Protein AF-0000000069751215 (afdb_homodimer)

Foldseek 3Di:
DVLQDDDLQCLLVQCVVCVVVVPPVSVVSSLVVCLAQLQVPLLQDLSLLSDDPVSLLSSLQFLSRFDQFLLSVVLSVLQNLVCPVVVPDDDRDDSVVSLVVLLPDDQPAAQLVDPSNVVVVSSCVSGLCLRPQDPVSLVSCVNSRHDGPVVSVVSVVQLVVCLVQQNANAVDDDQSRHWTKHKDWAFLVDQKDWDWDDGSQWIKIWIKGDPDQFKIKTKMFTEDPVPDDVVNCVVPGHDPDFKFWKWKKKKKWFDDPSDIDIFMDPTDIFIAGHDDVRGMDDMGMDGGNGGTMMMMMTMHGHHD/DVLQDDDLQCLLVQCVVCVVVVPVVSVVSSLVVCLAQLQVPLLQDLSLLSDDPVSLLSSLQFLSRFDQFLLSVVLSVLQNLVCPVVVPDPGRDDSVVSLVVLLPDDLPAAQLPDPSNVVVVSSCVSGQCLRPQDPVSLVSCVNSRHDGPVVSVVSVVQLVVCLVQQNANAVDDDQSRHFTKHKDWAFLVDQKDWDWDDGSQWIKIWMKGDPDQFKIKTKMFTEDPVPDDVVNCVVPRHDPDFKFWKWKKKKKWFDDPSDIDIFMDPTDIFIAGHDDVRGMDDMGMDGGNGPTMMMMMTMHGHHD

Solvent-accessible surface area (backbone atoms only — not comparable to full-atom values): 32432 Å² total; per-residue (Å²): 121,78,70,68,60,76,42,74,86,44,44,45,58,49,33,51,50,14,60,74,70,66,34,62,69,50,35,50,50,45,45,56,50,42,20,54,30,41,39,81,46,34,50,75,41,65,48,41,52,56,57,46,66,68,59,52,44,53,31,54,64,40,67,72,45,40,35,60,29,44,55,52,43,49,52,34,50,53,49,35,52,49,39,65,73,42,74,80,65,87,64,72,73,53,71,66,53,56,49,49,57,48,42,66,49,70,80,89,53,23,47,38,75,33,82,88,18,50,81,47,43,70,55,60,68,47,53,56,65,74,44,53,74,51,46,69,59,52,49,50,48,58,65,28,30,44,55,52,67,66,59,57,36,47,41,30,18,52,49,29,50,11,43,51,54,63,36,20,34,73,87,52,83,49,62,68,79,57,33,35,50,35,36,46,81,47,46,84,86,45,54,63,51,70,48,80,45,80,55,67,35,40,34,32,34,42,38,38,36,50,78,50,98,38,31,36,38,33,36,40,28,50,46,57,74,86,76,42,62,64,77,78,40,69,42,21,58,34,43,62,60,66,60,46,54,34,37,34,36,44,34,37,37,25,55,44,96,66,37,79,46,76,47,66,45,66,85,40,76,45,65,35,25,79,49,80,89,37,16,54,51,79,68,42,71,47,77,50,86,41,68,50,32,43,33,36,43,32,34,42,36,50,65,127,121,79,68,68,60,75,42,73,87,44,44,46,59,49,34,51,52,14,61,74,70,65,33,61,69,48,35,51,50,44,46,56,51,43,19,54,32,41,39,82,46,35,52,73,40,63,49,40,52,55,56,47,67,68,59,52,44,54,32,54,66,38,68,71,44,40,35,59,28,44,56,52,44,49,50,33,52,54,49,35,52,50,39,66,73,42,75,81,64,87,64,72,73,53,70,65,54,57,49,49,58,48,43,68,50,70,82,89,53,23,45,38,76,33,81,87,18,51,81,46,43,71,55,61,67,46,52,56,64,75,44,52,74,52,45,70,59,52,50,49,49,59,64,28,31,44,55,51,66,67,59,57,35,47,41,31,19,51,49,29,51,11,43,54,54,61,35,21,34,74,88,53,82,48,61,67,79,58,32,37,48,34,36,47,80,46,47,84,86,46,53,63,51,70,48,81,46,78,55,66,36,42,33,31,35,41,38,38,36,50,77,50,97,37,31,37,39,34,36,39,28,50,46,56,74,85,77,42,61,63,78,77,41,70,42,21,59,32,41,61,60,66,63,46,55,33,38,33,34,45,34,36,37,26,54,46,95,66,38,79,45,77,48,66,45,67,86,43,77,45,65,34,25,78,47,81,89,37,15,54,50,78,67,43,72,46,77,50,85,41,68,50,32,44,31,36,43,32,35,43,36,50,64,130

Organism: Rousettus aegyptiacus (NCBI:txid9407)

Secondary structure (DSSP, 8-state):
-GGGG--TTTHHHHHHHHHHTT-HHHHHHHHHHHHHHTTTTGGGSGGGGGS-HHHHHHHHT-TT---S-HHHHHHHHHHHHHHHH-TT--SPPPHHHHHHHHHTS-TTS-STTSHHHHTTHHHHTTS-GGG---HHHHHHHHHHT-S-HHHHHHHHHHHHHHHHTTT--TT---HHHH-EEEEEEE-TT-SEEEEEEEETTEEEEEEEEE-SSSEEEEEEEEE-GGGS-GGGGSS-EEE--S-EEEEEEEEEEEEETTEEEEEE---EEEEE-SSGGGSBPPPEEEE---SSEEEEEEEE----/-GGGG--TTTHHHHHHHHHHTT-HHHHHHHHHHHHHHTTTTGGGSGGGGGS-HHHHHHHHT-TT---S-HHHHHHHHHHHHHHHH-TT--SPPPHHHHHHHHHTS-TTS-GGGSHHHHTTHHHHTTS-GGG---HHHHHHHHHHT-S-HHHHHHHHHHHHHHHHTTT--TT---HHHH-EEEEEEE-TT-SEEEEEEEETTEEEEEEEEE-SSSEEEEEEEEE-GGGS-GGGGSS-EEE--SEEEEEEEEEEEEEETTEEEEEE---EEEEEESSGGGSBPPPEEEE---SSEEEEEEEE----

Structure (mmCIF, N/CA/C/O backbone):
data_AF-0000000069751215-model_v1
#
loop_
_entity.id
_entity.type
_entity.pdbx_description
1 polymer 'BTB domain containing 16'
#
loop_
_atom_site.group_PDB
_atom_site.id
_atom_site.type_symbol
_atom_site.label_atom_id
_atom_site.label_alt_id
_atom_site.label_comp_id
_atom_site.label_asym_id
_atom_site.label_entity_id
_atom_site.label_seq_id
_atom_site.pdbx_PDB_ins_code
_atom_site.Cartn_x
_atom_site.Cartn_y
_atom_site.Cartn_z
_atom_site.occupancy
_atom_site.B_iso_or_equiv
_atom_site.auth_seq_id
_atom_site.auth_comp_id
_atom_site.auth_asym_id
_atom_site.auth_atom_id
_atom_site.pdbx_PDB_model_num
ATOM 1 N N . MET A 1 1 ? 9.617 -43.875 -25.844 1 38.88 1 MET A N 1
ATOM 2 C CA . MET A 1 1 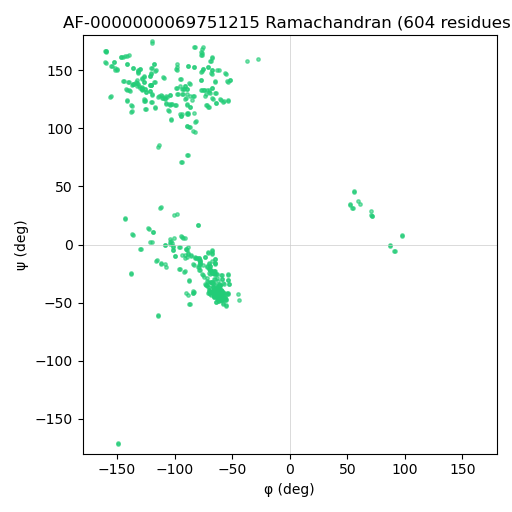? 9.289 -44.781 -24.766 1 38.88 1 MET A CA 1
ATOM 3 C C . MET A 1 1 ? 9.391 -44.094 -23.406 1 38.88 1 MET A C 1
ATOM 5 O O . MET A 1 1 ? 8.5 -44.25 -22.562 1 38.88 1 MET A O 1
ATOM 9 N N . MET A 1 2 ? 10.609 -43.562 -23.188 1 46.59 2 MET A N 1
ATOM 10 C CA . MET A 1 2 ? 11.047 -43.031 -21.891 1 46.59 2 MET A CA 1
ATOM 11 C C . MET A 1 2 ? 10.234 -41.812 -21.484 1 46.59 2 MET A C 1
ATOM 13 O O . MET A 1 2 ? 10.102 -41.531 -20.297 1 46.59 2 MET A O 1
ATOM 17 N N . MET A 1 3 ? 9.656 -41.094 -22.484 1 52.44 3 MET A N 1
ATOM 18 C CA . MET A 1 3 ? 8.922 -39.875 -22.25 1 52.44 3 MET A CA 1
ATOM 19 C C . MET A 1 3 ? 7.574 -40.156 -21.578 1 52.44 3 MET A C 1
ATOM 21 O O . MET A 1 3 ? 7.094 -39.344 -20.781 1 52.44 3 MET A O 1
ATOM 25 N N . LYS A 1 4 ? 6.965 -41.406 -21.844 1 61.69 4 LYS A N 1
ATOM 26 C CA . LYS A 1 4 ? 5.617 -41.781 -21.438 1 61.69 4 LYS A CA 1
ATOM 27 C C . LYS A 1 4 ? 5.582 -42.188 -19.969 1 61.69 4 LYS A C 1
ATOM 29 O O . LYS A 1 4 ? 4.512 -42.438 -19.406 1 61.69 4 LYS A O 1
ATOM 34 N N . GLY A 1 5 ? 6.699 -41.781 -19.25 1 80.25 5 GLY A N 1
ATOM 35 C CA . GLY A 1 5 ? 6.633 -42.406 -17.938 1 80.25 5 GLY A CA 1
ATOM 36 C C . GLY A 1 5 ? 7.141 -41.5 -16.828 1 80.25 5 GLY A C 1
ATOM 37 O O . GLY A 1 5 ? 7.559 -42 -15.773 1 80.25 5 GLY A O 1
ATOM 38 N N . LEU A 1 6 ? 7.094 -40.281 -17.141 1 88.38 6 LEU A N 1
ATOM 39 C CA . LEU A 1 6 ? 7.598 -39.406 -16.094 1 88.38 6 LEU A CA 1
ATOM 40 C C . LEU A 1 6 ? 6.609 -39.312 -14.93 1 88.38 6 LEU A C 1
ATOM 42 O O . LEU A 1 6 ? 5.414 -39.125 -15.141 1 88.38 6 LEU A O 1
ATOM 46 N N . GLU A 1 7 ? 7.113 -39.562 -13.734 1 91.56 7 GLU A N 1
ATOM 47 C CA . GLU A 1 7 ? 6.367 -39.5 -12.477 1 91.56 7 GLU A CA 1
ATOM 48 C C . GLU A 1 7 ? 7.199 -38.875 -11.375 1 91.56 7 GLU A C 1
ATOM 50 O O . GLU A 1 7 ? 8.414 -38.719 -11.508 1 91.56 7 GLU A O 1
ATOM 55 N N . PRO A 1 8 ? 6.547 -38.469 -10.359 1 93.88 8 PRO A N 1
ATOM 56 C CA . PRO A 1 8 ? 7.258 -37.781 -9.273 1 93.88 8 PRO A CA 1
ATOM 57 C C . PRO A 1 8 ? 8.453 -38.594 -8.766 1 93.88 8 PRO A C 1
ATOM 59 O O . PRO A 1 8 ? 9.508 -38.031 -8.477 1 93.88 8 PRO A O 1
ATOM 62 N N . ARG A 1 9 ? 8.414 -39.875 -8.75 1 93.19 9 ARG A N 1
ATOM 63 C CA . ARG A 1 9 ? 9.43 -40.719 -8.133 1 93.19 9 ARG A CA 1
ATOM 64 C C . ARG A 1 9 ? 10.648 -40.844 -9.039 1 93.19 9 ARG A C 1
ATOM 66 O O . ARG A 1 9 ? 11.742 -41.188 -8.578 1 93.19 9 ARG A O 1
ATOM 73 N N . ASN A 1 10 ? 10.484 -40.562 -10.305 1 94.19 10 ASN A N 1
ATOM 74 C CA . ASN A 1 10 ? 11.594 -40.906 -11.188 1 94.19 10 ASN A CA 1
ATOM 75 C C . ASN A 1 10 ? 12.125 -39.688 -11.914 1 94.19 10 ASN A C 1
ATOM 77 O O . ASN A 1 10 ? 13.062 -39.75 -12.711 1 94.19 10 ASN A O 1
ATOM 81 N N . ILE A 1 11 ? 11.594 -38.5 -11.664 1 93.25 11 ILE A N 1
ATOM 82 C CA . ILE A 1 11 ? 11.945 -37.312 -12.383 1 93.25 11 ILE A CA 1
ATOM 83 C C . ILE A 1 11 ? 13.438 -37 -12.219 1 93.25 11 ILE A C 1
ATOM 85 O O . ILE A 1 11 ? 14.117 -36.625 -13.172 1 93.25 11 ILE A O 1
ATOM 89 N N . LYS A 1 12 ? 13.953 -37.156 -11.078 1 94.81 12 LYS A N 1
ATOM 90 C CA . LYS A 1 12 ? 15.375 -36.906 -10.836 1 94.81 12 LYS A CA 1
ATOM 91 C C . LYS A 1 12 ? 16.25 -37.812 -11.672 1 94.81 12 LYS A C 1
ATOM 93 O O . LYS A 1 12 ? 17.172 -37.375 -12.344 1 94.81 12 LYS A O 1
ATOM 98 N N . ASP A 1 13 ? 15.945 -39.062 -11.641 1 94.69 13 ASP A N 1
ATOM 99 C CA . ASP A 1 13 ? 16.75 -40.062 -12.336 1 94.69 13 ASP A CA 1
ATOM 100 C C . ASP A 1 13 ? 16.75 -39.812 -13.844 1 94.69 13 ASP A C 1
ATOM 102 O O . ASP A 1 13 ? 17.797 -39.875 -14.492 1 94.69 13 ASP A O 1
ATOM 106 N N . PHE A 1 14 ? 15.633 -39.531 -14.328 1 94.81 14 PHE A N 1
ATOM 107 C CA . PHE A 1 14 ? 15.531 -39.25 -15.758 1 94.81 14 PHE A CA 1
ATOM 108 C C . PHE A 1 14 ? 16.297 -38 -16.125 1 94.81 14 PHE A C 1
ATOM 110 O O . PHE A 1 14 ? 17.016 -37.969 -17.125 1 94.81 14 PHE A O 1
ATOM 117 N N . TYR A 1 15 ? 16.203 -37 -15.32 1 95.94 15 TYR A N 1
ATOM 118 C CA . TYR A 1 15 ? 16.906 -35.75 -15.586 1 95.94 15 TYR A CA 1
ATOM 119 C C . TYR A 1 15 ? 18.406 -35.938 -15.523 1 95.94 15 TYR A C 1
ATOM 121 O O . TYR A 1 15 ? 19.141 -35.5 -16.422 1 95.94 15 TYR A O 1
ATOM 129 N N . LEU A 1 16 ? 18.891 -36.625 -14.531 1 95.19 16 LEU A N 1
ATOM 130 C CA . LEU A 1 16 ? 20.328 -36.875 -14.375 1 95.19 16 LEU A CA 1
ATOM 131 C C . LEU A 1 16 ? 20.859 -37.75 -15.492 1 95.19 16 LEU A C 1
ATOM 133 O O . LEU A 1 16 ? 21.984 -37.562 -15.969 1 95.19 16 LEU A O 1
ATOM 137 N N . THR A 1 17 ? 20.047 -38.688 -15.797 1 94.06 17 THR A N 1
ATOM 138 C CA . THR A 1 17 ? 20.422 -39.562 -16.922 1 94.06 17 THR A CA 1
ATOM 139 C C . THR A 1 17 ? 20.547 -38.75 -18.203 1 94.06 17 THR A C 1
ATOM 141 O O . THR A 1 17 ? 21.484 -38.938 -18.984 1 94.06 17 THR A O 1
ATOM 144 N N . GLY A 1 18 ? 19.578 -37.875 -18.422 1 94.19 18 GLY A N 1
ATOM 145 C CA . GLY A 1 18 ? 19.641 -36.969 -19.578 1 94.19 18 GLY A CA 1
ATOM 146 C C . GLY A 1 18 ? 20.875 -36.094 -19.578 1 94.19 18 GLY A C 1
ATOM 147 O O . GLY A 1 18 ? 21.516 -35.906 -20.609 1 94.19 18 GLY A O 1
ATOM 148 N N . ARG A 1 19 ? 21.234 -35.625 -18.438 1 94.56 19 ARG A N 1
ATOM 149 C CA . ARG A 1 19 ? 22.422 -34.75 -18.312 1 94.56 19 ARG A CA 1
ATOM 150 C C . ARG A 1 19 ? 23.703 -35.562 -18.531 1 94.56 19 ARG A C 1
ATOM 152 O O . ARG A 1 19 ? 24.609 -35.094 -19.219 1 94.56 19 ARG A O 1
ATOM 159 N N . LYS A 1 20 ? 23.766 -36.75 -17.984 1 95.38 20 LYS A N 1
ATOM 160 C CA . LYS A 1 20 ? 24.953 -37.625 -18.078 1 95.38 20 LYS A CA 1
ATOM 161 C C . LYS A 1 20 ? 25.266 -37.969 -19.516 1 95.38 20 LYS A C 1
ATOM 163 O O . LYS A 1 20 ? 26.422 -37.938 -19.938 1 95.38 20 LYS A O 1
ATOM 168 N N . TYR A 1 21 ? 24.234 -38.25 -20.266 1 95.31 21 TYR A N 1
ATOM 169 C CA . TYR A 1 21 ? 24.422 -38.719 -21.625 1 95.31 21 TYR A CA 1
ATOM 170 C C . TYR A 1 21 ? 24.125 -37.625 -22.641 1 95.31 21 TYR A C 1
ATOM 172 O O . TYR A 1 21 ? 24.031 -37.875 -23.844 1 95.31 21 TYR A O 1
ATOM 180 N N . LYS A 1 22 ? 23.828 -36.375 -22.156 1 94.31 22 LYS A N 1
ATOM 181 C CA . LYS A 1 22 ? 23.562 -35.219 -22.984 1 94.31 22 LYS A CA 1
ATOM 182 C C . LYS A 1 22 ? 22.375 -35.438 -23.906 1 94.31 22 LYS A C 1
ATOM 184 O O . LYS A 1 22 ? 22.453 -35.125 -25.109 1 94.31 22 LYS A O 1
ATOM 189 N N . GLU A 1 23 ? 21.438 -36.125 -23.328 1 93.56 23 GLU A N 1
ATOM 190 C CA . GLU A 1 23 ? 20.203 -36.344 -24.078 1 93.56 23 GLU A CA 1
ATOM 191 C C . GLU A 1 23 ? 19.25 -35.156 -23.938 1 93.56 23 GLU A C 1
ATOM 193 O O . GLU A 1 23 ? 18.391 -35.156 -23.062 1 93.56 23 GLU A O 1
ATOM 198 N N . GLU A 1 24 ? 19.25 -34.312 -24.875 1 92.38 24 GLU A N 1
ATOM 199 C CA . GLU A 1 24 ? 18.516 -33.062 -24.797 1 92.38 24 GLU A CA 1
ATOM 200 C C . GLU A 1 24 ? 17.016 -33.281 -24.781 1 92.38 24 GLU A C 1
ATOM 202 O O . GLU A 1 24 ? 16.266 -32.562 -24.125 1 92.38 24 GLU A O 1
ATOM 207 N N . GLN A 1 25 ? 16.594 -34.25 -25.516 1 91.56 25 GLN A N 1
ATOM 208 C CA . GLN A 1 25 ? 15.164 -34.531 -25.562 1 91.56 25 GLN A CA 1
ATOM 209 C C . GLN A 1 25 ? 14.648 -34.969 -24.203 1 91.56 25 GLN A C 1
ATOM 211 O O . GLN A 1 25 ? 13.555 -34.594 -23.781 1 91.56 25 GLN A O 1
ATOM 216 N N . LEU A 1 26 ? 15.43 -35.781 -23.547 1 92.69 26 LEU A N 1
ATOM 217 C CA . LEU A 1 26 ? 15.047 -36.281 -22.219 1 92.69 26 LEU A CA 1
ATOM 218 C C . LEU A 1 26 ? 15.062 -35.125 -21.203 1 92.69 26 LEU A C 1
ATOM 220 O O . LEU A 1 26 ? 14.156 -35.031 -20.375 1 92.69 26 LEU A O 1
ATOM 224 N N . ILE A 1 27 ? 16.062 -34.312 -21.266 1 94.38 27 ILE A N 1
ATOM 225 C CA . ILE A 1 27 ? 16.172 -33.156 -20.375 1 94.38 27 ILE A CA 1
ATOM 226 C C . ILE A 1 27 ? 14.961 -32.25 -20.562 1 94.38 27 ILE A C 1
ATOM 228 O O . ILE A 1 27 ? 14.305 -31.859 -19.594 1 94.38 27 ILE A O 1
ATOM 232 N N . THR A 1 28 ? 14.664 -31.984 -21.797 1 93.44 28 THR A N 1
ATOM 233 C CA . THR A 1 28 ? 13.547 -31.109 -22.125 1 93.44 28 THR A CA 1
ATOM 234 C C . THR A 1 28 ? 12.227 -31.703 -21.656 1 93.44 28 THR A C 1
ATOM 236 O O . THR A 1 28 ? 11.344 -30.984 -21.188 1 93.44 28 THR A O 1
ATOM 239 N N . ALA A 1 29 ? 12.133 -32.969 -21.781 1 93 29 ALA A N 1
ATOM 240 C CA . ALA A 1 29 ? 10.914 -33.656 -21.344 1 93 29 ALA A CA 1
ATOM 241 C C . ALA A 1 29 ? 10.734 -33.5 -19.828 1 93 29 ALA A C 1
ATOM 243 O O . ALA A 1 29 ? 9.625 -33.312 -19.344 1 93 29 ALA A O 1
ATOM 244 N N . CYS A 1 30 ? 11.805 -33.625 -19.078 1 95 30 CYS A N 1
ATOM 245 C CA . CYS A 1 30 ? 11.758 -33.469 -17.641 1 95 30 CYS A CA 1
ATOM 246 C C . CYS A 1 30 ? 11.375 -32.062 -17.25 1 95 30 CYS A C 1
ATOM 248 O O . CYS A 1 30 ? 10.555 -31.844 -16.359 1 95 30 CYS A O 1
ATOM 250 N N . GLU A 1 31 ? 11.945 -31.125 -17.953 1 96 31 GLU A N 1
ATOM 251 C CA . GLU A 1 31 ? 11.641 -29.719 -17.688 1 96 31 GLU A CA 1
ATOM 252 C C . GLU A 1 31 ? 10.172 -29.422 -17.953 1 96 31 GLU A C 1
ATOM 254 O O . GLU A 1 31 ? 9.5 -28.797 -17.109 1 96 31 GLU A O 1
ATOM 259 N N . LYS A 1 32 ? 9.664 -29.859 -19.047 1 94.56 32 LYS A N 1
ATOM 260 C CA . LYS A 1 32 ? 8.281 -29.609 -19.422 1 94.56 32 LYS A CA 1
ATOM 261 C C . LYS A 1 32 ? 7.312 -30.266 -18.438 1 94.56 32 LYS A C 1
ATOM 263 O O . LYS A 1 32 ? 6.293 -29.672 -18.078 1 94.56 32 LYS A O 1
ATOM 268 N N . TRP A 1 33 ? 7.652 -31.438 -18.078 1 95.38 33 TRP A N 1
ATOM 269 C CA . TRP A 1 33 ? 6.809 -32.125 -17.125 1 95.38 33 TRP A CA 1
ATOM 270 C C . TRP A 1 33 ? 6.754 -31.391 -15.789 1 95.38 33 TRP A C 1
ATOM 272 O O . TRP A 1 33 ? 5.676 -31.203 -15.219 1 95.38 33 TRP A O 1
ATOM 282 N N . LEU A 1 34 ? 7.875 -30.953 -15.344 1 96.94 34 LEU A N 1
ATOM 283 C CA . LEU A 1 34 ? 7.957 -30.297 -14.047 1 96.94 34 LEU A CA 1
ATOM 284 C C . LEU A 1 34 ? 7.312 -28.906 -14.102 1 96.94 34 LEU A C 1
ATOM 286 O O . LEU A 1 34 ? 6.734 -28.453 -13.117 1 96.94 34 LEU A O 1
ATOM 290 N N . GLU A 1 35 ? 7.375 -28.25 -15.227 1 97.19 35 GLU A N 1
ATOM 291 C CA . GLU A 1 35 ? 6.723 -26.953 -15.406 1 97.19 35 GLU A CA 1
ATOM 292 C C . GLU A 1 35 ? 5.242 -27.031 -15.047 1 97.19 35 GLU A C 1
ATOM 294 O O . GLU A 1 35 ? 4.711 -26.141 -14.383 1 97.19 35 GLU A O 1
ATOM 299 N N . VAL A 1 36 ? 4.652 -28.047 -15.453 1 96.94 36 VAL A N 1
ATOM 300 C CA . VAL A 1 36 ? 3.209 -28.172 -15.281 1 96.94 36 VAL A CA 1
ATOM 301 C C . VAL A 1 36 ? 2.904 -28.797 -13.922 1 96.94 36 VAL A C 1
ATOM 303 O O . VAL A 1 36 ? 1.938 -28.406 -13.258 1 96.94 36 VAL A O 1
ATOM 306 N N . ASN A 1 37 ? 3.785 -29.641 -13.43 1 96.81 37 ASN A N 1
ATOM 307 C CA . ASN A 1 37 ? 3.43 -30.484 -12.297 1 96.81 37 ASN A CA 1
ATOM 308 C C . ASN A 1 37 ? 4.137 -30.047 -11.016 1 96.81 37 ASN A C 1
ATOM 310 O O . ASN A 1 37 ? 3.898 -30.609 -9.945 1 96.81 37 ASN A O 1
ATOM 314 N N . LEU A 1 38 ? 4.938 -29.047 -11.07 1 98.31 38 LEU A N 1
ATOM 315 C CA . LEU A 1 38 ? 5.684 -28.625 -9.891 1 98.31 38 LEU A CA 1
ATOM 316 C C . LEU A 1 38 ? 4.742 -28.281 -8.742 1 98.31 38 LEU A C 1
ATOM 318 O O . LEU A 1 38 ? 4.848 -28.859 -7.656 1 98.31 38 LEU A O 1
ATOM 322 N N . VAL A 1 39 ? 3.746 -27.469 -8.977 1 98.5 39 VAL A N 1
ATOM 323 C CA . VAL A 1 39 ? 2.891 -26.938 -7.914 1 98.5 39 VAL A CA 1
ATOM 324 C C . VAL A 1 39 ? 1.745 -27.922 -7.648 1 98.5 39 VAL A C 1
ATOM 326 O O . VAL A 1 39 ? 1.575 -28.391 -6.527 1 98.5 39 VAL A O 1
ATOM 329 N N . PRO A 1 40 ? 1.027 -28.344 -8.641 1 97.5 40 PRO A N 1
ATOM 330 C CA . PRO A 1 40 ? -0.161 -29.156 -8.344 1 97.5 40 PRO A CA 1
ATOM 331 C C . PRO A 1 40 ? 0.18 -30.578 -7.938 1 97.5 40 PRO A C 1
ATOM 333 O O . PRO A 1 40 ? -0.579 -31.219 -7.203 1 97.5 40 PRO A O 1
ATOM 336 N N . VAL A 1 41 ? 1.316 -31.125 -8.367 1 96.62 41 VAL A N 1
ATOM 337 C CA . VAL A 1 41 ? 1.607 -32.531 -8.117 1 96.62 41 VAL A CA 1
ATOM 338 C C . VAL A 1 41 ? 2.809 -32.656 -7.18 1 96.62 41 VAL A C 1
ATOM 340 O O . VAL A 1 41 ? 2.67 -33.094 -6.035 1 96.62 41 VAL A O 1
ATOM 343 N N . MET A 1 42 ? 3.969 -32.156 -7.582 1 96.62 42 MET A N 1
ATOM 344 C CA . MET A 1 42 ? 5.191 -32.281 -6.797 1 96.62 42 MET A CA 1
ATOM 345 C C . MET A 1 42 ? 5.051 -31.609 -5.445 1 96.62 42 MET A C 1
ATOM 347 O O . MET A 1 42 ? 5.59 -32.094 -4.441 1 96.62 42 MET A O 1
ATOM 351 N N . GLY A 1 43 ? 4.285 -30.484 -5.422 1 96.5 43 GLY A N 1
ATOM 352 C CA . GLY A 1 43 ? 4.109 -29.734 -4.199 1 96.5 43 GLY A CA 1
ATOM 353 C C . GLY A 1 43 ? 3.312 -30.469 -3.143 1 96.5 43 GLY A C 1
ATOM 354 O O . GLY A 1 43 ? 3.217 -30.016 -1.999 1 96.5 43 GLY A O 1
ATOM 355 N N . THR A 1 44 ? 2.828 -31.609 -3.498 1 95.94 44 THR A N 1
ATOM 356 C CA . THR A 1 44 ? 2.021 -32.375 -2.559 1 95.94 44 THR A CA 1
ATOM 357 C C . THR A 1 44 ? 2.67 -33.719 -2.266 1 95.94 44 THR A C 1
ATOM 359 O O . THR A 1 44 ? 2.023 -34.625 -1.734 1 95.94 44 THR A O 1
ATOM 362 N N . GLN A 1 45 ? 3.924 -33.906 -2.689 1 94.75 45 GLN A N 1
ATOM 363 C CA . GLN A 1 45 ? 4.609 -35.188 -2.551 1 94.75 45 GLN A CA 1
ATOM 364 C C . GLN A 1 45 ? 5.988 -35 -1.921 1 94.75 45 GLN A C 1
ATOM 366 O O . GLN A 1 45 ? 6.648 -34 -2.137 1 94.75 45 GLN A O 1
ATOM 371 N N . ILE A 1 46 ? 6.414 -36.031 -1.229 1 95.75 46 ILE A N 1
ATOM 372 C CA . ILE A 1 46 ? 7.711 -36 -0.559 1 95.75 46 ILE A CA 1
ATOM 373 C C . ILE A 1 46 ? 8.828 -36 -1.6 1 95.75 46 ILE A C 1
ATOM 375 O O . ILE A 1 46 ? 9.953 -35.594 -1.312 1 95.75 46 ILE A O 1
ATOM 379 N N . HIS A 1 47 ? 8.508 -36.469 -2.812 1 95.5 47 HIS A N 1
ATOM 380 C CA . HIS A 1 47 ? 9.5 -36.562 -3.877 1 95.5 47 HIS A CA 1
ATOM 381 C C . HIS A 1 47 ? 9.945 -35.188 -4.344 1 95.5 47 HIS A C 1
ATOM 383 O O . HIS A 1 47 ? 10.914 -35.062 -5.098 1 95.5 47 HIS A O 1
ATOM 389 N N . LEU A 1 48 ? 9.273 -34.156 -3.844 1 97.69 48 LEU A N 1
ATOM 390 C CA . LEU A 1 48 ? 9.711 -32.781 -4.117 1 97.69 48 LEU A CA 1
ATOM 391 C C . LEU A 1 48 ? 11.172 -32.594 -3.736 1 97.69 48 LEU A C 1
ATOM 393 O O . LEU A 1 48 ? 11.898 -31.844 -4.398 1 97.69 48 LEU A O 1
ATOM 397 N N . ARG A 1 49 ? 11.617 -33.312 -2.766 1 96.5 49 ARG A N 1
ATOM 398 C CA . ARG A 1 49 ? 12.977 -33.219 -2.244 1 96.5 49 ARG A CA 1
ATOM 399 C C . ARG A 1 49 ? 14 -33.656 -3.291 1 96.5 49 ARG A C 1
ATOM 401 O O . ARG A 1 49 ? 15.156 -33.219 -3.248 1 96.5 49 ARG A O 1
ATOM 408 N N . LYS A 1 50 ? 13.539 -34.438 -4.211 1 95.38 50 LYS A N 1
ATOM 409 C CA . LYS A 1 50 ? 14.469 -35.094 -5.141 1 95.38 50 LYS A CA 1
ATOM 410 C C . LYS A 1 50 ? 14.781 -34.188 -6.324 1 95.38 50 LYS A C 1
ATOM 412 O O . LYS A 1 50 ? 15.703 -34.438 -7.094 1 95.38 50 LYS A O 1
ATOM 417 N N . ILE A 1 51 ? 14.047 -33.094 -6.445 1 97.25 51 ILE A N 1
ATOM 418 C CA . ILE A 1 51 ? 14.258 -32.219 -7.582 1 97.25 51 ILE A CA 1
ATOM 419 C C . ILE A 1 51 ? 15.578 -31.453 -7.41 1 97.25 51 ILE A C 1
ATOM 421 O O . ILE A 1 51 ? 15.758 -30.719 -6.445 1 97.25 51 ILE A O 1
ATOM 425 N N . PRO A 1 52 ? 16.484 -31.656 -8.359 1 96.5 52 PRO A N 1
ATOM 426 C CA . PRO A 1 52 ? 17.734 -30.906 -8.281 1 96.5 52 PRO A CA 1
ATOM 427 C C . PRO A 1 52 ? 17.531 -29.406 -8.367 1 96.5 52 PRO A C 1
ATOM 429 O O . PRO A 1 52 ? 16.656 -28.938 -9.102 1 96.5 52 PRO A O 1
ATOM 432 N N . LYS A 1 53 ? 18.422 -28.703 -7.727 1 96.38 53 LYS A N 1
ATOM 433 C CA . LYS A 1 53 ? 18.344 -27.25 -7.691 1 96.38 53 LYS A CA 1
ATOM 434 C C . LYS A 1 53 ? 18.406 -26.656 -9.102 1 96.38 53 LYS A C 1
ATOM 436 O O . LYS A 1 53 ? 17.688 -25.719 -9.414 1 96.38 53 LYS A O 1
ATOM 441 N N . GLU A 1 54 ? 19.219 -27.203 -9.914 1 95.81 54 GLU A N 1
ATOM 442 C CA . GLU A 1 54 ? 19.391 -26.688 -11.273 1 95.81 54 GLU A CA 1
ATOM 443 C C . GLU A 1 54 ? 18.125 -26.844 -12.086 1 95.81 54 GLU A C 1
ATOM 445 O O . GLU A 1 54 ? 17.734 -25.938 -12.828 1 95.81 54 GLU A O 1
ATOM 450 N N . LEU A 1 55 ? 17.547 -27.984 -11.93 1 97.5 55 LEU A N 1
ATOM 451 C CA . LEU A 1 55 ? 16.297 -28.234 -12.641 1 97.5 55 LEU A CA 1
ATOM 452 C C . LEU A 1 55 ? 15.195 -27.312 -12.117 1 97.5 55 LEU A C 1
ATOM 454 O O . LEU A 1 55 ? 14.438 -26.734 -12.906 1 97.5 55 LEU A O 1
ATOM 458 N N . LEU A 1 56 ? 15.141 -27.172 -10.789 1 98.31 56 LEU A N 1
ATOM 459 C CA . LEU A 1 56 ? 14.156 -26.281 -10.172 1 98.31 56 LEU A CA 1
ATOM 460 C C . LEU A 1 56 ? 14.328 -24.844 -10.664 1 98.31 56 LEU A C 1
ATOM 462 O O . LEU A 1 56 ? 13.352 -24.188 -11.016 1 98.31 56 LEU A O 1
ATOM 466 N N . HIS A 1 57 ? 15.547 -24.375 -10.727 1 97.94 57 HIS A N 1
ATOM 467 C CA . HIS A 1 57 ? 15.867 -23.031 -11.18 1 97.94 57 HIS A CA 1
ATOM 468 C C . HIS A 1 57 ? 15.391 -22.812 -12.617 1 97.94 57 HIS A C 1
ATOM 470 O O . HIS A 1 57 ? 14.781 -21.781 -12.922 1 97.94 57 HIS A O 1
ATOM 476 N N . LYS A 1 58 ? 15.641 -23.781 -13.438 1 97.06 58 LYS A N 1
ATOM 477 C CA . LYS A 1 58 ? 15.234 -23.719 -14.836 1 97.06 58 LYS A CA 1
ATOM 478 C C . LYS A 1 58 ? 13.719 -23.625 -14.961 1 97.06 58 LYS A C 1
ATOM 480 O O . LYS A 1 58 ? 13.203 -22.828 -15.75 1 97.06 58 LYS A O 1
ATOM 485 N N . VAL A 1 59 ? 13.078 -24.375 -14.219 1 98.06 59 VAL A N 1
ATOM 486 C CA . VAL A 1 59 ? 11.617 -24.453 -14.273 1 98.06 59 VAL A CA 1
ATOM 487 C C . VAL A 1 59 ? 11.016 -23.141 -13.75 1 98.06 59 VAL A C 1
ATOM 489 O O . VAL A 1 59 ? 10.047 -22.625 -14.32 1 98.06 59 VAL A O 1
ATOM 492 N N . LEU A 1 60 ? 11.602 -22.578 -12.688 1 98.12 60 LEU A N 1
ATOM 493 C CA . LEU A 1 60 ? 11.086 -21.359 -12.07 1 98.12 60 LEU A CA 1
ATOM 494 C C . LEU A 1 60 ? 11.211 -20.172 -13.023 1 98.12 60 LEU A C 1
ATOM 496 O O . LEU A 1 60 ? 10.406 -19.234 -12.961 1 98.12 60 LEU A O 1
ATOM 500 N N . ARG A 1 61 ? 12.07 -20.25 -13.922 1 96.38 61 ARG A N 1
ATOM 501 C CA . ARG A 1 61 ? 12.312 -19.156 -14.859 1 96.38 61 ARG A CA 1
ATOM 502 C C . ARG A 1 61 ? 11.438 -19.312 -16.109 1 96.38 61 ARG A C 1
ATOM 504 O O . ARG A 1 61 ? 11.336 -18.375 -16.906 1 96.38 61 ARG A O 1
ATOM 511 N N . SER A 1 62 ? 10.805 -20.391 -16.219 1 95.5 62 SER A N 1
ATOM 512 C CA . SER A 1 62 ? 10.031 -20.672 -17.422 1 95.5 62 SER A CA 1
ATOM 513 C C . SER A 1 62 ? 8.711 -19.906 -17.422 1 95.5 62 SER A C 1
ATOM 515 O O . SER A 1 62 ? 7.984 -19.922 -16.422 1 95.5 62 SER A O 1
ATOM 517 N N . PRO A 1 63 ? 8.336 -19.25 -18.516 1 92.62 63 PRO A N 1
ATOM 518 C CA . PRO A 1 63 ? 7.027 -18.594 -18.609 1 92.62 63 PRO A CA 1
ATOM 519 C C . PRO A 1 63 ? 5.875 -19.578 -18.703 1 92.62 63 PRO A C 1
ATOM 521 O O . PRO A 1 63 ? 4.711 -19.203 -18.578 1 92.62 63 PRO A O 1
ATOM 524 N N . ARG A 1 64 ? 6.191 -20.859 -18.828 1 93.62 64 ARG A N 1
ATOM 525 C CA . ARG A 1 64 ? 5.164 -21.891 -19 1 93.62 64 ARG A CA 1
ATOM 526 C C . ARG A 1 64 ? 4.82 -22.531 -17.656 1 93.62 64 ARG A C 1
ATOM 528 O O . ARG A 1 64 ? 3.957 -23.406 -17.594 1 93.62 64 ARG A O 1
ATOM 535 N N . LEU A 1 65 ? 5.492 -22.094 -16.688 1 97.62 65 LEU A N 1
ATOM 536 C CA . LEU A 1 65 ? 5.273 -22.672 -15.367 1 97.62 65 LEU A CA 1
ATOM 537 C C . LEU A 1 65 ? 3.828 -22.484 -14.922 1 97.62 65 LEU A C 1
ATOM 539 O O . LEU A 1 65 ? 3.328 -21.359 -14.891 1 97.62 65 LEU A O 1
ATOM 543 N N . PHE A 1 66 ? 3.215 -23.594 -14.602 1 98.19 66 PHE A N 1
ATOM 544 C CA . PHE A 1 66 ? 1.843 -23.562 -14.109 1 98.19 66 PHE A CA 1
ATOM 545 C C . PHE A 1 66 ? 1.812 -23.406 -12.594 1 98.19 66 PHE A C 1
ATOM 547 O O . PHE A 1 66 ? 2.545 -24.094 -11.883 1 98.19 66 PHE A O 1
ATOM 554 N N . THR A 1 67 ? 0.994 -22.531 -12.078 1 98.25 67 THR A N 1
ATOM 555 C CA . THR A 1 67 ? 0.73 -22.391 -10.648 1 98.25 67 THR A CA 1
ATOM 556 C C . THR A 1 67 ? -0.685 -21.875 -10.414 1 98.25 67 THR A C 1
ATOM 558 O O . THR A 1 67 ? -1.25 -21.172 -11.258 1 98.25 67 THR A O 1
ATOM 561 N N . PHE A 1 68 ? -1.271 -22.234 -9.297 1 97.81 68 PHE A N 1
ATOM 562 C CA . PHE A 1 68 ? -2.582 -21.719 -8.93 1 97.81 68 PHE A CA 1
ATOM 563 C C . PHE A 1 68 ? -2.502 -20.234 -8.609 1 97.81 68 PHE A C 1
ATOM 565 O O . PHE A 1 68 ? -3.412 -19.469 -8.938 1 97.81 68 PHE A O 1
ATOM 572 N N . SER A 1 69 ? -1.525 -19.828 -7.953 1 97.12 69 SER A N 1
ATOM 573 C CA . SER A 1 69 ? -1.146 -18.453 -7.617 1 97.12 69 SER A CA 1
ATOM 574 C C . SER A 1 69 ? 0.33 -18.375 -7.246 1 97.12 69 SER A C 1
ATOM 576 O O . SER A 1 69 ? 0.988 -19.391 -7.043 1 97.12 69 SER A O 1
ATOM 578 N N . GLU A 1 70 ? 0.825 -17.188 -7.195 1 97.75 70 GLU A N 1
ATOM 579 C CA . GLU A 1 70 ? 2.227 -17.016 -6.824 1 97.75 70 GLU A CA 1
ATOM 580 C C . GLU A 1 70 ? 2.484 -17.516 -5.402 1 97.75 70 GLU A C 1
ATOM 582 O O . GLU A 1 70 ? 3.559 -18.031 -5.109 1 97.75 70 GLU A O 1
ATOM 587 N N . PHE A 1 71 ? 1.515 -17.406 -4.594 1 97.38 71 PHE A N 1
ATOM 588 C CA . PHE A 1 71 ? 1.685 -17.859 -3.215 1 97.38 71 PHE A CA 1
ATOM 589 C C . PHE A 1 71 ? 1.783 -19.375 -3.148 1 97.38 71 PHE A C 1
ATOM 591 O O . PHE A 1 71 ? 2.529 -19.922 -2.332 1 97.38 71 PHE A O 1
ATOM 598 N N . HIS A 1 72 ? 1.062 -20.047 -3.957 1 97.88 72 HIS A N 1
ATOM 599 C CA . HIS A 1 72 ? 1.182 -21.5 -4.02 1 97.88 72 HIS A CA 1
ATOM 600 C C . HIS A 1 72 ? 2.582 -21.922 -4.453 1 97.88 72 HIS A C 1
ATOM 602 O O . HIS A 1 72 ? 3.146 -22.875 -3.908 1 97.88 72 HIS A O 1
ATOM 608 N N . LEU A 1 73 ? 3.023 -21.219 -5.453 1 98.44 73 LEU A N 1
ATOM 609 C CA . LEU A 1 73 ? 4.379 -21.5 -5.91 1 98.44 73 LEU A CA 1
ATOM 610 C C . LEU A 1 73 ? 5.391 -21.266 -4.793 1 98.44 73 LEU A C 1
ATOM 612 O O . LEU A 1 73 ? 6.277 -22.094 -4.574 1 98.44 73 LEU A O 1
ATOM 616 N N . LEU A 1 74 ? 5.195 -20.172 -4.086 1 98.12 74 LEU A N 1
ATOM 617 C CA . LEU A 1 74 ? 6.074 -19.859 -2.967 1 98.12 74 LEU A CA 1
ATOM 618 C C . LEU A 1 74 ? 6.02 -20.938 -1.897 1 98.12 74 LEU A C 1
ATOM 620 O O . LEU A 1 74 ? 7.059 -21.375 -1.392 1 98.12 74 LEU A O 1
ATOM 624 N N . LYS A 1 75 ? 4.875 -21.391 -1.567 1 98 75 LYS A N 1
ATOM 625 C CA . LYS A 1 75 ? 4.715 -22.453 -0.578 1 98 75 LYS A CA 1
ATOM 626 C C . LYS A 1 75 ? 5.445 -23.719 -1.01 1 98 75 LYS A C 1
ATOM 628 O O . LYS A 1 75 ? 6.062 -24.391 -0.186 1 98 75 LYS A O 1
ATOM 633 N N . THR A 1 76 ? 5.355 -23.969 -2.271 1 98.56 76 THR A N 1
ATOM 634 C CA . THR A 1 76 ? 6.039 -25.141 -2.812 1 98.56 76 THR A CA 1
ATOM 635 C C . THR A 1 76 ? 7.551 -25.016 -2.646 1 98.56 76 THR A C 1
ATOM 637 O O . THR A 1 76 ? 8.219 -25.969 -2.254 1 98.56 76 THR A O 1
ATOM 640 N N . LEU A 1 77 ? 8.039 -23.859 -2.877 1 98.31 77 LEU A N 1
ATOM 641 C CA . LEU A 1 77 ? 9.477 -23.625 -2.748 1 98.31 77 LEU A CA 1
ATOM 642 C C . LEU A 1 77 ? 9.906 -23.688 -1.288 1 98.31 77 LEU A C 1
ATOM 644 O O . LEU A 1 77 ? 10.977 -24.234 -0.976 1 98.31 77 LEU A O 1
ATOM 648 N N . LEU A 1 78 ? 9.102 -23.125 -0.397 1 98.06 78 LEU A N 1
ATOM 649 C CA . LEU A 1 78 ? 9.406 -23.203 1.026 1 98.06 78 LEU A CA 1
ATOM 650 C C . LEU A 1 78 ? 9.445 -24.656 1.487 1 98.06 78 LEU A C 1
ATOM 652 O O . LEU A 1 78 ? 10.328 -25.047 2.254 1 98.06 78 LEU A O 1
ATOM 656 N N . LEU A 1 79 ? 8.5 -25.422 0.99 1 98.38 79 LEU A N 1
ATOM 657 C CA . LEU A 1 79 ? 8.469 -26.844 1.309 1 98.38 79 LEU A CA 1
ATOM 658 C C . LEU A 1 79 ? 9.727 -27.531 0.789 1 98.38 79 LEU A C 1
ATOM 660 O O . LEU A 1 79 ? 10.312 -28.359 1.485 1 98.38 79 LEU A O 1
ATOM 664 N N . TRP A 1 80 ? 10.086 -27.203 -0.434 1 98.19 80 TRP A N 1
ATOM 665 C CA . TRP A 1 80 ? 11.297 -27.781 -1.015 1 98.19 80 TRP A CA 1
ATOM 666 C C . TRP A 1 80 ? 12.516 -27.484 -0.139 1 98.19 80 TRP A C 1
ATOM 668 O O . TRP A 1 80 ? 13.297 -28.391 0.157 1 98.19 80 TRP A O 1
ATOM 678 N N . VAL A 1 81 ? 12.688 -26.266 0.337 1 97.62 81 VAL A N 1
ATOM 679 C CA . VAL A 1 81 ? 13.805 -25.875 1.19 1 97.62 81 VAL A CA 1
ATOM 680 C C . VAL A 1 81 ? 13.742 -26.656 2.504 1 97.62 81 VAL A C 1
ATOM 682 O O . VAL A 1 81 ? 14.758 -27.172 2.971 1 97.62 81 VAL A O 1
ATOM 685 N N . TYR A 1 82 ? 12.562 -26.719 3.064 1 97.56 82 TYR A N 1
ATOM 686 C CA . TYR A 1 82 ? 12.375 -27.469 4.305 1 97.56 82 TYR A CA 1
ATOM 687 C C . TYR A 1 82 ? 12.844 -28.906 4.156 1 97.56 82 TYR A C 1
ATOM 689 O O . TYR A 1 82 ? 13.57 -29.422 5.008 1 97.56 82 TYR A O 1
ATOM 697 N N . LEU A 1 83 ? 12.414 -29.5 3.049 1 97.25 83 LEU A N 1
ATOM 698 C CA . LEU A 1 83 ? 12.742 -30.906 2.814 1 97.25 83 LEU A CA 1
ATOM 699 C C . LEU A 1 83 ? 14.242 -31.078 2.574 1 97.25 83 LEU A C 1
ATOM 701 O O . LEU A 1 83 ? 14.812 -32.094 2.941 1 97.25 83 LEU A O 1
ATOM 705 N N . GLN A 1 84 ? 14.867 -30.078 1.978 1 95.38 84 GLN A N 1
ATOM 706 C CA . GLN A 1 84 ? 16.312 -30.125 1.767 1 95.38 84 GLN A CA 1
ATOM 707 C C . GLN A 1 84 ? 17.062 -30.094 3.094 1 95.38 84 GLN A C 1
ATOM 709 O O . GLN A 1 84 ? 18.141 -30.688 3.225 1 95.38 84 GLN A O 1
ATOM 714 N N . LEU A 1 85 ? 16.531 -29.406 4.031 1 94.5 85 LEU A N 1
ATOM 715 C CA . LEU A 1 85 ? 17.219 -29.188 5.293 1 94.5 85 LEU A CA 1
ATOM 716 C C . LEU A 1 85 ? 16.859 -30.266 6.309 1 94.5 85 LEU A C 1
ATOM 718 O O . LEU A 1 85 ? 17.594 -30.469 7.281 1 94.5 85 LEU A O 1
ATOM 722 N N . ASN A 1 86 ? 15.703 -30.891 6.09 1 95 86 ASN A N 1
ATOM 723 C CA . ASN A 1 86 ? 15.258 -31.953 6.98 1 95 86 ASN A CA 1
ATOM 724 C C . ASN A 1 86 ? 15.211 -33.312 6.258 1 95 86 ASN A C 1
ATOM 726 O O . ASN A 1 86 ? 14.133 -33.812 5.953 1 95 86 ASN A O 1
ATOM 730 N N . HIS A 1 87 ? 16.281 -34 6.172 1 90.06 87 HIS A N 1
ATOM 731 C CA . HIS A 1 87 ? 16.484 -35.156 5.332 1 90.06 87 HIS A CA 1
ATOM 732 C C . HIS A 1 87 ? 15.82 -36.406 5.949 1 90.06 87 HIS A C 1
ATOM 734 O O . HIS A 1 87 ? 15.57 -37.406 5.254 1 90.06 87 HIS A O 1
ATOM 740 N N . ARG A 1 88 ? 15.469 -36.344 7.156 1 91.62 88 ARG A N 1
ATOM 741 C CA . ARG A 1 88 ? 15.008 -37.531 7.855 1 91.62 88 ARG A CA 1
ATOM 742 C C . ARG A 1 88 ? 13.492 -37.688 7.742 1 91.62 88 ARG A C 1
ATOM 744 O O . ARG A 1 88 ? 12.953 -38.75 8.039 1 91.62 88 ARG A O 1
ATOM 751 N N . ILE A 1 89 ? 12.891 -36.625 7.254 1 92.12 89 ILE A N 1
ATOM 752 C CA . ILE A 1 89 ? 11.43 -36.656 7.207 1 92.12 89 ILE A CA 1
ATOM 753 C C . ILE A 1 89 ? 10.969 -37.656 6.137 1 92.12 89 ILE A C 1
ATOM 755 O O . ILE A 1 89 ? 11.516 -37.688 5.031 1 92.12 89 ILE A O 1
ATOM 759 N N . GLN A 1 90 ? 9.969 -38.531 6.52 1 90.44 90 GLN A N 1
ATOM 760 C CA . GLN A 1 90 ? 9.516 -39.531 5.59 1 90.44 90 GLN A CA 1
ATOM 761 C C . GLN A 1 90 ? 8.125 -39.219 5.051 1 90.44 90 GLN A C 1
ATOM 763 O O . GLN A 1 90 ? 7.691 -39.781 4.051 1 90.44 90 GLN A O 1
ATOM 768 N N . THR A 1 91 ? 7.496 -38.344 5.781 1 93.69 91 THR A N 1
ATOM 769 C CA . THR A 1 91 ? 6.16 -37.938 5.348 1 93.69 91 THR A CA 1
ATOM 770 C C . THR A 1 91 ? 6.109 -36.438 5.094 1 93.69 91 THR A C 1
ATOM 772 O O . THR A 1 91 ? 6.887 -35.688 5.676 1 93.69 91 THR A O 1
ATOM 775 N N . LEU A 1 92 ? 5.195 -36.094 4.188 1 94.62 92 LEU A N 1
ATOM 776 C CA . LEU A 1 92 ? 5.051 -34.688 3.881 1 94.62 92 LEU A CA 1
ATOM 777 C C . LEU A 1 92 ? 4.574 -33.906 5.105 1 94.62 92 LEU A C 1
ATOM 779 O O . LEU A 1 92 ? 3.531 -34.219 5.68 1 94.62 92 LEU A O 1
ATOM 783 N N . PRO A 1 93 ? 5.324 -32.938 5.523 1 96.12 93 PRO A N 1
ATOM 784 C CA . PRO A 1 93 ? 4.914 -32.156 6.695 1 96.12 93 PRO A CA 1
ATOM 785 C C . PRO A 1 93 ? 3.688 -31.297 6.422 1 96.12 93 PRO A C 1
ATOM 787 O O . PRO A 1 93 ? 3.416 -30.938 5.27 1 96.12 93 PRO A O 1
ATOM 790 N N . ALA A 1 94 ? 3.043 -30.969 7.512 1 96.12 94 ALA A N 1
ATOM 791 C CA . ALA A 1 94 ? 1.97 -29.984 7.402 1 96.12 94 ALA A CA 1
ATOM 792 C C . ALA A 1 94 ? 2.531 -28.594 7.141 1 96.12 94 ALA A C 1
ATOM 794 O O . ALA A 1 94 ? 3.682 -28.312 7.477 1 96.12 94 ALA A O 1
ATOM 795 N N . TYR A 1 95 ? 1.681 -27.844 6.496 1 95.38 95 TYR A N 1
ATOM 796 C CA . TYR A 1 95 ? 2.076 -26.484 6.191 1 95.38 95 TYR A CA 1
ATOM 797 C C . TYR A 1 95 ? 2.51 -25.734 7.449 1 95.38 95 TYR A C 1
ATOM 799 O O . TYR A 1 95 ? 3.529 -25.047 7.453 1 95.38 95 TYR A O 1
ATOM 807 N N . GLU A 1 96 ? 1.835 -25.875 8.523 1 96.19 96 GLU A N 1
ATOM 808 C CA . GLU A 1 96 ? 2.109 -25.203 9.789 1 96.19 96 GLU A CA 1
ATOM 809 C C . GLU A 1 96 ? 3.48 -25.594 10.336 1 96.19 96 GLU A C 1
ATOM 811 O O . GLU A 1 96 ? 4.164 -24.781 10.961 1 96.19 96 GLU A O 1
ATOM 816 N N . THR A 1 97 ? 3.785 -26.781 10.109 1 97.06 97 THR A N 1
ATOM 817 C CA . THR A 1 97 ? 5.082 -27.281 10.555 1 97.06 97 THR A CA 1
ATOM 818 C C . THR A 1 97 ? 6.215 -26.594 9.805 1 97.06 97 THR A C 1
ATOM 820 O O . THR A 1 97 ? 7.211 -26.172 10.406 1 97.06 97 THR A O 1
ATOM 823 N N . VAL A 1 98 ? 6.035 -26.484 8.539 1 97.38 98 VAL A N 1
ATOM 824 C CA . VAL A 1 98 ? 7.031 -25.812 7.719 1 97.38 98 VAL A CA 1
ATOM 825 C C . VAL A 1 98 ? 7.176 -24.359 8.164 1 97.38 98 VAL A C 1
ATOM 827 O O . VAL A 1 98 ? 8.297 -23.875 8.359 1 97.38 98 VAL A O 1
ATOM 830 N N . MET A 1 99 ? 6.062 -23.688 8.406 1 97 99 MET A N 1
ATOM 831 C CA . MET A 1 99 ? 6.074 -22.297 8.836 1 97 99 MET A CA 1
ATOM 832 C C . MET A 1 99 ? 6.734 -22.156 10.203 1 97 99 MET A C 1
ATOM 834 O O . MET A 1 99 ? 7.535 -21.25 10.422 1 97 99 MET A O 1
ATOM 838 N N . ALA A 1 100 ? 6.422 -23.062 11.055 1 97.06 100 ALA A N 1
ATOM 839 C CA . ALA A 1 100 ? 7.012 -23.047 12.391 1 97.06 100 ALA A CA 1
ATOM 840 C C . ALA A 1 100 ? 8.523 -23.219 12.328 1 97.06 100 ALA A C 1
ATOM 842 O O . ALA A 1 100 ? 9.266 -22.609 13.094 1 97.06 100 ALA A O 1
ATOM 843 N N . PHE A 1 101 ? 8.938 -24.094 11.484 1 97.25 101 PHE A N 1
ATOM 844 C CA . PHE A 1 101 ? 10.359 -24.328 11.289 1 97.25 101 PHE A CA 1
ATOM 845 C C . PHE A 1 101 ? 11.078 -23.031 10.93 1 97.25 101 PHE A C 1
ATOM 847 O O . PHE A 1 101 ? 12.062 -22.672 11.57 1 97.25 101 PHE A O 1
ATOM 854 N N . PHE A 1 102 ? 10.609 -22.328 9.922 1 96.81 102 PHE A N 1
ATOM 855 C CA . PHE A 1 102 ? 11.266 -21.094 9.484 1 96.81 102 PHE A CA 1
ATOM 856 C C . PHE A 1 102 ? 11.109 -20 10.531 1 96.81 102 PHE A C 1
ATOM 858 O O . PHE A 1 102 ? 12 -19.156 10.695 1 96.81 102 PHE A O 1
ATOM 865 N N . ASN A 1 103 ? 10.023 -20.016 11.211 1 96.38 103 ASN A N 1
ATOM 866 C CA . ASN A 1 103 ? 9.781 -19.031 12.25 1 96.38 103 ASN A CA 1
ATOM 867 C C . ASN A 1 103 ? 10.711 -19.234 13.445 1 96.38 103 ASN A C 1
ATOM 869 O O . ASN A 1 103 ? 10.883 -18.328 14.266 1 96.38 103 ASN A O 1
ATOM 873 N N . SER A 1 104 ? 11.312 -20.375 13.602 1 95.94 104 SER A N 1
ATOM 874 C CA . SER A 1 104 ? 12.133 -20.719 14.758 1 95.94 104 SER A CA 1
ATOM 875 C C . SER A 1 104 ? 13.523 -20.094 14.656 1 95.94 104 SER A C 1
ATOM 877 O O . SER A 1 104 ? 14.266 -20.062 15.641 1 95.94 104 SER A O 1
ATOM 879 N N . PHE A 1 105 ? 13.875 -19.609 13.523 1 94.38 105 PHE A N 1
ATOM 880 C CA . PHE A 1 105 ? 15.195 -19.016 13.359 1 94.38 105 PHE A CA 1
ATOM 881 C C . PHE A 1 105 ? 15.258 -17.641 14.008 1 94.38 105 PHE A C 1
ATOM 883 O O . PHE A 1 105 ? 14.25 -16.938 14.078 1 94.38 105 PHE A O 1
ATOM 890 N N . PRO A 1 106 ? 16.438 -17.266 14.453 1 91.88 106 PRO A N 1
ATOM 891 C CA . PRO A 1 106 ? 16.578 -15.914 15 1 91.88 106 PRO A CA 1
ATOM 892 C C . PRO A 1 106 ? 16.156 -14.82 14.016 1 91.88 106 PRO A C 1
ATOM 894 O O . PRO A 1 106 ? 16.406 -14.945 12.812 1 91.88 106 PRO A O 1
ATOM 897 N N . LYS A 1 107 ? 15.617 -13.75 14.602 1 90.81 107 LYS A N 1
ATOM 898 C CA . LYS A 1 107 ? 15.016 -12.719 13.758 1 90.81 107 LYS A CA 1
ATOM 899 C C . LYS A 1 107 ? 16.016 -11.617 13.445 1 90.81 107 LYS A C 1
ATOM 901 O O . LYS A 1 107 ? 15.68 -10.633 12.781 1 90.81 107 LYS A O 1
ATOM 906 N N . LYS A 1 108 ? 17.156 -11.773 13.797 1 91.25 108 LYS A N 1
ATOM 907 C CA . LYS A 1 108 ? 18.188 -10.773 13.539 1 91.25 108 LYS A CA 1
ATOM 908 C C . LYS A 1 108 ? 18.391 -10.57 12.039 1 91.25 108 LYS A C 1
ATOM 910 O O . LYS A 1 108 ? 18.703 -9.461 11.594 1 91.25 108 LYS A O 1
ATOM 915 N N . CYS A 1 109 ? 18.312 -11.695 11.297 1 92.81 109 CYS A N 1
ATOM 916 C CA . CYS A 1 109 ? 18.375 -11.641 9.836 1 92.81 109 CYS A CA 1
ATOM 917 C C . CYS A 1 109 ? 17.438 -12.664 9.211 1 92.81 109 CYS A C 1
ATOM 919 O O . CYS A 1 109 ? 16.984 -13.594 9.883 1 92.81 109 CYS A O 1
ATOM 921 N N . SER A 1 110 ? 17.172 -12.453 8 1 95.81 110 SER A N 1
ATOM 922 C CA . SER A 1 110 ? 16.234 -13.344 7.316 1 95.81 110 SER A CA 1
ATOM 923 C C . SER A 1 110 ? 16.906 -14.672 6.957 1 95.81 110 SER A C 1
ATOM 925 O O . SER A 1 110 ? 18.125 -14.773 6.973 1 95.81 110 SER A O 1
ATOM 927 N N . PHE A 1 111 ? 16.125 -15.641 6.664 1 96.5 111 PHE A N 1
ATOM 928 C CA . PHE A 1 111 ? 16.641 -16.969 6.328 1 96.5 111 PHE A CA 1
ATOM 929 C C . PHE A 1 111 ? 17.531 -16.906 5.094 1 96.5 111 PHE A C 1
ATOM 931 O O . PHE A 1 111 ? 18.609 -17.5 5.074 1 96.5 111 PHE A O 1
ATOM 938 N N . LEU A 1 112 ? 17.141 -16.156 4.039 1 95.94 112 LEU A N 1
ATOM 939 C CA . LEU A 1 112 ? 17.875 -16.109 2.773 1 95.94 112 LEU A CA 1
ATOM 940 C C . LEU A 1 112 ? 19.203 -15.398 2.939 1 95.94 112 LEU A C 1
ATOM 942 O O . LEU A 1 112 ? 20.109 -15.562 2.115 1 95.94 112 LEU A O 1
ATOM 946 N N . GLU A 1 113 ? 19.266 -14.625 3.943 1 94.81 113 GLU A N 1
ATOM 947 C CA . GLU A 1 113 ? 20.484 -13.875 4.18 1 94.81 113 GLU A CA 1
ATOM 948 C C . GLU A 1 113 ? 21.469 -14.672 5.043 1 94.81 113 GLU A C 1
ATOM 950 O O . GLU A 1 113 ? 22.609 -14.25 5.25 1 94.81 113 GLU A O 1
ATOM 955 N N . ARG A 1 114 ? 21.062 -15.828 5.523 1 92.88 114 ARG A N 1
ATOM 956 C CA . ARG A 1 114 ? 21.922 -16.703 6.289 1 92.88 114 ARG A CA 1
ATOM 957 C C . ARG A 1 114 ? 22.812 -17.547 5.367 1 92.88 114 ARG A C 1
ATOM 959 O O . ARG A 1 114 ? 22.562 -17.625 4.16 1 92.88 114 ARG A O 1
ATOM 966 N N . ASP A 1 115 ? 23.75 -18.219 5.922 1 89.44 115 ASP A N 1
ATOM 967 C CA . ASP A 1 115 ? 24.672 -19.047 5.148 1 89.44 115 ASP A CA 1
ATOM 968 C C . ASP A 1 115 ? 23.922 -20.141 4.387 1 89.44 115 ASP A C 1
ATOM 970 O O . ASP A 1 115 ? 24.172 -20.344 3.197 1 89.44 115 ASP A O 1
ATOM 974 N N . MET A 1 116 ? 23 -20.766 5.051 1 85.69 116 MET A N 1
ATOM 975 C CA . MET A 1 116 ? 22.25 -21.859 4.445 1 85.69 116 MET A CA 1
ATOM 976 C C . MET A 1 116 ? 21.328 -21.359 3.342 1 85.69 116 MET A C 1
ATOM 978 O O . MET A 1 116 ? 21 -22.109 2.416 1 85.69 116 MET A O 1
ATOM 982 N N . GLY A 1 117 ? 21.031 -20.047 3.443 1 86.56 117 GLY A N 1
ATOM 983 C CA . GLY A 1 117 ? 20.062 -19.469 2.52 1 86.56 117 GLY A CA 1
ATOM 984 C C . GLY A 1 117 ? 20.719 -18.812 1.314 1 86.56 117 GLY A C 1
ATOM 985 O O . GLY A 1 117 ? 20.094 -18.703 0.258 1 86.56 117 GLY A O 1
ATOM 986 N N . HIS A 1 118 ? 21.922 -18.453 1.359 1 84.5 118 HIS A N 1
ATOM 987 C CA . HIS A 1 118 ? 22.594 -17.688 0.318 1 84.5 118 HIS A CA 1
ATOM 988 C C . HIS A 1 118 ? 22.609 -18.453 -1.005 1 84.5 118 HIS A C 1
ATOM 990 O O . HIS A 1 118 ? 22.453 -17.844 -2.07 1 84.5 118 HIS A O 1
ATOM 996 N N . GLY A 1 119 ? 22.75 -19.719 -0.905 1 91.38 119 GLY A N 1
ATOM 997 C CA . GLY A 1 119 ? 22.766 -20.531 -2.111 1 91.38 119 GLY A CA 1
ATOM 998 C C . GLY A 1 119 ? 21.391 -20.672 -2.748 1 91.38 119 GLY A C 1
ATOM 999 O O . GLY A 1 119 ? 21.281 -21.094 -3.9 1 91.38 119 GLY A O 1
ATOM 1000 N N . LEU A 1 120 ? 20.391 -20.25 -2.025 1 95.5 120 LEU A N 1
ATOM 1001 C CA . LEU A 1 120 ? 19.016 -20.422 -2.486 1 95.5 120 LEU A CA 1
ATOM 1002 C C . LEU A 1 120 ? 18.469 -19.125 -3.068 1 95.5 120 LEU A C 1
ATOM 1004 O O . LEU A 1 120 ? 17.375 -19.109 -3.645 1 95.5 120 LEU A O 1
ATOM 1008 N N . MET A 1 121 ? 19.234 -18.047 -2.998 1 94.62 121 MET A N 1
ATOM 1009 C CA . MET A 1 121 ? 18.797 -16.703 -3.4 1 94.62 121 MET A CA 1
ATOM 1010 C C . MET A 1 121 ? 18.359 -16.703 -4.863 1 94.62 121 MET A C 1
ATOM 1012 O O . MET A 1 121 ? 17.328 -16.109 -5.207 1 94.62 121 MET A O 1
ATOM 1016 N N . SER A 1 122 ? 19.125 -17.344 -5.637 1 95.62 122 SER A N 1
ATOM 1017 C CA . SER A 1 122 ? 18.859 -17.344 -7.07 1 95.62 122 SER A CA 1
ATOM 1018 C C . SER A 1 122 ? 17.484 -17.953 -7.383 1 95.62 122 SER A C 1
ATOM 1020 O O . SER A 1 122 ? 16.812 -17.516 -8.312 1 95.62 122 SER A O 1
ATOM 1022 N N . LEU A 1 123 ? 17.047 -18.969 -6.617 1 97.38 123 LEU A N 1
ATOM 1023 C CA . LEU A 1 123 ? 15.75 -19.609 -6.809 1 97.38 123 LEU A CA 1
ATOM 1024 C C . LEU A 1 123 ? 14.617 -18.625 -6.496 1 97.38 123 LEU A C 1
ATOM 1026 O O . LEU A 1 123 ? 13.68 -18.484 -7.285 1 97.38 123 LEU A O 1
ATOM 1030 N N . PHE A 1 124 ? 14.82 -17.906 -5.43 1 97.44 124 PHE A N 1
ATOM 1031 C CA . PHE A 1 124 ? 13.719 -17.078 -4.949 1 97.44 124 PHE A CA 1
ATOM 1032 C C . PHE A 1 124 ? 13.664 -15.758 -5.703 1 97.44 124 PHE A C 1
ATOM 1034 O O . PHE A 1 124 ? 12.625 -15.086 -5.723 1 97.44 124 PHE A O 1
ATOM 1041 N N . LEU A 1 125 ? 14.734 -15.406 -6.363 1 95.81 125 LEU A N 1
ATOM 1042 C CA . LEU A 1 125 ? 14.742 -14.234 -7.238 1 95.81 125 LEU A CA 1
ATOM 1043 C C . LEU A 1 125 ? 13.891 -14.484 -8.477 1 95.81 125 LEU A C 1
ATOM 1045 O O . LEU A 1 125 ? 13.508 -13.539 -9.172 1 95.81 125 LEU A O 1
ATOM 1049 N N . CYS A 1 126 ? 13.578 -15.766 -8.742 1 96.69 126 CYS A N 1
ATOM 1050 C CA . CYS A 1 126 ? 12.766 -16.109 -9.906 1 96.69 126 CYS A CA 1
ATOM 1051 C C . CYS A 1 126 ? 11.281 -15.93 -9.617 1 96.69 126 CYS A C 1
ATOM 1053 O O . CYS A 1 126 ? 10.461 -15.914 -10.531 1 96.69 126 CYS A O 1
ATOM 1055 N N . LEU A 1 127 ? 10.938 -15.719 -8.344 1 96.88 127 LEU A N 1
ATOM 1056 C CA . LEU A 1 127 ? 9.531 -15.586 -7.957 1 96.88 127 LEU A CA 1
ATOM 1057 C C . LEU A 1 127 ? 9 -14.203 -8.328 1 96.88 127 LEU A C 1
ATOM 1059 O O . LEU A 1 127 ? 9.734 -13.211 -8.266 1 96.88 127 LEU A O 1
ATOM 1063 N N . ARG A 1 128 ? 7.777 -14.219 -8.766 1 96.69 128 ARG A N 1
ATOM 1064 C CA . ARG A 1 128 ? 7.07 -12.961 -8.969 1 96.69 128 ARG A CA 1
ATOM 1065 C C . ARG A 1 128 ? 6.348 -12.523 -7.695 1 96.69 128 ARG A C 1
ATOM 1067 O O . ARG A 1 128 ? 5.117 -12.555 -7.633 1 96.69 128 ARG A O 1
ATOM 1074 N N . LEU A 1 129 ? 7.094 -12 -6.766 1 96.38 129 LEU A N 1
ATOM 1075 C CA . LEU A 1 129 ? 6.57 -11.719 -5.434 1 96.38 129 LEU A CA 1
ATOM 1076 C C . LEU A 1 129 ? 5.453 -10.68 -5.496 1 96.38 129 LEU A C 1
ATOM 1078 O O . LEU A 1 129 ? 4.59 -10.633 -4.617 1 96.38 129 LEU A O 1
ATOM 1082 N N . HIS A 1 130 ? 5.465 -9.828 -6.527 1 95.88 130 HIS A N 1
ATOM 1083 C CA . HIS A 1 130 ? 4.387 -8.859 -6.688 1 95.88 130 HIS A CA 1
ATOM 1084 C C . HIS A 1 130 ? 3.055 -9.562 -6.953 1 95.88 130 HIS A C 1
ATOM 1086 O O . HIS A 1 130 ? 1.994 -8.938 -6.859 1 95.88 130 HIS A O 1
ATOM 1092 N N . GLY A 1 131 ? 3.127 -10.828 -7.234 1 96 131 GLY A N 1
ATOM 1093 C CA . GLY A 1 131 ? 1.912 -11.602 -7.434 1 96 131 GLY A CA 1
ATOM 1094 C C . GLY A 1 131 ? 1.234 -11.992 -6.133 1 96 131 GLY A C 1
ATOM 1095 O O . GLY A 1 131 ? 0.105 -12.484 -6.141 1 96 131 GLY A O 1
ATOM 1096 N N . VAL A 1 132 ? 1.9 -11.812 -5.066 1 96 132 VAL A N 1
ATOM 1097 C CA . VAL A 1 132 ? 1.311 -12.039 -3.752 1 96 132 VAL A CA 1
ATOM 1098 C C . VAL A 1 132 ? 0.656 -10.758 -3.25 1 96 132 VAL A C 1
ATOM 1100 O O . VAL A 1 132 ? 1.334 -9.875 -2.719 1 96 132 VAL A O 1
ATOM 1103 N N . THR A 1 133 ? -0.674 -10.664 -3.336 1 92.31 133 THR A N 1
ATOM 1104 C CA . THR A 1 133 ? -1.334 -9.391 -3.094 1 92.31 133 THR A CA 1
ATOM 1105 C C . THR A 1 133 ? -2.162 -9.445 -1.813 1 92.31 133 THR A C 1
ATOM 1107 O O . THR A 1 133 ? -2.537 -8.406 -1.266 1 92.31 133 THR A O 1
ATOM 1110 N N . LYS A 1 134 ? -2.432 -10.633 -1.33 1 91.12 134 LYS A N 1
ATOM 1111 C CA . LYS A 1 134 ? -3.262 -10.758 -0.135 1 91.12 134 LYS A CA 1
ATOM 1112 C C . LYS A 1 134 ? -2.482 -10.367 1.117 1 91.12 134 LYS A C 1
ATOM 1114 O O . LYS A 1 134 ? -1.376 -10.859 1.345 1 91.12 134 LYS A O 1
ATOM 1119 N N . GLY A 1 135 ? -3.096 -9.586 1.907 1 89.31 135 GLY A N 1
ATOM 1120 C CA . GLY A 1 135 ? -2.453 -9.109 3.123 1 89.31 135 GLY A CA 1
ATOM 1121 C C . GLY A 1 135 ? -2.055 -10.234 4.062 1 89.31 135 GLY A C 1
ATOM 1122 O O . GLY A 1 135 ? -0.946 -10.234 4.602 1 89.31 135 GLY A O 1
ATOM 1123 N N . LYS A 1 136 ? -2.906 -11.141 4.215 1 90.12 136 LYS A N 1
ATOM 1124 C CA . LYS A 1 136 ? -2.633 -12.25 5.125 1 90.12 136 LYS A CA 1
ATOM 1125 C C . LYS A 1 136 ? -1.408 -13.039 4.672 1 90.12 136 LYS A C 1
ATOM 1127 O O . LYS A 1 136 ? -0.605 -13.477 5.5 1 90.12 136 LYS A O 1
ATOM 1132 N N . ASP A 1 137 ? -1.324 -13.219 3.375 1 93.44 137 ASP A N 1
ATOM 1133 C CA . ASP A 1 137 ? -0.176 -13.938 2.832 1 93.44 137 ASP A CA 1
ATOM 1134 C C . ASP A 1 137 ? 1.118 -13.164 3.062 1 93.44 137 ASP A C 1
ATOM 1136 O O . ASP A 1 137 ? 2.131 -13.742 3.467 1 93.44 137 ASP A O 1
ATOM 1140 N N . LEU A 1 138 ? 1.048 -11.852 2.838 1 94.62 138 LEU A N 1
ATOM 1141 C CA . LEU A 1 138 ? 2.227 -11.016 3.029 1 94.62 138 LEU A CA 1
ATOM 1142 C C . LEU A 1 138 ? 2.646 -11 4.496 1 94.62 138 LEU A C 1
ATOM 1144 O O . LEU A 1 138 ? 3.84 -11.031 4.805 1 94.62 138 LEU A O 1
ATOM 1148 N N . GLU A 1 139 ? 1.721 -10.977 5.391 1 92.69 139 GLU A N 1
ATOM 1149 C CA . GLU A 1 139 ? 2.016 -10.992 6.82 1 92.69 139 GLU A CA 1
ATOM 1150 C C . GLU A 1 139 ? 2.664 -12.312 7.234 1 92.69 139 GLU A C 1
ATOM 1152 O O . GLU A 1 139 ? 3.57 -12.328 8.07 1 92.69 139 GLU A O 1
ATOM 1157 N N . GLU A 1 140 ? 2.166 -13.328 6.676 1 94.31 140 GLU A N 1
ATOM 1158 C CA . GLU A 1 140 ? 2.754 -14.641 6.949 1 94.31 140 GLU A CA 1
ATOM 1159 C C . GLU A 1 140 ? 4.219 -14.688 6.52 1 94.31 140 GLU A C 1
ATOM 1161 O O . GLU A 1 140 ? 5.066 -15.195 7.254 1 94.31 140 GLU A O 1
ATOM 1166 N N . LEU A 1 141 ? 4.473 -14.18 5.375 1 94.94 141 LEU A N 1
ATOM 1167 C CA . LEU A 1 141 ? 5.84 -14.156 4.867 1 94.94 141 LEU A CA 1
ATOM 1168 C C . LEU A 1 141 ? 6.734 -13.297 5.754 1 94.94 141 LEU A C 1
ATOM 1170 O O . LEU A 1 141 ? 7.895 -13.641 5.992 1 94.94 141 LEU A O 1
ATOM 1174 N N . LYS A 1 142 ? 6.191 -12.234 6.207 1 94.12 142 LYS A N 1
ATOM 1175 C CA . LYS A 1 142 ? 6.938 -11.383 7.133 1 94.12 142 LYS A CA 1
ATOM 1176 C C . LYS A 1 142 ? 7.234 -12.125 8.438 1 94.12 142 LYS A C 1
ATOM 1178 O O . LYS A 1 142 ? 8.352 -12.047 8.961 1 94.12 142 LYS A O 1
ATOM 1183 N N . HIS A 1 143 ? 6.32 -12.844 8.875 1 93.88 143 HIS A N 1
ATOM 1184 C CA . HIS A 1 143 ? 6.41 -13.531 10.156 1 93.88 143 HIS A C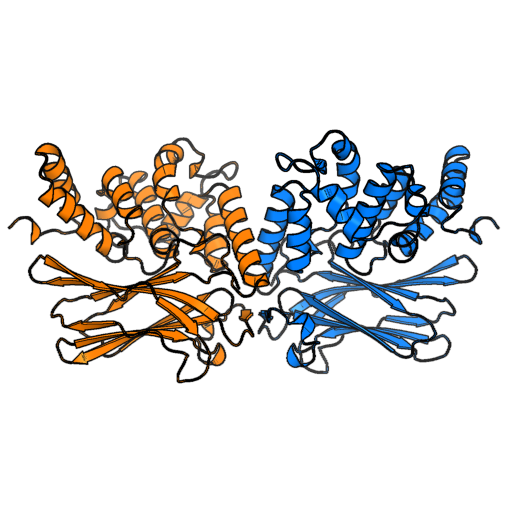A 1
ATOM 1185 C C . HIS A 1 143 ? 7.496 -14.602 10.133 1 93.88 143 HIS A C 1
ATOM 1187 O O . HIS A 1 143 ? 8.25 -14.75 11.102 1 93.88 143 HIS A O 1
ATOM 1193 N N . ILE A 1 144 ? 7.602 -15.297 9.125 1 94.94 144 ILE A N 1
ATOM 1194 C CA . ILE A 1 144 ? 8.57 -16.391 9.078 1 94.94 144 ILE A CA 1
ATOM 1195 C C . ILE A 1 144 ? 9.961 -15.828 8.766 1 94.94 144 ILE A C 1
ATOM 1197 O O . ILE A 1 144 ? 10.961 -16.547 8.867 1 94.94 144 ILE A O 1
ATOM 1201 N N . ASN A 1 145 ? 10.039 -14.633 8.383 1 95.56 145 ASN A N 1
ATOM 1202 C CA . ASN A 1 145 ? 11.312 -13.945 8.172 1 95.56 145 ASN A CA 1
ATOM 1203 C C . ASN A 1 145 ? 12.195 -14.711 7.191 1 95.56 145 ASN A C 1
ATOM 1205 O O . ASN A 1 145 ? 13.375 -14.938 7.465 1 95.56 145 ASN A O 1
ATOM 1209 N N . PHE A 1 146 ? 11.539 -15.102 6.133 1 96.38 146 PHE A N 1
ATOM 1210 C CA . PHE A 1 146 ? 12.266 -15.883 5.137 1 96.38 146 PHE A CA 1
ATOM 1211 C C . PHE A 1 146 ? 13.031 -14.977 4.184 1 96.38 146 PHE A C 1
ATOM 1213 O O . PHE A 1 146 ? 14.188 -15.242 3.854 1 96.38 146 PHE A O 1
ATOM 1220 N N . PHE A 1 147 ? 12.43 -13.859 3.771 1 96.62 147 PHE A N 1
ATOM 1221 C CA . PHE A 1 147 ? 12.984 -12.906 2.816 1 96.62 147 PHE A CA 1
ATOM 1222 C C . PHE A 1 147 ? 13.617 -11.719 3.541 1 96.62 147 PHE A C 1
ATOM 1224 O O . PHE A 1 147 ? 13.18 -11.352 4.633 1 96.62 147 PHE A O 1
ATOM 1231 N N . PRO A 1 148 ? 14.625 -11.164 2.873 1 94.56 148 PRO A N 1
ATOM 1232 C CA . PRO A 1 148 ? 15.047 -9.859 3.389 1 94.56 148 PRO A CA 1
ATOM 1233 C C . PRO A 1 148 ? 13.891 -8.875 3.535 1 94.56 148 PRO A C 1
ATOM 1235 O O . PRO A 1 148 ? 13.008 -8.82 2.672 1 94.56 148 PRO A O 1
ATOM 1238 N N . THR A 1 149 ? 13.93 -8.117 4.57 1 93.31 149 THR A N 1
ATOM 1239 C CA . THR A 1 149 ? 12.844 -7.195 4.875 1 93.31 149 THR A CA 1
ATOM 1240 C C . THR A 1 149 ? 12.609 -6.23 3.715 1 93.31 149 THR A C 1
ATOM 1242 O O . THR A 1 149 ? 11.461 -5.879 3.41 1 93.31 149 THR A O 1
ATOM 1245 N N . SER A 1 150 ? 13.617 -5.855 3.025 1 94.38 150 SER A N 1
ATOM 1246 C CA . SER A 1 150 ? 13.516 -4.887 1.939 1 94.38 150 SER A CA 1
ATOM 1247 C C . SER A 1 150 ? 12.68 -5.434 0.787 1 94.38 150 SER A C 1
ATOM 1249 O O . SER A 1 150 ? 12.008 -4.676 0.089 1 94.38 150 SER A O 1
ATOM 1251 N N . TRP A 1 151 ? 12.672 -6.762 0.583 1 95.88 151 TRP A N 1
ATOM 1252 C CA . TRP A 1 151 ? 11.891 -7.363 -0.495 1 95.88 151 TRP A CA 1
ATOM 1253 C C . TRP A 1 151 ? 10.398 -7.141 -0.281 1 95.88 151 TRP A C 1
ATOM 1255 O O . TRP A 1 151 ? 9.711 -6.625 -1.164 1 95.88 151 TRP A O 1
ATOM 1265 N N . LEU A 1 152 ? 10.016 -7.473 0.947 1 96.06 152 LEU A N 1
ATOM 1266 C CA . LEU A 1 152 ? 8.586 -7.406 1.236 1 96.06 152 LEU A CA 1
ATOM 1267 C C . LEU A 1 152 ? 8.117 -5.961 1.333 1 96.06 152 LEU A C 1
ATOM 1269 O O . LEU A 1 152 ? 6.996 -5.637 0.928 1 96.06 152 LEU A O 1
ATOM 1273 N N . VAL A 1 153 ? 8.945 -5.137 1.834 1 96.69 153 VAL A N 1
ATOM 1274 C CA . VAL A 1 153 ? 8.617 -3.719 1.933 1 96.69 153 VAL A CA 1
ATOM 1275 C C . VAL A 1 153 ? 8.438 -3.133 0.535 1 96.69 153 VAL A C 1
ATOM 1277 O O . VAL A 1 153 ? 7.488 -2.383 0.29 1 96.69 153 VAL A O 1
ATOM 1280 N N . ARG A 1 154 ? 9.273 -3.477 -0.344 1 95.94 154 ARG A N 1
ATOM 1281 C CA . ARG A 1 154 ? 9.18 -2.986 -1.716 1 95.94 154 ARG A CA 1
ATOM 1282 C C . ARG A 1 154 ? 7.922 -3.512 -2.402 1 95.94 154 ARG A C 1
ATOM 1284 O O . ARG A 1 154 ? 7.254 -2.773 -3.127 1 95.94 154 ARG A O 1
ATOM 1291 N N . VAL A 1 155 ? 7.629 -4.738 -2.172 1 96.62 155 VAL A N 1
ATOM 1292 C CA . VAL A 1 155 ? 6.426 -5.332 -2.74 1 96.62 155 VAL A CA 1
ATOM 1293 C C . VAL A 1 155 ? 5.195 -4.582 -2.242 1 96.62 155 VAL A C 1
ATOM 1295 O O . VAL A 1 155 ? 4.344 -4.176 -3.037 1 96.62 155 VAL A O 1
ATOM 1298 N N . LYS A 1 156 ? 5.164 -4.371 -0.984 1 96.62 156 LYS A N 1
ATOM 1299 C CA . LYS A 1 156 ? 4.031 -3.664 -0.394 1 96.62 156 LYS A CA 1
ATOM 1300 C C . LYS A 1 156 ? 3.938 -2.236 -0.921 1 96.62 156 LYS A C 1
ATOM 1302 O O . LYS A 1 156 ? 2.846 -1.744 -1.209 1 96.62 156 LYS A O 1
ATOM 1307 N N . ALA A 1 157 ? 5.066 -1.618 -1.006 1 96.44 157 ALA A N 1
ATOM 1308 C CA . ALA A 1 157 ? 5.098 -0.254 -1.529 1 96.44 157 ALA A CA 1
ATOM 1309 C C . ALA A 1 157 ? 4.566 -0.203 -2.959 1 96.44 157 ALA A C 1
ATOM 1311 O O . ALA A 1 157 ? 3.799 0.696 -3.311 1 96.44 157 ALA A O 1
ATOM 1312 N N . ASN A 1 158 ? 4.945 -1.145 -3.76 1 95.12 158 ASN A N 1
ATOM 1313 C CA . ASN A 1 158 ? 4.473 -1.215 -5.141 1 95.12 158 ASN A CA 1
ATOM 1314 C C . ASN A 1 158 ? 2.971 -1.474 -5.207 1 95.12 158 ASN A C 1
ATOM 1316 O O . ASN A 1 158 ? 2.281 -0.929 -6.07 1 95.12 158 ASN A O 1
ATOM 1320 N N . HIS A 1 159 ? 2.535 -2.326 -4.328 1 95.69 159 HIS A N 1
ATOM 1321 C CA . HIS A 1 159 ? 1.1 -2.58 -4.262 1 95.69 159 HIS A CA 1
ATOM 1322 C C . HIS A 1 159 ? 0.329 -1.307 -3.928 1 95.69 159 HIS A C 1
ATOM 1324 O O . HIS A 1 159 ? -0.707 -1.026 -4.535 1 95.69 159 HIS A O 1
ATOM 1330 N N . TYR A 1 160 ? 0.832 -0.576 -2.984 1 95.19 160 TYR A N 1
ATOM 1331 C CA . TYR A 1 160 ? 0.158 0.665 -2.619 1 95.19 160 TYR A CA 1
ATOM 1332 C C . TYR A 1 160 ? 0.127 1.635 -3.795 1 95.19 160 TYR A C 1
ATOM 1334 O O . TYR A 1 160 ? -0.892 2.283 -4.047 1 95.19 160 TYR A O 1
ATOM 1342 N N . HIS A 1 161 ? 1.199 1.721 -4.43 1 93.44 161 HIS A N 1
ATOM 1343 C CA . HIS A 1 161 ? 1.258 2.566 -5.617 1 93.44 161 HIS A CA 1
ATOM 1344 C C . HIS A 1 161 ? 0.193 2.164 -6.633 1 93.44 161 HIS A C 1
ATOM 1346 O O . HIS A 1 161 ? -0.503 3.021 -7.18 1 93.44 161 HIS A O 1
ATOM 1352 N N . ALA A 1 162 ? 0.116 0.923 -6.891 1 93.69 162 ALA A N 1
ATOM 1353 C CA . ALA A 1 162 ? -0.876 0.431 -7.844 1 93.69 162 ALA A CA 1
ATOM 1354 C C . ALA A 1 162 ? -2.291 0.779 -7.387 1 93.69 162 ALA A C 1
ATOM 1356 O O . ALA A 1 162 ? -3.092 1.294 -8.172 1 93.69 162 ALA A O 1
ATOM 1357 N N . LEU A 1 163 ? -2.568 0.543 -6.16 1 91.88 163 LEU A N 1
ATOM 1358 C CA . LEU A 1 163 ? -3.895 0.803 -5.613 1 91.88 163 LEU A CA 1
ATOM 1359 C C . LEU A 1 163 ? -4.262 2.277 -5.75 1 91.88 163 LEU A C 1
ATOM 1361 O O . LEU A 1 163 ? -5.371 2.609 -6.168 1 91.88 163 LEU A O 1
ATOM 1365 N N . GLU A 1 164 ? -3.344 3.152 -5.449 1 89.06 164 GLU A N 1
ATOM 1366 C CA . GLU A 1 164 ? -3.58 4.594 -5.465 1 89.06 164 GLU A CA 1
ATOM 1367 C C . GLU A 1 164 ? -3.715 5.113 -6.895 1 89.06 164 GLU A C 1
ATOM 1369 O O . GLU A 1 164 ? -4.25 6.203 -7.113 1 89.06 164 GLU A O 1
ATOM 1374 N N . ASN A 1 165 ? -3.219 4.332 -7.785 1 89.38 165 ASN A N 1
ATOM 1375 C CA . ASN A 1 165 ? -3.266 4.758 -9.18 1 89.38 165 ASN A CA 1
ATOM 1376 C C . ASN A 1 165 ? -4.215 3.889 -10 1 89.38 165 ASN A C 1
ATOM 1378 O O . ASN A 1 165 ? -3.965 3.623 -11.18 1 89.38 165 ASN A O 1
ATOM 1382 N N . GLY A 1 166 ? -5.215 3.451 -9.359 1 88.44 166 GLY A N 1
ATOM 1383 C CA . GLY A 1 166 ? -6.285 2.746 -10.047 1 88.44 166 GLY A CA 1
ATOM 1384 C C . GLY A 1 166 ? -5.879 1.367 -10.523 1 88.44 166 GLY A C 1
ATOM 1385 O O . GLY A 1 166 ? -6.371 0.893 -11.555 1 88.44 166 GLY A O 1
ATOM 1386 N N . GLY A 1 167 ? -4.914 0.807 -9.891 1 92.19 167 GLY A N 1
ATOM 1387 C CA . GLY A 1 167 ? -4.492 -0.542 -10.234 1 92.19 167 GLY A CA 1
ATOM 1388 C C . GLY A 1 167 ? -3.297 -0.575 -11.172 1 92.19 167 GLY A C 1
ATOM 1389 O O . GLY A 1 167 ? -2.857 -1.648 -11.586 1 92.19 167 GLY A O 1
ATOM 1390 N N . ASP A 1 168 ? -2.684 0.53 -11.43 1 91.19 168 ASP A N 1
ATOM 1391 C CA . ASP A 1 168 ? -1.6 0.625 -12.406 1 91.19 168 ASP A CA 1
ATOM 1392 C C . ASP A 1 168 ? -0.339 -0.068 -11.891 1 91.19 168 ASP A C 1
ATOM 1394 O O . ASP A 1 168 ? 0.182 0.283 -10.836 1 91.19 168 ASP A O 1
ATOM 1398 N N . MET A 1 169 ? 0.016 -1.046 -12.648 1 93.06 169 MET A N 1
ATOM 1399 C CA . MET A 1 169 ? 1.275 -1.729 -12.367 1 93.06 169 MET A CA 1
ATOM 1400 C C . MET A 1 169 ? 2.41 -1.145 -13.203 1 93.06 169 MET A C 1
ATOM 1402 O O . MET A 1 169 ? 3.004 -1.843 -14.023 1 93.06 169 MET A O 1
ATOM 1406 N N . THR A 1 170 ? 2.799 -0.033 -12.922 1 84.56 170 THR A N 1
ATOM 1407 C CA . THR A 1 170 ? 3.627 0.794 -13.797 1 84.56 170 THR A CA 1
ATOM 1408 C C . THR A 1 170 ? 4.996 0.153 -14.008 1 84.56 170 THR A C 1
ATOM 1410 O O . THR A 1 170 ? 5.668 0.429 -15 1 84.56 170 THR A O 1
ATOM 1413 N N . TYR A 1 171 ? 5.355 -0.753 -13.234 1 83.94 171 TYR A N 1
ATOM 1414 C CA . TYR A 1 171 ? 6.707 -1.294 -13.352 1 83.94 171 TYR A CA 1
ATOM 1415 C C . TYR A 1 171 ? 6.695 -2.625 -14.094 1 83.94 171 TYR A C 1
ATOM 1417 O O . TYR A 1 171 ? 7.75 -3.207 -14.359 1 83.94 171 TYR A O 1
ATOM 1425 N N . LEU A 1 172 ? 5.484 -2.996 -14.414 1 88.94 172 LEU A N 1
ATOM 1426 C CA . LEU A 1 172 ? 5.359 -4.289 -15.078 1 88.94 172 LEU A CA 1
ATOM 1427 C C . LEU A 1 172 ? 4.938 -4.109 -16.531 1 88.94 172 LEU A C 1
ATOM 1429 O O . LEU A 1 172 ? 4.031 -3.324 -16.828 1 88.94 172 LEU A O 1
ATOM 1433 N N . SER A 1 173 ? 5.699 -4.73 -17.438 1 88.19 173 SER A N 1
ATOM 1434 C CA . SER A 1 173 ? 5.348 -4.59 -18.859 1 88.19 173 SER A CA 1
ATOM 1435 C C . SER A 1 173 ? 5.469 -5.922 -19.594 1 88.19 173 SER A C 1
ATOM 1437 O O . SER A 1 173 ? 4.785 -6.148 -20.594 1 88.19 173 SER A O 1
ATOM 1439 N N . ASP A 1 174 ? 6.27 -6.789 -19.078 1 92.38 174 ASP A N 1
ATOM 1440 C CA . ASP A 1 174 ? 6.523 -8.062 -19.75 1 92.38 174 ASP A CA 1
ATOM 1441 C C . ASP A 1 174 ? 5.605 -9.156 -19.203 1 92.38 174 ASP A C 1
ATOM 1443 O O . ASP A 1 174 ? 5.793 -9.648 -18.094 1 92.38 174 ASP A O 1
ATOM 1447 N N . LEU A 1 175 ? 4.715 -9.617 -20 1 92.31 175 LEU A N 1
ATOM 1448 C CA . LEU A 1 175 ? 3.742 -10.617 -19.594 1 92.31 175 LEU A CA 1
ATOM 1449 C C . LEU A 1 175 ? 4.426 -11.945 -19.266 1 92.31 175 LEU A C 1
ATOM 1451 O O . LEU A 1 175 ? 4.059 -12.625 -18.312 1 92.31 175 LEU A O 1
ATOM 1455 N N . ALA A 1 176 ? 5.406 -12.312 -19.984 1 91 176 ALA A N 1
ATOM 1456 C CA . ALA A 1 176 ? 6.051 -13.617 -19.875 1 91 176 ALA A CA 1
ATOM 1457 C C . ALA A 1 176 ? 6.785 -13.75 -18.531 1 91 176 ALA A C 1
ATOM 1459 O O . ALA A 1 176 ? 6.742 -14.812 -17.906 1 91 176 ALA A O 1
ATOM 1460 N N . THR A 1 177 ? 7.273 -12.602 -18.109 1 92.56 177 THR A N 1
ATOM 1461 C CA . THR A 1 177 ? 8.172 -12.742 -16.969 1 92.56 177 THR A CA 1
ATOM 1462 C C . THR A 1 177 ? 7.59 -12.039 -15.742 1 92.56 177 THR A C 1
ATOM 1464 O O . THR A 1 177 ? 8.008 -12.305 -14.617 1 92.56 177 THR A O 1
ATOM 1467 N N . GLN A 1 178 ? 6.598 -11.234 -15.992 1 94.88 178 GLN A N 1
ATOM 1468 C CA . GLN A 1 178 ? 6.23 -10.367 -14.875 1 94.88 178 GLN A CA 1
ATOM 1469 C C . GLN A 1 178 ? 4.73 -10.43 -14.602 1 94.88 178 GLN A C 1
ATOM 1471 O O . GLN A 1 178 ? 4.258 -9.891 -13.594 1 94.88 178 GLN A O 1
ATOM 1476 N N . ALA A 1 179 ? 3.984 -11.125 -15.375 1 95.94 179 ALA A N 1
ATOM 1477 C CA . ALA A 1 179 ? 2.531 -11.109 -15.234 1 95.94 179 ALA A CA 1
ATOM 1478 C C . ALA A 1 179 ? 2.1 -11.758 -13.922 1 95.94 179 ALA A C 1
ATOM 1480 O O . ALA A 1 179 ? 2.807 -12.617 -13.383 1 95.94 179 ALA A O 1
ATOM 1481 N N . MET A 1 180 ? 0.997 -11.281 -13.43 1 95.31 180 MET A N 1
ATOM 1482 C CA . MET A 1 180 ? 0.306 -12.062 -12.406 1 95.31 180 MET A CA 1
ATOM 1483 C C . MET A 1 180 ? -0.247 -13.359 -12.992 1 95.31 180 MET A C 1
ATOM 1485 O O . MET A 1 180 ? -0.797 -13.359 -14.094 1 95.31 180 MET A O 1
ATOM 1489 N N . ARG A 1 181 ? -0.02 -14.398 -12.258 1 96.12 181 ARG A N 1
ATOM 1490 C CA . ARG A 1 181 ? -0.425 -15.695 -12.789 1 96.12 181 ARG A CA 1
ATOM 1491 C C . ARG A 1 181 ? -1.41 -16.391 -11.852 1 96.12 181 ARG A C 1
ATOM 1493 O O . ARG A 1 181 ? -1.173 -16.469 -10.648 1 96.12 181 ARG A O 1
ATOM 1500 N N . PHE A 1 182 ? -2.496 -16.875 -12.484 1 97.62 182 PHE A N 1
ATOM 1501 C CA . PHE A 1 182 ? -3.475 -17.688 -11.781 1 97.62 182 PHE A CA 1
ATOM 1502 C C . PHE A 1 182 ? -3.818 -18.938 -12.586 1 97.62 182 PHE A C 1
ATOM 1504 O O . PHE A 1 182 ? -3.934 -18.875 -13.812 1 97.62 182 PHE A O 1
ATOM 1511 N N . GLY A 1 183 ? -3.939 -20.016 -11.891 1 98 183 GLY A N 1
ATOM 1512 C CA . GLY A 1 183 ? -4.148 -21.266 -12.594 1 98 183 GLY A CA 1
ATOM 1513 C C . GLY A 1 183 ? -5.445 -21.953 -12.211 1 98 183 GLY A C 1
ATOM 1514 O O . GLY A 1 183 ? -5.906 -21.828 -11.07 1 98 183 GLY A O 1
ATOM 1515 N N . LEU A 1 184 ? -6.012 -22.625 -13.156 1 97.31 184 LEU A N 1
ATOM 1516 C CA . LEU A 1 184 ? -7.184 -23.484 -13.008 1 97.31 184 LEU A CA 1
ATOM 1517 C C . LEU A 1 184 ? -6.891 -24.891 -13.531 1 97.31 184 LEU A C 1
ATOM 1519 O O . LEU A 1 184 ? -6.457 -25.062 -14.672 1 97.31 184 LEU A O 1
ATOM 1523 N N . MET A 1 185 ? -6.957 -25.812 -12.625 1 97 185 MET A N 1
ATOM 1524 C CA . MET A 1 185 ? -6.867 -27.203 -13.055 1 97 185 MET A CA 1
ATOM 1525 C C . MET A 1 185 ? -8.25 -27.766 -13.375 1 97 185 MET A C 1
ATOM 1527 O O . MET A 1 185 ? -9.078 -27.938 -12.477 1 97 185 MET A O 1
ATOM 1531 N N . PHE A 1 186 ? -8.484 -28.062 -14.664 1 96.88 186 PHE A N 1
ATOM 1532 C CA . PHE A 1 186 ? -9.797 -28.469 -15.156 1 96.88 186 PHE A CA 1
ATOM 1533 C C . PHE A 1 186 ? -9.82 -29.969 -15.438 1 96.88 186 PHE A C 1
ATOM 1535 O O . PHE A 1 186 ? -9.148 -30.438 -16.344 1 96.88 186 PHE A O 1
ATOM 1542 N N . ASN A 1 187 ? -10.641 -30.594 -14.648 1 94 187 ASN A N 1
ATOM 1543 C CA . ASN A 1 187 ? -10.805 -32.031 -14.805 1 94 187 ASN A CA 1
ATOM 1544 C C . ASN A 1 187 ? -12.039 -32.375 -15.633 1 94 187 ASN A C 1
ATOM 1546 O O . ASN A 1 187 ? -13.031 -31.641 -15.602 1 94 187 ASN A O 1
ATOM 1550 N N . GLN A 1 188 ? -12.008 -33.469 -16.266 1 88.06 188 GLN A N 1
ATOM 1551 C CA . GLN A 1 188 ? -13.07 -33.875 -17.172 1 88.06 188 GLN A CA 1
ATOM 1552 C C . GLN A 1 188 ? -14.383 -34.094 -16.422 1 88.06 188 GLN A C 1
ATOM 1554 O O . GLN A 1 188 ? -15.461 -34.094 -17.031 1 88.06 188 GLN A O 1
ATOM 1559 N N . GLU A 1 189 ? -14.289 -34.219 -15.148 1 90.19 189 GLU A N 1
ATOM 1560 C CA . GLU A 1 189 ? -15.492 -34.406 -14.352 1 90.19 189 GLU A CA 1
ATOM 1561 C C . GLU A 1 189 ? -16.281 -33.125 -14.195 1 90.19 189 GLU A C 1
ATOM 1563 O O . GLU A 1 189 ? -17.469 -33.125 -13.883 1 90.19 189 GLU A O 1
ATOM 1568 N N . TYR A 1 190 ? -15.648 -32.062 -14.453 1 91.69 190 TYR A N 1
ATOM 1569 C CA . TYR A 1 190 ? -16.297 -30.766 -14.305 1 91.69 190 TYR A CA 1
ATOM 1570 C C . TYR A 1 190 ? -17.047 -30.375 -15.578 1 91.69 190 TYR A C 1
ATOM 1572 O O . TYR A 1 190 ? -16.562 -30.625 -16.688 1 91.69 190 TYR A O 1
ATOM 1580 N N . THR A 1 191 ? -18.188 -29.844 -15.438 1 95.38 191 THR A N 1
ATOM 1581 C CA . THR A 1 191 ? -18.859 -29.141 -16.547 1 95.38 191 THR A CA 1
ATOM 1582 C C . THR A 1 191 ? -18.453 -27.672 -16.562 1 95.38 191 THR A C 1
ATOM 1584 O O . THR A 1 191 ? -18.234 -27.094 -17.625 1 95.38 191 THR A O 1
ATOM 1587 N N . THR A 1 192 ? -18.438 -27.156 -15.383 1 96.31 192 THR A N 1
ATOM 1588 C CA . THR A 1 192 ? -17.953 -25.797 -15.172 1 96.31 192 THR A CA 1
ATOM 1589 C C . THR A 1 192 ? -17.047 -25.734 -13.945 1 96.31 192 THR A C 1
ATOM 1591 O O . THR A 1 192 ? -17.25 -26.469 -12.977 1 96.31 192 THR A O 1
ATOM 1594 N N . HIS A 1 193 ? -16.031 -25.062 -14.039 1 96.81 193 HIS A N 1
ATOM 1595 C CA . HIS A 1 193 ? -15.109 -24.812 -12.93 1 96.81 193 HIS A CA 1
ATOM 1596 C C . HIS A 1 193 ? -14.586 -23.375 -12.961 1 96.81 193 HIS A C 1
ATOM 1598 O O . HIS A 1 193 ? -14.102 -22.922 -13.992 1 96.81 193 HIS A O 1
ATOM 1604 N N . SER A 1 194 ? -14.805 -22.672 -11.828 1 94.44 194 SER A N 1
ATOM 1605 C CA . SER A 1 194 ? -14.383 -21.266 -11.828 1 94.44 194 SER A CA 1
ATOM 1606 C C . SER A 1 194 ? -13.789 -20.875 -10.484 1 94.44 194 SER A C 1
ATOM 1608 O O . SER A 1 194 ? -13.961 -21.578 -9.484 1 94.44 194 SER A O 1
ATOM 1610 N N . LYS A 1 195 ? -12.984 -19.906 -10.477 1 93.06 195 LYS A N 1
ATOM 1611 C CA . LYS A 1 195 ? -12.359 -19.312 -9.305 1 93.06 195 LYS A CA 1
ATOM 1612 C C . LYS A 1 195 ? -12.383 -17.781 -9.383 1 93.06 195 LYS A C 1
ATOM 1614 O O . LYS A 1 195 ? -12.164 -17.219 -10.453 1 93.06 195 LYS A O 1
ATOM 1619 N N . MET A 1 196 ? -12.688 -17.156 -8.219 1 92.19 196 MET A N 1
ATOM 1620 C CA . MET A 1 196 ? -12.688 -15.703 -8.148 1 92.19 196 MET A CA 1
ATOM 1621 C C . MET A 1 196 ? -11.312 -15.18 -7.734 1 92.19 196 MET A C 1
ATOM 1623 O O . MET A 1 196 ? -10.68 -15.742 -6.84 1 92.19 196 MET A O 1
ATOM 1627 N N . ILE A 1 197 ? -10.859 -14.148 -8.406 1 92 197 ILE A N 1
ATOM 1628 C CA . ILE A 1 197 ? -9.602 -13.484 -8.094 1 92 197 ILE A CA 1
ATOM 1629 C C . ILE A 1 197 ? -9.867 -12.016 -7.77 1 92 197 ILE A C 1
ATOM 1631 O O . ILE A 1 197 ? -10.719 -11.375 -8.391 1 92 197 ILE A O 1
ATOM 1635 N N . ALA A 1 198 ? -9.227 -11.539 -6.762 1 91 198 ALA A N 1
ATOM 1636 C CA . ALA A 1 198 ? -9.328 -10.141 -6.371 1 91 198 ALA A CA 1
ATOM 1637 C C . ALA A 1 198 ? -7.965 -9.453 -6.418 1 91 198 ALA A C 1
ATOM 1639 O O . ALA A 1 198 ? -7.016 -9.906 -5.773 1 91 198 ALA A O 1
ATOM 1640 N N . ILE A 1 199 ? -7.863 -8.359 -7.211 1 91.25 199 ILE A N 1
ATOM 1641 C CA . ILE A 1 199 ? -6.613 -7.613 -7.344 1 91.25 199 ILE A CA 1
ATOM 1642 C C . ILE A 1 199 ? -6.898 -6.113 -7.305 1 91.25 199 ILE A C 1
ATOM 1644 O O . ILE A 1 199 ? -7.562 -5.582 -8.195 1 91.25 199 ILE A O 1
ATOM 1648 N N . TYR A 1 200 ? -6.344 -5.441 -6.352 1 91.12 200 TYR A N 1
ATOM 1649 C CA . TYR A 1 200 ? -6.434 -3.992 -6.211 1 91.12 200 TYR A CA 1
ATOM 1650 C C . TYR A 1 200 ? -7.887 -3.527 -6.258 1 91.12 200 TYR A C 1
ATOM 1652 O O . TYR A 1 200 ? -8.195 -2.496 -6.859 1 91.12 200 TYR A O 1
ATOM 1660 N N . GLY A 1 201 ? -8.789 -4.332 -5.723 1 89.88 201 GLY A N 1
ATOM 1661 C CA . GLY A 1 201 ? -10.195 -3.953 -5.668 1 89.88 201 GLY A CA 1
ATOM 1662 C C . GLY A 1 201 ? -10.984 -4.41 -6.879 1 89.88 201 GLY A C 1
ATOM 1663 O O . GLY A 1 201 ? -12.203 -4.242 -6.93 1 89.88 201 GLY A O 1
ATOM 1664 N N . PHE A 1 202 ? -10.32 -4.965 -7.844 1 92.38 202 PHE A N 1
ATOM 1665 C CA . PHE A 1 202 ? -10.984 -5.527 -9.016 1 92.38 202 PHE A CA 1
ATOM 1666 C C . PHE A 1 202 ? -11.211 -7.023 -8.844 1 92.38 202 PHE A C 1
ATOM 1668 O O . PHE A 1 202 ? -10.352 -7.734 -8.305 1 92.38 202 PHE A O 1
ATOM 1675 N N . PHE A 1 203 ? -12.375 -7.453 -9.352 1 92.56 203 PHE A N 1
ATOM 1676 C CA . PHE A 1 203 ? -12.734 -8.859 -9.211 1 92.56 203 PHE A CA 1
ATOM 1677 C C . PHE A 1 203 ? -12.906 -9.508 -10.578 1 92.56 203 PHE A C 1
ATOM 1679 O O . PHE A 1 203 ? -13.578 -8.961 -11.453 1 92.56 203 PHE A O 1
ATOM 1686 N N . PHE A 1 204 ? -12.234 -10.602 -10.695 1 94.31 204 PHE A N 1
ATOM 1687 C CA . PHE A 1 204 ? -12.359 -11.391 -11.914 1 94.31 204 PHE A CA 1
ATOM 1688 C C . PHE A 1 204 ? -12.68 -12.844 -11.586 1 94.31 204 PHE A C 1
ATOM 1690 O O . PHE A 1 204 ? -12.219 -13.375 -10.57 1 94.31 204 PHE A O 1
ATOM 1697 N N . GLU A 1 205 ? -13.469 -13.352 -12.391 1 95.31 205 GLU A N 1
ATOM 1698 C CA . GLU A 1 205 ? -13.688 -14.797 -12.359 1 95.31 205 GLU A CA 1
ATOM 1699 C C . GLU A 1 205 ? -12.969 -15.492 -13.508 1 95.31 205 GLU A C 1
ATOM 1701 O O . GLU A 1 205 ? -13.148 -15.125 -14.672 1 95.31 205 GLU A O 1
ATOM 1706 N N . ILE A 1 206 ? -12.094 -16.375 -13.227 1 97.25 206 ILE A N 1
ATOM 1707 C CA . ILE A 1 206 ? -11.523 -17.25 -14.258 1 97.25 206 ILE A CA 1
ATOM 1708 C C . ILE A 1 206 ? -12.344 -18.531 -14.352 1 97.25 206 ILE A C 1
ATOM 1710 O O . ILE A 1 206 ? -12.688 -19.141 -13.336 1 97.25 206 ILE A O 1
ATOM 1714 N N . LYS A 1 207 ? -12.625 -18.875 -15.609 1 97.19 207 LYS A N 1
ATOM 1715 C CA . LYS A 1 207 ? -13.648 -19.891 -15.773 1 97.19 207 LYS A CA 1
ATOM 1716 C C . LYS A 1 207 ? -13.289 -20.859 -16.891 1 97.19 207 LYS A C 1
ATOM 1718 O O . LYS A 1 207 ? -12.695 -20.469 -17.906 1 97.19 207 LYS A O 1
ATOM 1723 N N . GLY A 1 208 ? -13.594 -22.156 -16.609 1 97.94 208 GLY A N 1
ATOM 1724 C CA . GLY A 1 208 ? -13.57 -23.203 -17.625 1 97.94 208 GLY A CA 1
ATOM 1725 C C . GLY A 1 208 ? -14.906 -23.891 -17.812 1 97.94 208 GLY A C 1
ATOM 1726 O O . GLY A 1 208 ? -15.625 -24.141 -16.828 1 97.94 208 GLY A O 1
ATOM 1727 N N . ILE A 1 209 ? -15.234 -24.109 -19.078 1 98.12 209 ILE A N 1
ATOM 1728 C CA . ILE A 1 209 ? -16.5 -24.766 -19.406 1 98.12 209 ILE A CA 1
ATOM 1729 C C . ILE A 1 209 ? -16.234 -25.938 -20.359 1 98.12 209 ILE A C 1
ATOM 1731 O O . ILE A 1 209 ? -15.477 -25.797 -21.328 1 98.12 209 ILE A O 1
ATOM 1735 N N . LYS A 1 210 ? -16.828 -27 -20.031 1 97.5 210 LYS A N 1
ATOM 1736 C CA . LYS A 1 210 ? -16.844 -28.141 -20.953 1 97.5 210 LYS A CA 1
ATOM 1737 C C . LYS A 1 210 ? -18.016 -28.047 -21.906 1 97.5 210 LYS A C 1
ATOM 1739 O O . LYS A 1 210 ? -19.172 -28.156 -21.5 1 97.5 210 LYS A O 1
ATOM 1744 N N . ASN A 1 211 ? -17.734 -27.828 -23.188 1 96.5 211 ASN A N 1
ATOM 1745 C CA . ASN A 1 211 ? -18.781 -27.672 -24.188 1 96.5 211 ASN A CA 1
ATOM 1746 C C . ASN A 1 211 ? -19.266 -29.031 -24.703 1 96.5 211 ASN A C 1
ATOM 1748 O O . ASN A 1 211 ? -20.438 -29.188 -25.031 1 96.5 211 ASN A O 1
ATOM 1752 N N . ASP A 1 212 ? -18.312 -29.891 -24.922 1 93.25 212 ASP A N 1
ATOM 1753 C CA . ASP A 1 212 ? -18.578 -31.25 -25.375 1 93.25 212 ASP A CA 1
ATOM 1754 C C . ASP A 1 212 ? -17.516 -32.219 -24.844 1 93.25 212 ASP A C 1
ATOM 1756 O O . ASP A 1 212 ? -16.688 -31.844 -24.016 1 93.25 212 ASP A O 1
ATOM 1760 N N . THR A 1 213 ? -17.516 -33.469 -25.328 1 91.06 213 THR A N 1
ATOM 1761 C CA . THR A 1 213 ? -16.641 -34.531 -24.812 1 91.06 213 THR A CA 1
ATOM 1762 C C . THR A 1 213 ? -15.172 -34.125 -24.969 1 91.06 213 THR A C 1
ATOM 1764 O O . THR A 1 213 ? -14.328 -34.531 -24.156 1 91.06 213 THR A O 1
ATOM 1767 N N . THR A 1 214 ? -14.867 -33.281 -25.922 1 94.44 214 THR A N 1
ATOM 1768 C CA . THR A 1 214 ? -13.461 -32.969 -26.141 1 94.44 214 THR A CA 1
ATOM 1769 C C . THR A 1 214 ? -13.289 -31.453 -26.375 1 94.44 214 THR A C 1
ATOM 1771 O O . THR A 1 214 ? -12.227 -31 -26.797 1 94.44 214 THR A O 1
ATOM 1774 N N . SER A 1 215 ? -14.391 -30.703 -26.156 1 96.81 215 SER A N 1
ATOM 1775 C CA . SER A 1 215 ? -14.359 -29.266 -26.422 1 96.81 215 SER A CA 1
ATOM 1776 C C . SER A 1 215 ? -14.492 -28.469 -25.141 1 96.81 215 SER A C 1
ATOM 1778 O O . SER A 1 215 ? -15.422 -28.672 -24.359 1 96.81 215 SER A O 1
ATOM 1780 N N . TYR A 1 216 ? -13.539 -27.578 -25 1 97.94 216 TYR A N 1
ATOM 1781 C CA . TYR A 1 216 ? -13.5 -26.781 -23.766 1 97.94 216 TYR A CA 1
ATOM 1782 C C . TYR A 1 216 ? -13.336 -25.297 -24.094 1 97.94 216 TYR A C 1
ATOM 1784 O O . TYR A 1 216 ? -12.766 -24.938 -25.125 1 97.94 216 TYR A O 1
ATOM 1792 N N . SER A 1 217 ? -13.891 -24.422 -23.234 1 98.31 217 SER A N 1
ATOM 1793 C CA . SER A 1 217 ? -13.727 -22.984 -23.312 1 98.31 217 SER A CA 1
ATOM 1794 C C . SER A 1 217 ? -13.203 -22.406 -22 1 98.31 217 SER A C 1
ATOM 1796 O O . SER A 1 217 ? -13.641 -22.812 -20.922 1 98.31 217 SER A O 1
ATOM 1798 N N . PHE A 1 218 ? -12.211 -21.531 -22.141 1 98.5 218 PHE A N 1
ATOM 1799 C CA . PHE A 1 218 ? -11.648 -20.875 -20.984 1 98.5 218 PHE A CA 1
ATOM 1800 C C . PHE A 1 218 ? -11.617 -19.359 -21.172 1 98.5 218 PHE A C 1
ATOM 1802 O O . PHE A 1 218 ? -11.242 -18.875 -22.25 1 98.5 218 PHE A O 1
ATOM 1809 N N . TYR A 1 219 ? -12.031 -18.594 -20.141 1 98.06 219 TYR A N 1
ATOM 1810 C CA . TYR A 1 219 ? -12.023 -17.141 -20.219 1 98.06 219 TYR A CA 1
ATOM 1811 C C . TYR A 1 219 ? -12.039 -16.516 -18.828 1 98.06 219 TYR A C 1
ATOM 1813 O O . TYR A 1 219 ? -12.203 -17.219 -17.828 1 98.06 219 TYR A O 1
ATOM 1821 N N . MET A 1 220 ? -11.758 -15.305 -18.75 1 97.12 220 MET A N 1
ATOM 1822 C CA . MET A 1 220 ? -11.914 -14.531 -17.516 1 97.12 220 MET A CA 1
ATOM 1823 C C . MET A 1 220 ? -12.961 -13.438 -17.688 1 97.12 220 MET A C 1
ATOM 1825 O O . MET A 1 220 ? -13.164 -12.938 -18.797 1 97.12 220 MET A O 1
ATOM 1829 N N . GLN A 1 221 ? -13.578 -13.148 -16.609 1 96 221 GLN A N 1
ATOM 1830 C CA . GLN A 1 221 ? -14.664 -12.18 -16.656 1 96 221 GLN A CA 1
ATOM 1831 C C . GLN A 1 221 ? -14.617 -11.25 -15.445 1 96 221 GLN A C 1
ATOM 1833 O O . GLN A 1 221 ? -14.43 -11.711 -14.312 1 96 221 GLN A O 1
ATOM 1838 N N . ARG A 1 222 ? -14.742 -9.938 -15.719 1 95.75 222 ARG A N 1
ATOM 1839 C CA . ARG A 1 222 ? -14.812 -8.969 -14.641 1 95.75 222 ARG A CA 1
ATOM 1840 C C . ARG A 1 222 ? -16.125 -9.078 -13.883 1 95.75 222 ARG A C 1
ATOM 1842 O O . ARG A 1 222 ? -17.188 -9.234 -14.492 1 95.75 222 ARG A O 1
ATOM 1849 N N . MET A 1 223 ? -15.969 -9.117 -12.602 1 91.75 223 MET A N 1
ATOM 1850 C CA . MET A 1 223 ? -17.156 -9.273 -11.758 1 91.75 223 MET A CA 1
ATOM 1851 C C . MET A 1 223 ? -17.328 -8.07 -10.844 1 91.75 223 MET A C 1
ATOM 1853 O O . MET A 1 223 ? -16.375 -7.363 -10.547 1 91.75 223 MET A O 1
ATOM 1857 N N . ARG A 1 224 ? -18.641 -7.852 -10.43 1 89.25 224 ARG A N 1
ATOM 1858 C CA . ARG A 1 224 ? -18.891 -6.887 -9.367 1 89.25 224 ARG A CA 1
ATOM 1859 C C . ARG A 1 224 ? -18.531 -7.469 -8 1 89.25 224 ARG A C 1
ATOM 1861 O O . ARG A 1 224 ? -18.656 -8.68 -7.785 1 89.25 224 ARG A O 1
ATOM 1868 N N . HIS A 1 225 ? -18.125 -6.617 -7.145 1 83.5 225 HIS A N 1
ATOM 1869 C CA . HIS A 1 225 ? -17.781 -7.078 -5.805 1 83.5 225 HIS A CA 1
ATOM 1870 C C . HIS A 1 225 ? -18.984 -7.75 -5.133 1 83.5 225 HIS A C 1
ATOM 1872 O O . HIS A 1 225 ? -18.797 -8.648 -4.305 1 83.5 225 HIS A O 1
ATOM 1878 N N . THR A 1 226 ? -20.125 -7.316 -5.484 1 82.19 226 THR A N 1
ATOM 1879 C CA . THR A 1 226 ? -21.344 -7.863 -4.883 1 82.19 226 THR A CA 1
ATOM 1880 C C . THR A 1 226 ? -21.562 -9.305 -5.336 1 82.19 226 THR A C 1
ATOM 1882 O O . THR A 1 226 ? -22.297 -10.062 -4.684 1 82.19 226 THR A O 1
ATOM 1885 N N . ASP A 1 227 ? -21.031 -9.625 -6.457 1 78.56 227 ASP A N 1
ATOM 1886 C CA . ASP A 1 227 ? -21.188 -10.969 -7.004 1 78.56 227 ASP A CA 1
ATOM 1887 C C . ASP A 1 227 ? -20.094 -11.906 -6.496 1 78.56 227 ASP A C 1
ATOM 1889 O O . ASP A 1 227 ? -20.141 -13.109 -6.754 1 78.56 227 ASP A O 1
ATOM 1893 N N . ALA A 1 228 ? -19.188 -11.305 -5.848 1 71.81 228 ALA A N 1
ATOM 1894 C CA . ALA A 1 228 ? -18.031 -12.078 -5.395 1 71.81 228 ALA A CA 1
ATOM 1895 C C . ALA A 1 228 ? -18.281 -12.695 -4.023 1 71.81 228 ALA A C 1
ATOM 1897 O O . ALA A 1 228 ? -19.188 -12.266 -3.301 1 71.81 228 ALA A O 1
ATOM 1898 N N . ASP A 1 229 ? -17.625 -13.758 -3.777 1 68.38 229 ASP A N 1
ATOM 1899 C CA . ASP A 1 229 ? -17.625 -14.367 -2.455 1 68.38 229 ASP A CA 1
ATOM 1900 C C . ASP A 1 229 ? -17.219 -13.359 -1.383 1 68.38 229 ASP A C 1
ATOM 1902 O O . ASP A 1 229 ? -16.203 -12.68 -1.509 1 68.38 229 ASP A O 1
ATOM 1906 N N . PRO A 1 230 ? -18.094 -13.273 -0.483 1 64 230 PRO A N 1
ATOM 1907 C CA . PRO A 1 230 ? -17.797 -12.312 0.587 1 64 230 PRO A CA 1
ATOM 1908 C C . PRO A 1 230 ? -16.438 -12.539 1.24 1 64 230 PRO A C 1
ATOM 1910 O O . PRO A 1 230 ? -15.82 -11.594 1.725 1 64 230 PRO A O 1
ATOM 1913 N N . SER A 1 231 ? -16.016 -13.812 1.15 1 63.38 231 SER A N 1
ATOM 1914 C CA . SER A 1 231 ? -14.742 -14.125 1.782 1 63.38 231 SER A CA 1
ATOM 1915 C C . SER A 1 231 ? -13.586 -13.406 1.086 1 63.38 231 SER A C 1
ATOM 1917 O O . SER A 1 231 ? -12.539 -13.18 1.689 1 63.38 231 SER A O 1
ATOM 1919 N N . LEU A 1 232 ? -13.852 -13.125 -0.133 1 61.59 232 LEU A N 1
ATOM 1920 C CA . LEU A 1 232 ? -12.805 -12.453 -0.902 1 61.59 232 LEU A CA 1
ATOM 1921 C C . LEU A 1 232 ? -12.742 -10.969 -0.547 1 61.59 232 LEU A C 1
ATOM 1923 O O . LEU A 1 232 ? -11.719 -10.32 -0.772 1 61.59 232 LEU A O 1
ATOM 1927 N N . CYS A 1 233 ? -13.945 -10.547 -0.001 1 62.38 233 CYS A N 1
ATOM 1928 C CA . CYS A 1 233 ? -14.031 -9.125 0.315 1 62.38 233 CYS A CA 1
ATOM 1929 C C . CYS A 1 233 ? -13.805 -8.883 1.803 1 62.38 233 CYS A C 1
ATOM 1931 O O . CYS A 1 233 ? -14.453 -8.023 2.402 1 62.38 233 CYS A O 1
ATOM 1933 N N . GLU A 1 234 ? -13.078 -9.852 2.379 1 58.28 234 GLU A N 1
ATOM 1934 C CA . GLU A 1 234 ? -12.984 -9.766 3.834 1 58.28 234 GLU A CA 1
ATOM 1935 C C . GLU A 1 234 ? -12.695 -8.344 4.289 1 58.28 234 GLU A C 1
ATOM 1937 O O . GLU A 1 234 ? -13.258 -7.871 5.277 1 58.28 234 GLU A O 1
ATOM 1942 N N . HIS A 1 235 ? -11.781 -7.719 3.543 1 60.34 235 HIS A N 1
ATOM 1943 C CA . HIS A 1 235 ? -11.477 -6.391 4.062 1 60.34 235 HIS A CA 1
ATOM 1944 C C . HIS A 1 235 ? -12.141 -5.305 3.227 1 60.34 235 HIS A C 1
ATOM 1946 O O . HIS A 1 235 ? -12.07 -4.121 3.568 1 60.34 235 HIS A O 1
ATOM 1952 N N . GLY A 1 236 ? -12.812 -5.863 2.268 1 72.88 236 GLY A N 1
ATOM 1953 C CA . GLY A 1 236 ? -13.836 -5.012 1.675 1 72.88 236 GLY A CA 1
ATOM 1954 C C . GLY A 1 236 ? -13.258 -3.879 0.848 1 72.88 236 GLY A C 1
ATOM 1955 O O . GLY A 1 236 ? -13.773 -2.76 0.867 1 72.88 236 GLY A O 1
ATOM 1956 N N . LEU A 1 237 ? -12.031 -4.039 0.218 1 84.44 237 LEU A N 1
ATOM 1957 C CA . LEU A 1 237 ? -11.516 -2.961 -0.623 1 84.44 237 LEU A CA 1
ATOM 1958 C C . LEU A 1 237 ? -12.039 -3.088 -2.049 1 84.44 237 LEU A C 1
ATOM 1960 O O . LEU A 1 237 ? -11.984 -4.168 -2.645 1 84.44 237 LEU A O 1
ATOM 1964 N N . ILE A 1 238 ? -12.602 -1.96 -2.508 1 88.5 238 ILE A N 1
ATOM 1965 C CA . ILE A 1 238 ? -13.195 -1.994 -3.838 1 88.5 238 ILE A CA 1
ATOM 1966 C C . ILE A 1 238 ? -12.734 -0.783 -4.645 1 88.5 238 ILE A C 1
ATOM 1968 O O . ILE A 1 238 ? -12.617 0.32 -4.105 1 88.5 238 ILE A O 1
ATOM 1972 N N . SER A 1 239 ? -12.508 -1.016 -5.879 1 88.25 239 SER A N 1
ATOM 1973 C CA . SER A 1 239 ? -12.234 0.076 -6.809 1 88.25 239 SER A CA 1
ATOM 1974 C C . SER A 1 239 ? -13.508 0.508 -7.539 1 88.25 239 SER A C 1
ATOM 1976 O O . SER A 1 239 ? -14.273 -0.333 -8.016 1 88.25 239 SER A O 1
ATOM 1978 N N . LEU A 1 240 ? -13.719 1.778 -7.668 1 82.69 240 LEU A N 1
ATOM 1979 C CA . LEU A 1 240 ? -14.914 2.307 -8.328 1 82.69 240 LEU A CA 1
ATOM 1980 C C . LEU A 1 240 ? -14.648 2.543 -9.812 1 82.69 240 LEU A C 1
ATOM 1982 O O . LEU A 1 240 ? -15.531 3.021 -10.531 1 82.69 240 LEU A O 1
ATOM 1986 N N . ARG A 1 241 ? -13.531 2.158 -10.227 1 87.06 241 ARG A N 1
ATOM 1987 C CA . ARG A 1 241 ? -13.219 2.375 -11.633 1 87.06 241 ARG A CA 1
ATOM 1988 C C . ARG A 1 241 ? -14.141 1.559 -12.531 1 87.06 241 ARG A C 1
ATOM 1990 O O . ARG A 1 241 ? -14.242 0.339 -12.391 1 87.06 241 ARG A O 1
ATOM 1997 N N . ALA A 1 242 ? -14.68 2.277 -13.477 1 84.75 242 ALA A N 1
ATOM 1998 C CA . ALA A 1 242 ? -15.664 1.648 -14.352 1 84.75 242 ALA A CA 1
ATOM 1999 C C . ALA A 1 242 ? -14.984 0.697 -15.336 1 84.75 242 ALA A C 1
ATOM 2001 O O . ALA A 1 242 ? -15.57 -0.313 -15.734 1 84.75 242 ALA A O 1
ATOM 2002 N N . GLU A 1 243 ? -13.789 1.102 -15.727 1 92.12 243 GLU A N 1
ATOM 2003 C CA . GLU A 1 243 ? -13.07 0.292 -16.719 1 92.12 243 GLU A CA 1
ATOM 2004 C C . GLU A 1 243 ? -11.633 0.043 -16.281 1 92.12 243 GLU A C 1
ATOM 2006 O O . GLU A 1 243 ? -11.047 0.852 -15.555 1 92.12 243 GLU A O 1
ATOM 2011 N N . ARG A 1 244 ? -11.117 -1.094 -16.656 1 94.56 244 ARG A N 1
ATOM 2012 C CA . ARG A 1 244 ? -9.727 -1.437 -16.391 1 94.56 244 ARG A CA 1
ATOM 2013 C C . ARG A 1 244 ? -9.086 -2.107 -17.594 1 94.56 244 ARG A C 1
ATOM 2015 O O . ARG A 1 244 ? -9.547 -3.162 -18.047 1 94.56 244 ARG A O 1
ATOM 2022 N N . LEU A 1 245 ? -8.094 -1.379 -18.156 1 96 245 LEU A N 1
ATOM 2023 C CA . LEU A 1 245 ? -7.312 -1.974 -19.234 1 96 245 LEU A CA 1
ATOM 2024 C C . LEU A 1 245 ? -6.473 -3.139 -18.719 1 96 245 LEU A C 1
ATOM 2026 O O . LEU A 1 245 ? -5.773 -3.008 -17.703 1 96 245 LEU A O 1
ATOM 2030 N N . VAL A 1 246 ? -6.621 -4.297 -19.344 1 96.81 246 VAL A N 1
ATOM 2031 C CA . VAL A 1 246 ? -5.887 -5.488 -18.938 1 96.81 246 VAL A CA 1
ATOM 2032 C C . VAL A 1 246 ? -5.141 -6.07 -20.141 1 96.81 246 VAL A C 1
ATOM 2034 O O . VAL A 1 246 ? -5.707 -6.211 -21.234 1 96.81 246 VAL A O 1
ATOM 2037 N N . LYS A 1 247 ? -3.875 -6.23 -20.016 1 97.06 247 LYS A N 1
ATOM 2038 C CA . LYS A 1 247 ? -3.088 -7.07 -20.906 1 97.06 247 LYS A CA 1
ATOM 2039 C C . LYS A 1 247 ? -3.029 -8.508 -20.406 1 97.06 247 LYS A C 1
ATOM 2041 O O . LYS A 1 247 ? -2.602 -8.766 -19.281 1 97.06 247 LYS A O 1
ATOM 2046 N N . TYR A 1 248 ? -3.512 -9.469 -21.234 1 97.69 248 TYR A N 1
ATOM 2047 C CA . TYR A 1 248 ? -3.586 -10.812 -20.688 1 97.69 248 TYR A CA 1
ATOM 2048 C C . TYR A 1 248 ? -3.332 -11.867 -21.766 1 97.69 248 TYR A C 1
ATOM 2050 O O . TYR A 1 248 ? -3.299 -11.547 -22.953 1 97.69 248 TYR A O 1
ATOM 2058 N N . GLU A 1 249 ? -3.018 -12.977 -21.312 1 97.88 249 GLU A N 1
ATOM 2059 C CA . GLU A 1 249 ? -2.889 -14.195 -22.109 1 97.88 249 GLU A CA 1
ATOM 2060 C C . GLU A 1 249 ? -3.414 -15.414 -21.359 1 97.88 249 GLU A C 1
ATOM 2062 O O . GLU A 1 249 ? -3.17 -15.555 -20.156 1 97.88 249 GLU A O 1
ATOM 2067 N N . ILE A 1 250 ? -4.223 -16.219 -22.031 1 98.12 250 ILE A N 1
ATOM 2068 C CA . ILE A 1 250 ? -4.695 -17.484 -21.484 1 98.12 250 ILE A CA 1
ATOM 2069 C C . ILE A 1 250 ? -3.996 -18.641 -22.172 1 98.12 250 ILE A C 1
ATOM 2071 O O . ILE A 1 250 ? -3.951 -18.703 -23.406 1 98.12 250 ILE A O 1
ATOM 2075 N N . THR A 1 251 ? -3.432 -19.484 -21.344 1 97.94 251 THR A N 1
ATOM 2076 C CA . THR A 1 251 ? -2.758 -20.656 -21.891 1 97.94 251 THR A CA 1
ATOM 2077 C C . THR A 1 251 ? -3.291 -21.922 -21.234 1 97.94 251 THR A C 1
ATOM 2079 O O . THR A 1 251 ? -3.621 -21.938 -20.047 1 97.94 251 THR A O 1
ATOM 2082 N N . ALA A 1 252 ? -3.381 -22.984 -22.031 1 98 252 ALA A N 1
ATOM 2083 C CA . ALA A 1 252 ? -3.797 -24.312 -21.547 1 98 252 ALA A CA 1
ATOM 2084 C C . ALA A 1 252 ? -2.799 -25.391 -21.969 1 98 252 ALA A C 1
ATOM 2086 O O . ALA A 1 252 ? -2.277 -25.359 -23.078 1 98 252 ALA A O 1
ATOM 2087 N N . GLN A 1 253 ? -2.502 -26.172 -20.984 1 97.25 253 GLN A N 1
ATOM 2088 C CA . GLN A 1 253 ? -1.587 -27.281 -21.234 1 97.25 253 GLN A CA 1
ATOM 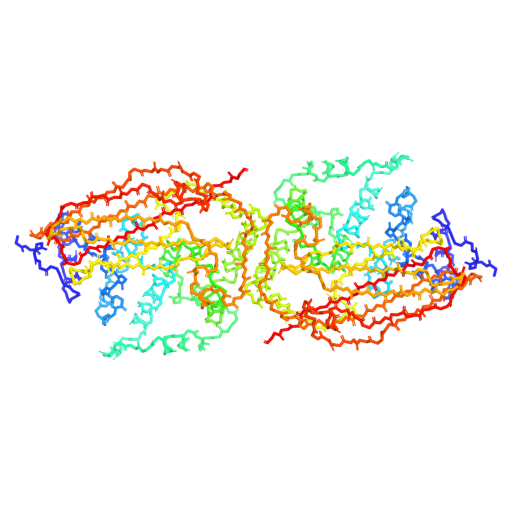2089 C C . GLN A 1 253 ? -2.201 -28.609 -20.781 1 97.25 253 GLN A C 1
ATOM 2091 O O . GLN A 1 253 ? -2.891 -28.672 -19.766 1 97.25 253 GLN A O 1
ATOM 2096 N N . THR A 1 254 ? -1.974 -29.656 -21.594 1 95.81 254 THR A N 1
ATOM 2097 C CA . THR A 1 254 ? -2.445 -30.984 -21.234 1 95.81 254 THR A CA 1
ATOM 2098 C C . THR A 1 254 ? -1.593 -32.062 -21.891 1 95.81 254 THR A C 1
ATOM 2100 O O . THR A 1 254 ? -0.948 -31.812 -22.922 1 95.81 254 THR A O 1
ATOM 2103 N N . LEU A 1 255 ? -1.595 -33.156 -21.234 1 91.56 255 LEU A N 1
ATOM 2104 C CA . LEU A 1 255 ? -0.819 -34.281 -21.75 1 91.56 255 LEU A CA 1
ATOM 2105 C C . LEU A 1 255 ? -1.716 -35.281 -22.484 1 91.56 255 LEU A C 1
ATOM 2107 O O . LEU A 1 255 ? -2.707 -35.75 -21.938 1 91.56 255 LEU A O 1
ATOM 2111 N N . VAL A 1 256 ? -1.386 -35.469 -23.797 1 91.12 256 VAL A N 1
ATOM 2112 C CA . VAL A 1 256 ? -2.1 -36.438 -24.609 1 91.12 256 VAL A CA 1
ATOM 2113 C C . VAL A 1 256 ? -1.105 -37.406 -25.25 1 91.12 256 VAL A C 1
ATOM 2115 O O . VAL A 1 256 ? -0.237 -37 -26.016 1 91.12 256 VAL A O 1
ATOM 2118 N N . GLY A 1 257 ? -1.264 -38.688 -25.031 1 85.75 257 GLY A N 1
ATOM 2119 C CA . GLY A 1 257 ? -0.403 -39.688 -25.625 1 85.75 257 GLY A CA 1
ATOM 2120 C C . GLY A 1 257 ? 1.071 -39.469 -25.359 1 85.75 257 GLY A C 1
ATOM 2121 O O . GLY A 1 257 ? 1.901 -39.594 -26.266 1 85.75 257 GLY A O 1
ATOM 2122 N N . GLY A 1 258 ? 1.396 -38.938 -24.297 1 81 258 GLY A N 1
ATOM 2123 C CA . GLY A 1 258 ? 2.783 -38.719 -23.922 1 81 258 GLY A CA 1
ATOM 2124 C C . GLY A 1 258 ? 3.336 -37.406 -24.438 1 81 258 GLY A C 1
ATOM 2125 O O . GLY A 1 258 ? 4.508 -37.094 -24.234 1 81 258 GLY A O 1
ATOM 2126 N N . ARG A 1 259 ? 2.549 -36.688 -25.125 1 87.56 259 ARG A N 1
ATOM 2127 C CA . ARG A 1 259 ? 2.977 -35.406 -25.672 1 87.56 259 ARG A CA 1
ATOM 2128 C C . ARG A 1 259 ? 2.158 -34.281 -25.094 1 87.56 259 ARG A C 1
ATOM 2130 O O . ARG A 1 259 ? 0.941 -34.375 -24.938 1 87.56 259 ARG A O 1
ATOM 2137 N N . TRP A 1 260 ? 2.863 -33.188 -24.812 1 90.5 260 TRP A N 1
ATOM 2138 C CA . TRP A 1 260 ? 2.184 -32.031 -24.266 1 90.5 260 TRP A CA 1
ATOM 2139 C C . TRP A 1 260 ? 1.552 -31.188 -25.391 1 90.5 260 TRP A C 1
ATOM 2141 O O . TRP A 1 260 ? 2.203 -30.891 -26.391 1 90.5 260 TRP A O 1
ATOM 2151 N N . GLN A 1 261 ? 0.287 -30.922 -25.234 1 94.44 261 GLN A N 1
ATOM 2152 C CA . GLN A 1 261 ? -0.411 -29.969 -26.094 1 94.44 261 GLN A CA 1
ATOM 2153 C C . GLN A 1 261 ? -0.526 -28.594 -25.422 1 94.44 261 GLN A C 1
ATOM 2155 O O . GLN A 1 261 ? -0.793 -28.516 -24.219 1 94.44 261 GLN A O 1
ATOM 2160 N N . GLU A 1 262 ? -0.247 -27.578 -26.172 1 95.44 262 GLU A N 1
ATOM 2161 C CA . GLU A 1 262 ? -0.339 -26.219 -25.641 1 95.44 262 GLU A CA 1
ATOM 2162 C C . GLU A 1 262 ? -1.259 -25.359 -26.516 1 95.44 262 GLU A C 1
ATOM 2164 O O . GLU A 1 262 ? -1.216 -25.438 -27.734 1 95.44 262 GLU A O 1
ATOM 2169 N N . PHE A 1 263 ? -2.156 -24.688 -25.859 1 97.5 263 PHE A N 1
ATOM 2170 C CA . PHE A 1 263 ? -3.07 -23.75 -26.484 1 97.5 263 PHE A CA 1
ATOM 2171 C C . PHE A 1 263 ? -2.918 -22.359 -25.875 1 97.5 263 PHE A C 1
ATOM 2173 O O . PHE A 1 263 ? -2.641 -22.234 -24.688 1 97.5 263 PHE A O 1
ATOM 2180 N N . ARG A 1 264 ? -3.045 -21.297 -26.562 1 96.75 264 ARG A N 1
ATOM 2181 C CA . ARG A 1 264 ? -2.914 -19.953 -26 1 96.75 264 ARG A CA 1
ATOM 2182 C C . ARG A 1 264 ? -3.744 -18.953 -26.797 1 96.75 264 ARG A C 1
ATOM 2184 O O . ARG A 1 264 ? -4.047 -19.188 -27.969 1 96.75 264 ARG A O 1
ATOM 2191 N N . THR A 1 265 ? -4.203 -17.922 -26.094 1 92.56 265 THR A N 1
ATOM 2192 C CA . THR A 1 265 ? -4.738 -16.734 -26.75 1 92.56 265 THR A CA 1
ATOM 2193 C C . THR A 1 265 ? -3.611 -15.789 -27.156 1 92.56 265 THR A C 1
ATOM 2195 O O . THR A 1 265 ? -2.486 -15.906 -26.656 1 92.56 265 THR A O 1
ATOM 2198 N N . ASN A 1 266 ? -3.039 -15.312 -28.047 1 92.19 266 ASN A N 1
ATOM 2199 C CA . ASN A 1 266 ? -2.064 -14.242 -28.219 1 92.19 266 ASN A CA 1
ATOM 2200 C C . ASN A 1 266 ? -2.205 -13.18 -27.125 1 92.19 266 ASN A C 1
ATOM 2202 O O . ASN A 1 266 ? -3.07 -13.289 -26.266 1 92.19 266 ASN A O 1
ATOM 2206 N N . GLU A 1 267 ? -1.207 -12.43 -26.906 1 95.06 267 GLU A N 1
ATOM 2207 C CA . GLU A 1 267 ? -1.318 -11.297 -26 1 95.06 267 GLU A CA 1
ATOM 2208 C C . GLU A 1 267 ? -2.412 -10.328 -26.438 1 95.06 267 GLU A C 1
ATOM 2210 O O . GLU A 1 267 ? -2.432 -9.898 -27.594 1 95.06 267 GLU A O 1
ATOM 2215 N N . ILE A 1 268 ? -3.346 -10.109 -25.531 1 96.81 268 ILE A N 1
ATOM 2216 C CA . ILE A 1 268 ? -4.488 -9.266 -25.875 1 96.81 268 ILE A CA 1
ATOM 2217 C C . ILE A 1 268 ? -4.562 -8.086 -24.922 1 96.81 268 ILE A C 1
ATOM 2219 O O . ILE A 1 268 ? -4.289 -8.227 -23.719 1 96.81 268 ILE A O 1
ATOM 2223 N N . MET A 1 269 ? -4.812 -6.957 -25.375 1 95.56 269 MET A N 1
ATOM 2224 C CA . MET A 1 269 ? -5.133 -5.773 -24.578 1 95.56 269 MET A CA 1
ATOM 2225 C C . MET A 1 269 ? -6.613 -5.426 -24.703 1 95.56 269 MET A C 1
ATOM 2227 O O . MET A 1 269 ? -7.129 -5.258 -25.812 1 95.56 269 MET A O 1
ATOM 2231 N N . GLN A 1 270 ? -7.234 -5.41 -23.625 1 95.81 270 GLN A N 1
ATOM 2232 C CA . GLN A 1 270 ? -8.68 -5.191 -23.641 1 95.81 270 GLN A CA 1
ATOM 2233 C C . GLN A 1 270 ? -9.125 -4.375 -22.422 1 95.81 270 GLN A C 1
ATOM 2235 O O . GLN A 1 270 ? -8.594 -4.547 -21.328 1 95.81 270 GLN A O 1
ATOM 2240 N N . LYS A 1 271 ? -10.047 -3.479 -22.641 1 95.25 271 LYS A N 1
ATOM 2241 C CA . LYS A 1 271 ? -10.688 -2.756 -21.531 1 95.25 271 LYS A CA 1
ATOM 2242 C C . LYS A 1 271 ? -11.875 -3.533 -20.984 1 95.25 271 LYS A C 1
ATOM 2244 O O . LYS A 1 271 ? -12.828 -3.828 -21.719 1 95.25 271 LYS A O 1
ATOM 2249 N N . PHE A 1 272 ? -11.781 -3.902 -19.734 1 96.38 272 PHE A N 1
ATOM 2250 C CA . PHE A 1 272 ? -12.867 -4.629 -19.094 1 96.38 272 PHE A CA 1
ATOM 2251 C C . PHE A 1 272 ? -13.812 -3.67 -18.375 1 96.38 272 PHE A C 1
ATOM 2253 O O . PHE A 1 272 ? -13.375 -2.787 -17.641 1 96.38 272 PHE A O 1
ATOM 2260 N N . ARG A 1 273 ? -15.062 -3.84 -18.672 1 93.94 273 ARG A N 1
ATOM 2261 C CA . ARG A 1 273 ? -16.125 -3.092 -18 1 93.94 273 ARG A CA 1
ATOM 2262 C C . ARG A 1 273 ? -17.078 -4.031 -17.281 1 93.94 273 ARG A C 1
ATOM 2264 O O . ARG A 1 273 ? -16.906 -5.25 -17.312 1 93.94 273 ARG A O 1
ATOM 2271 N N . LEU A 1 274 ? -17.984 -3.467 -16.594 1 90 274 LEU A N 1
ATOM 2272 C CA . LEU A 1 274 ? -18.906 -4.285 -15.828 1 90 274 LEU A CA 1
ATOM 2273 C C . LEU A 1 274 ? -20.141 -4.637 -16.656 1 90 274 LEU A C 1
ATOM 2275 O O . LEU A 1 274 ? -20.922 -5.508 -16.281 1 90 274 LEU A O 1
ATOM 2279 N N . VAL A 1 275 ? -20.172 -4.117 -17.75 1 83.88 275 VAL A N 1
ATOM 2280 C CA . VAL A 1 275 ? -21.328 -4.375 -18.625 1 83.88 275 VAL A CA 1
ATOM 2281 C C . VAL A 1 275 ? -21.125 -5.699 -19.359 1 83.88 275 VAL A C 1
ATOM 2283 O O . VAL A 1 275 ? -20 -6.09 -19.656 1 83.88 275 VAL A O 1
ATOM 2286 N N . LYS A 1 276 ? -22.172 -6.32 -19.703 1 77.06 276 LYS A N 1
ATOM 2287 C CA . LYS A 1 276 ? -22.203 -7.695 -20.188 1 77.06 276 LYS A CA 1
ATOM 2288 C C . LYS A 1 276 ? -21.312 -7.867 -21.422 1 77.06 276 LYS A C 1
ATOM 2290 O O . LYS A 1 276 ? -20.531 -8.812 -21.5 1 77.06 276 LYS A O 1
ATOM 2295 N N . LEU A 1 277 ? -21.312 -6.98 -22.312 1 77.81 277 LEU A N 1
ATOM 2296 C CA . LEU A 1 277 ? -20.594 -7.191 -23.578 1 77.81 277 LEU A CA 1
ATOM 2297 C C . LEU A 1 277 ? -19.094 -6.977 -23.391 1 77.81 277 LEU A C 1
ATOM 2299 O O . LEU A 1 277 ? -18.297 -7.512 -24.156 1 77.81 277 LEU A O 1
ATOM 2303 N N . SER A 1 278 ? -18.672 -6.359 -22.359 1 84.94 278 SER A N 1
ATOM 2304 C CA . SER A 1 278 ? -17.266 -5.969 -22.25 1 84.94 278 SER A CA 1
ATOM 2305 C C . SER A 1 278 ? -16.641 -6.547 -20.984 1 84.94 278 SER A C 1
ATOM 2307 O O . SER A 1 278 ? -15.492 -6.23 -20.656 1 84.94 278 SER A O 1
ATOM 2309 N N . CYS A 1 279 ? -17.312 -7.461 -20.422 1 91.94 279 CYS A N 1
ATOM 2310 C CA . CYS A 1 279 ? -16.797 -7.93 -19.141 1 91.94 279 CYS A CA 1
ATOM 2311 C C . CYS A 1 279 ? -16.016 -9.227 -19.297 1 91.94 279 CYS A C 1
ATOM 2313 O O . CYS A 1 279 ? -15.289 -9.641 -18.391 1 91.94 279 CYS A O 1
ATOM 2315 N N . ARG A 1 280 ? -16.109 -9.82 -20.516 1 95.5 280 ARG A N 1
ATOM 2316 C CA . ARG A 1 280 ? -15.484 -11.125 -20.703 1 95.5 280 ARG A CA 1
ATOM 2317 C C . ARG A 1 280 ? -14.258 -11.023 -21.625 1 95.5 280 ARG A C 1
ATOM 2319 O O . ARG A 1 280 ? -14.266 -10.258 -22.578 1 95.5 280 ARG A O 1
ATOM 2326 N N . SER A 1 281 ? -13.312 -11.805 -21.312 1 97.44 281 SER A N 1
ATOM 2327 C CA . SER A 1 281 ? -12.125 -11.875 -22.156 1 97.44 281 SER A CA 1
ATOM 2328 C C . SER A 1 281 ? -12.398 -12.672 -23.422 1 97.44 281 SER A C 1
ATOM 2330 O O . SER A 1 281 ? -13.469 -13.258 -23.578 1 97.44 281 SER A O 1
ATOM 2332 N N . HIS A 1 282 ? -11.422 -12.562 -24.359 1 97 282 HIS A N 1
ATOM 2333 C CA . HIS A 1 282 ? -11.422 -13.539 -25.438 1 97 282 HIS A CA 1
ATOM 2334 C C . HIS A 1 282 ? -11.438 -14.969 -24.891 1 97 282 HIS A C 1
ATOM 2336 O O . HIS A 1 282 ? -10.758 -15.266 -23.906 1 97 282 HIS A O 1
ATOM 2342 N N . VAL A 1 283 ? -12.219 -15.773 -25.578 1 97.69 283 VAL A N 1
ATOM 2343 C CA . VAL A 1 283 ? -12.375 -17.156 -25.125 1 97.69 283 VAL A CA 1
ATOM 2344 C C . VAL A 1 283 ? -11.312 -18.031 -25.781 1 97.69 283 VAL A C 1
ATOM 2346 O O . VAL A 1 283 ? -11.109 -17.984 -27 1 97.69 283 VAL A O 1
ATOM 2349 N N . LEU A 1 284 ? -10.57 -18.734 -24.984 1 98.56 284 LEU A N 1
ATOM 2350 C CA . LEU A 1 284 ? -9.703 -19.797 -25.5 1 98.56 284 LEU A CA 1
ATOM 2351 C C . LEU A 1 284 ? -10.484 -21.078 -25.719 1 98.56 284 LEU A C 1
ATOM 2353 O O . LEU A 1 284 ? -10.852 -21.766 -24.75 1 98.56 284 LEU A O 1
ATOM 2357 N N . LYS A 1 285 ? -10.742 -21.375 -26.922 1 98 285 LYS A N 1
ATOM 2358 C CA . LYS A 1 285 ? -11.422 -22.609 -27.266 1 98 285 LYS A CA 1
ATOM 2359 C C . LYS A 1 285 ? -10.422 -23.703 -27.672 1 98 285 LYS A C 1
ATOM 2361 O O . LYS A 1 285 ? -9.57 -23.469 -28.531 1 98 285 LYS A O 1
ATOM 2366 N N . ILE A 1 286 ? -10.633 -24.828 -27.031 1 97.44 286 ILE A N 1
ATOM 2367 C CA . ILE A 1 286 ? -9.672 -25.875 -27.359 1 97.44 286 ILE A CA 1
ATOM 2368 C C . ILE A 1 286 ? -10.406 -27.203 -27.562 1 97.44 286 ILE A C 1
ATOM 2370 O O . ILE A 1 286 ? -11.516 -27.391 -27.062 1 97.44 286 ILE A O 1
ATOM 2374 N N . GLN A 1 287 ? -9.82 -28.078 -28.391 1 96.94 287 GLN A N 1
ATOM 2375 C CA . GLN A 1 287 ? -10.242 -29.453 -28.578 1 96.94 287 GLN A CA 1
ATOM 2376 C C . GLN A 1 287 ? -9.148 -30.422 -28.141 1 96.94 287 GLN A C 1
ATOM 2378 O O . GLN A 1 287 ? -8.039 -30.406 -28.688 1 96.94 287 GLN A O 1
ATOM 2383 N N . THR A 1 288 ? -9.5 -31.219 -27.141 1 96.38 288 THR A N 1
ATOM 2384 C CA . THR A 1 288 ? -8.484 -32.156 -26.656 1 96.38 288 THR A CA 1
ATOM 2385 C C . THR A 1 288 ? -9.125 -33.312 -25.875 1 96.38 288 THR A C 1
ATOM 2387 O O . THR A 1 288 ? -10.258 -33.188 -25.406 1 96.38 288 THR A O 1
ATOM 2390 N N . VAL A 1 289 ? -8.391 -34.406 -25.812 1 95.19 289 VAL A N 1
ATOM 2391 C CA . VAL A 1 289 ? -8.797 -35.531 -25 1 95.19 289 VAL A CA 1
ATOM 2392 C C . VAL A 1 289 ? -7.965 -35.594 -23.719 1 95.19 289 VAL A C 1
ATOM 2394 O O . VAL A 1 289 ? -8.148 -36.469 -22.875 1 95.19 289 VAL A O 1
ATOM 2397 N N . GLY A 1 290 ? -7.105 -34.594 -23.625 1 93.94 290 GLY A N 1
ATOM 2398 C CA . GLY A 1 290 ? -6.227 -34.562 -22.469 1 93.94 290 GLY A CA 1
ATOM 2399 C C . GLY A 1 290 ? -6.965 -34.281 -21.172 1 93.94 290 GLY A C 1
ATOM 2400 O O . GLY A 1 290 ? -7.965 -33.562 -21.156 1 93.94 290 GLY A O 1
ATOM 2401 N N . ASN A 1 291 ? -6.398 -34.906 -20.078 1 93.62 291 ASN A N 1
ATOM 2402 C CA . ASN A 1 291 ? -6.945 -34.781 -18.734 1 93.62 291 ASN A CA 1
ATOM 2403 C C . ASN A 1 291 ? -5.883 -35.031 -17.672 1 93.62 291 ASN A C 1
ATOM 2405 O O . ASN A 1 291 ? -5.258 -36.094 -17.656 1 93.62 291 ASN A O 1
ATOM 2409 N N . PRO A 1 292 ? -5.773 -34.031 -16.75 1 95.69 292 PRO A N 1
ATOM 2410 C CA . PRO A 1 292 ? -6.422 -32.719 -16.594 1 95.69 292 PRO A CA 1
ATOM 2411 C C . PRO A 1 292 ? -5.871 -31.688 -17.562 1 95.69 292 PRO A C 1
ATOM 2413 O O . PRO A 1 292 ? -4.863 -31.922 -18.234 1 95.69 292 PRO A O 1
ATOM 2416 N N . ILE A 1 293 ? -6.574 -30.609 -17.703 1 97.81 293 ILE A N 1
ATOM 2417 C CA . ILE A 1 293 ? -6.129 -29.438 -18.453 1 97.81 293 ILE A CA 1
ATOM 2418 C C . ILE A 1 293 ? -5.668 -28.344 -17.484 1 97.81 293 ILE A C 1
ATOM 2420 O O . ILE A 1 293 ? -6.422 -27.922 -16.609 1 97.81 293 ILE A O 1
ATOM 2424 N N . TYR A 1 294 ? -4.438 -27.938 -17.609 1 98.19 294 TYR A N 1
ATOM 2425 C CA . TYR A 1 294 ? -3.871 -26.875 -16.781 1 98.19 294 TYR A CA 1
ATOM 2426 C C . TYR A 1 294 ? -3.979 -25.531 -17.484 1 98.19 294 TYR A C 1
ATOM 2428 O O . TYR A 1 294 ? -3.289 -25.266 -18.469 1 98.19 294 TYR A O 1
ATOM 2436 N N . VAL A 1 295 ? -4.809 -24.703 -16.953 1 98.38 295 VAL A N 1
ATOM 2437 C CA . VAL A 1 295 ? -5.059 -23.422 -17.594 1 98.38 295 VAL A CA 1
ATOM 2438 C C . VAL A 1 295 ? -4.43 -22.281 -16.781 1 98.38 295 VAL A C 1
ATOM 2440 O O . VAL A 1 295 ? -4.645 -22.188 -15.57 1 98.38 295 VAL A O 1
ATOM 2443 N N . SER A 1 296 ? -3.613 -21.5 -17.422 1 98.06 296 SER A N 1
ATOM 2444 C CA . SER A 1 296 ? -2.957 -20.359 -16.781 1 98.06 296 SER A CA 1
ATOM 2445 C C . SER A 1 296 ? -3.502 -19.031 -17.312 1 98.06 296 SER A C 1
ATOM 2447 O O . SER A 1 296 ? -3.588 -18.844 -18.531 1 98.06 296 SER A O 1
ATOM 2449 N N . PHE A 1 297 ? -3.932 -18.219 -16.438 1 98 297 PHE A N 1
ATOM 2450 C CA . PHE A 1 297 ? -4.336 -16.859 -16.75 1 98 297 PHE A CA 1
ATOM 2451 C C . PHE A 1 297 ? -3.262 -15.859 -16.328 1 98 297 PHE A C 1
ATOM 2453 O O . PHE A 1 297 ? -3.037 -15.656 -15.133 1 98 297 PHE A O 1
ATOM 2460 N N . SER A 1 298 ? -2.553 -15.289 -17.312 1 97.06 298 SER A N 1
ATOM 2461 C CA . SER A 1 298 ? -1.525 -14.281 -17.062 1 97.06 298 SER A CA 1
ATOM 2462 C C . SER A 1 298 ? -2.021 -12.883 -17.422 1 97.06 298 SER A C 1
ATOM 2464 O O . SER A 1 298 ? -2.557 -12.672 -18.516 1 97.06 298 SER A O 1
ATOM 2466 N N . PHE A 1 299 ? -1.895 -11.914 -16.531 1 95.5 299 PHE A N 1
ATOM 2467 C CA . PHE A 1 299 ? -2.357 -10.586 -16.922 1 95.5 299 PHE A CA 1
ATOM 2468 C C . PHE A 1 299 ? -1.609 -9.5 -16.172 1 95.5 299 PHE A C 1
ATOM 2470 O O . PHE A 1 299 ? -0.972 -9.773 -15.148 1 95.5 299 PHE A O 1
ATOM 2477 N N . ILE A 1 300 ? -1.547 -8.32 -16.672 1 96.88 300 ILE A N 1
ATOM 2478 C CA . ILE A 1 300 ? -0.984 -7.086 -16.141 1 96.88 300 ILE A CA 1
ATOM 2479 C C . ILE A 1 300 ? -1.984 -5.945 -16.328 1 96.88 300 ILE A C 1
ATOM 2481 O O . ILE A 1 300 ? -2.701 -5.891 -17.328 1 96.88 300 ILE A O 1
ATOM 2485 N N . PHE A 1 301 ? -2.111 -5.137 -15.273 1 96.75 301 PHE A N 1
ATOM 2486 C CA . PHE A 1 301 ? -2.816 -3.867 -15.414 1 96.75 301 PHE A CA 1
ATOM 2487 C C . PHE A 1 301 ? -1.868 -2.768 -15.883 1 96.75 301 PHE A C 1
ATOM 2489 O O . PHE A 1 301 ? -1.15 -2.176 -15.07 1 96.75 301 PHE A O 1
ATOM 2496 N N . PRO A 1 302 ? -1.926 -2.457 -17.156 1 93.94 302 PRO A N 1
ATOM 2497 C CA . PRO A 1 302 ? -1.015 -1.419 -17.641 1 93.94 302 PRO A CA 1
ATOM 2498 C C . PRO A 1 302 ? -1.337 -0.037 -17.078 1 93.94 302 PRO A C 1
ATOM 2500 O O . PRO A 1 302 ? -2.443 0.187 -16.578 1 93.94 302 PRO A O 1
ATOM 2503 N N . GLY A 1 303 ? -0.335 0.829 -17.172 1 88.5 303 GLY A N 1
ATOM 2504 C CA . GLY A 1 303 ? -0.541 2.201 -16.734 1 88.5 303 GLY A CA 1
ATOM 2505 C C . GLY A 1 303 ? -1.56 2.947 -17.578 1 88.5 303 GLY A C 1
ATOM 2506 O O . GLY A 1 303 ? -1.659 2.723 -18.781 1 88.5 303 GLY A O 1
ATOM 2507 N N . SER A 1 304 ? -2.4 3.775 -16.828 1 77.69 304 SER A N 1
ATOM 2508 C CA . SER A 1 304 ? -3.379 4.598 -17.531 1 77.69 304 SER A CA 1
ATOM 2509 C C . SER A 1 304 ? -2.768 5.918 -17.984 1 77.69 304 SER A C 1
ATOM 2511 O O . SER A 1 304 ? -1.826 6.418 -17.359 1 77.69 304 SER A O 1
ATOM 2513 N N . MET B 1 1 ? 2.734 43.281 27.312 1 39.12 1 MET B N 1
ATOM 2514 C CA . MET B 1 1 ? 2.824 44.219 26.188 1 39.12 1 MET B CA 1
ATOM 2515 C C . MET B 1 1 ? 3.346 43.531 24.938 1 39.12 1 MET B C 1
ATOM 2517 O O . MET B 1 1 ? 2.805 43.719 23.844 1 39.12 1 MET B O 1
ATOM 2521 N N . MET B 1 2 ? 4.539 42.906 25.125 1 46.78 2 MET B N 1
ATOM 2522 C CA . MET B 1 2 ? 5.359 42.375 24.047 1 46.78 2 MET B CA 1
ATOM 2523 C C . MET B 1 2 ? 4.676 41.188 23.375 1 46.78 2 MET B C 1
ATOM 2525 O O . MET B 1 2 ? 4.918 40.906 22.203 1 46.78 2 MET B O 1
ATOM 2529 N N . MET B 1 3 ? 3.766 40.5 24.109 1 52.69 3 MET B N 1
ATOM 2530 C CA . MET B 1 3 ? 3.1 39.281 23.641 1 52.69 3 MET B CA 1
ATOM 2531 C C . MET B 1 3 ? 2.047 39.625 22.594 1 52.69 3 MET B C 1
ATOM 2533 O O . MET B 1 3 ? 1.819 38.844 21.656 1 52.69 3 MET B O 1
ATOM 2537 N N . LYS B 1 4 ? 1.451 40.906 22.656 1 62.25 4 LYS B N 1
ATOM 2538 C CA . LYS B 1 4 ? 0.321 41.344 21.828 1 62.25 4 LYS B CA 1
ATOM 2539 C C . LYS B 1 4 ? 0.776 41.75 20.438 1 62.25 4 LYS B C 1
ATOM 2541 O O . LYS B 1 4 ? -0.049 42.031 19.562 1 62.25 4 LYS B O 1
ATOM 2546 N N . GLY B 1 5 ? 2.037 41.281 20.141 1 80.12 5 GLY B N 1
ATOM 2547 C CA . GLY B 1 5 ? 2.42 41.906 18.875 1 80.12 5 GLY B CA 1
ATOM 2548 C C . GLY B 1 5 ? 3.217 40.969 17.969 1 80.12 5 GLY B C 1
ATOM 2549 O O . GLY B 1 5 ? 3.963 41.438 17.109 1 80.12 5 GLY B O 1
ATOM 2550 N N . LEU B 1 6 ? 3.014 39.75 18.25 1 88.31 6 LEU B N 1
ATOM 2551 C CA . LEU B 1 6 ? 3.793 38.844 17.406 1 88.31 6 LEU B CA 1
ATOM 2552 C C . LEU B 1 6 ? 3.221 38.812 15.992 1 88.31 6 LEU B C 1
ATOM 2554 O O . LEU B 1 6 ? 2.012 38.656 15.812 1 88.31 6 LEU B O 1
ATOM 2558 N N . GLU B 1 7 ? 4.086 39 15.023 1 91.56 7 GLU B N 1
ATOM 2559 C CA . GLU B 1 7 ? 3.777 39 13.594 1 91.56 7 GLU B CA 1
ATOM 2560 C C . GLU B 1 7 ? 4.891 38.312 12.805 1 91.56 7 GLU B C 1
ATOM 2562 O O . GLU B 1 7 ? 5.996 38.125 13.32 1 91.56 7 GLU B O 1
ATOM 2567 N N . PRO B 1 8 ? 4.586 37.938 11.633 1 93.75 8 PRO B N 1
ATOM 2568 C CA . PRO B 1 8 ? 5.582 37.219 10.82 1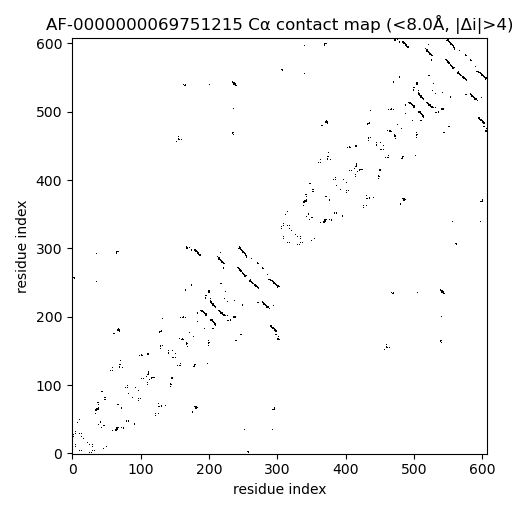 93.75 8 PRO B CA 1
ATOM 2569 C C . PRO B 1 8 ? 6.906 37.969 10.727 1 93.75 8 PRO B C 1
ATOM 2571 O O . PRO B 1 8 ? 7.973 37.344 10.781 1 93.75 8 PRO B O 1
ATOM 2574 N N . ARG B 1 9 ? 6.914 39.25 10.711 1 93 9 ARG B N 1
ATOM 2575 C CA . ARG B 1 9 ? 8.109 40.031 10.453 1 93 9 ARG B CA 1
ATOM 2576 C C . ARG B 1 9 ? 8.984 40.125 11.703 1 93 9 ARG B C 1
ATOM 2578 O O . ARG B 1 9 ? 10.18 40.406 11.609 1 93 9 ARG B O 1
ATOM 2585 N N . ASN B 1 10 ? 8.422 39.875 12.844 1 94.19 10 ASN B N 1
ATOM 2586 C CA . ASN B 1 10 ? 9.203 40.156 14.039 1 94.19 10 ASN B CA 1
ATOM 2587 C C . ASN B 1 10 ? 9.422 38.906 14.883 1 94.19 10 ASN B C 1
ATOM 2589 O O . ASN B 1 10 ? 10.062 38.969 15.938 1 94.19 10 ASN B O 1
ATOM 2593 N N . ILE B 1 11 ? 8.961 37.781 14.477 1 93.25 11 ILE B N 1
ATOM 2594 C CA . ILE B 1 11 ? 9.023 36.562 15.266 1 93.25 11 ILE B CA 1
ATOM 2595 C C . ILE B 1 11 ? 10.477 36.188 15.57 1 93.25 11 ILE B C 1
ATOM 2597 O O . ILE B 1 11 ? 10.805 35.812 16.688 1 93.25 11 ILE B O 1
ATOM 2601 N N . LYS B 1 12 ? 11.328 36.312 14.648 1 94.75 12 LYS B N 1
ATOM 2602 C CA . LYS B 1 12 ? 12.734 36 14.859 1 94.75 12 LYS B CA 1
ATOM 2603 C C . LYS B 1 12 ? 13.344 36.906 15.93 1 94.75 12 LYS B C 1
ATOM 2605 O O . LYS B 1 12 ? 14 36.406 16.859 1 94.75 12 LYS B O 1
ATOM 2610 N N . ASP B 1 13 ? 13.117 38.125 15.805 1 94.56 13 ASP B N 1
ATOM 2611 C CA . ASP B 1 13 ? 13.695 39.094 16.734 1 94.56 13 ASP B CA 1
ATOM 2612 C C . ASP B 1 13 ? 13.219 38.875 18.156 1 94.56 13 ASP B C 1
ATOM 2614 O O . ASP B 1 13 ? 14.008 38.906 19.094 1 94.56 13 ASP B O 1
ATOM 2618 N N . PHE B 1 14 ? 11.992 38.656 18.266 1 94.81 14 PHE B N 1
ATOM 2619 C CA . PHE B 1 14 ? 11.438 38.375 19.594 1 94.81 14 PHE B CA 1
ATOM 2620 C C . PHE B 1 14 ? 12 37.094 20.172 1 94.81 14 PHE B C 1
ATOM 2622 O O . PHE B 1 14 ? 12.344 37.031 21.359 1 94.81 14 PHE B O 1
ATOM 2629 N N . TYR B 1 15 ? 12.125 36.125 19.375 1 95.88 15 TYR B N 1
ATOM 2630 C CA . TYR B 1 15 ? 12.656 34.844 19.828 1 95.88 15 TYR B CA 1
ATOM 2631 C C . TYR B 1 15 ? 14.109 34.969 20.25 1 95.88 15 TYR B C 1
ATOM 2633 O O . TYR B 1 15 ? 14.492 34.5 21.344 1 95.88 15 TYR B O 1
ATOM 2641 N N . LEU B 1 16 ? 14.914 35.625 19.484 1 95.19 16 LEU B N 1
ATOM 2642 C CA . LEU B 1 16 ? 16.328 35.812 19.781 1 95.19 16 LEU B CA 1
ATOM 2643 C C . LEU B 1 16 ? 16.516 36.688 21.016 1 95.19 16 LEU B C 1
ATOM 2645 O O . LEU B 1 16 ? 17.422 36.438 21.828 1 95.19 16 LEU B O 1
ATOM 2649 N N . THR B 1 17 ? 15.688 37.656 21.047 1 94 17 THR B N 1
ATOM 2650 C CA . THR B 1 17 ? 15.734 38.5 22.234 1 94 17 THR B CA 1
ATOM 2651 C C . THR B 1 17 ? 15.406 37.688 23.484 1 94 17 THR B C 1
ATOM 2653 O O . THR B 1 17 ? 16.047 37.844 24.516 1 94 17 THR B O 1
ATOM 2656 N N . GLY B 1 18 ? 14.391 36.844 23.391 1 94.19 18 GLY B N 1
ATOM 2657 C CA . GLY B 1 18 ? 14.047 35.969 24.5 1 94.19 18 GLY B CA 1
ATOM 2658 C C . GLY B 1 18 ? 15.18 35.031 24.891 1 94.19 18 GLY B C 1
ATOM 2659 O O . GLY B 1 18 ? 15.445 34.844 26.062 1 94.19 18 GLY B O 1
ATOM 2660 N N . ARG B 1 19 ? 15.859 34.531 23.922 1 94.56 19 ARG B N 1
ATOM 2661 C CA . ARG B 1 19 ? 16.984 33.625 24.172 1 94.56 19 ARG B CA 1
ATOM 2662 C C . ARG B 1 19 ? 18.156 34.375 24.781 1 94.56 19 ARG B C 1
ATOM 2664 O O . ARG B 1 19 ? 18.797 33.875 25.719 1 94.56 19 ARG B O 1
ATOM 2671 N N . LYS B 1 20 ? 18.453 35.562 24.297 1 95.38 20 LYS B N 1
ATOM 2672 C CA . LYS B 1 20 ? 19.578 36.375 24.766 1 95.38 20 LYS B CA 1
ATOM 2673 C C . LYS B 1 20 ? 19.422 36.719 26.234 1 95.38 20 LYS B C 1
ATOM 2675 O O . LYS B 1 20 ? 20.391 36.656 27 1 95.38 20 LYS B O 1
ATOM 2680 N N . TYR B 1 21 ? 18.234 37.062 26.625 1 95.25 21 TYR B N 1
ATOM 2681 C CA . TYR B 1 21 ? 17.984 37.531 27.984 1 95.25 21 TYR B CA 1
ATOM 2682 C C . TYR B 1 21 ? 17.344 36.438 28.828 1 95.25 21 TYR B C 1
ATOM 2684 O O . TYR B 1 21 ? 16.891 36.688 29.938 1 95.25 21 TYR B O 1
ATOM 2692 N N . LYS B 1 22 ? 17.156 35.219 28.266 1 94.25 22 LYS B N 1
ATOM 2693 C CA . LYS B 1 22 ? 16.609 34.062 28.969 1 94.25 22 LYS B CA 1
ATOM 2694 C C . LYS B 1 22 ? 15.195 34.312 29.469 1 94.25 22 LYS B C 1
ATOM 2696 O O . LYS B 1 22 ? 14.883 34.031 30.625 1 94.25 22 LYS B O 1
ATOM 2701 N N . GLU B 1 23 ? 14.516 35.062 28.641 1 93.5 23 GLU B N 1
ATOM 2702 C CA . GLU B 1 23 ? 13.117 35.344 28.953 1 93.5 23 GLU B CA 1
ATOM 2703 C C . GLU B 1 23 ? 12.211 34.188 28.516 1 93.5 23 GLU B C 1
ATOM 2705 O O . GLU B 1 23 ? 11.672 34.219 27.406 1 93.5 23 GLU B O 1
ATOM 2710 N N . GLU B 1 24 ? 11.883 33.344 29.391 1 92.31 24 GLU B N 1
ATOM 2711 C CA . GLU B 1 24 ? 11.156 32.125 29.062 1 92.31 24 GLU B CA 1
ATOM 2712 C C . GLU B 1 24 ? 9.75 32.406 28.578 1 92.31 24 GLU B C 1
ATOM 2714 O O . GLU B 1 24 ? 9.219 31.719 27.703 1 92.31 24 GLU B O 1
ATOM 2719 N N . GLN B 1 25 ? 9.156 33.375 29.156 1 91.5 25 GLN B N 1
ATOM 2720 C CA . GLN B 1 25 ? 7.797 33.719 28.75 1 91.5 25 GLN B CA 1
ATOM 2721 C C . GLN B 1 25 ? 7.75 34.188 27.297 1 91.5 25 GLN B C 1
ATOM 2723 O O . GLN B 1 25 ? 6.828 33.844 26.562 1 91.5 25 GLN B O 1
ATOM 2728 N N . LEU B 1 26 ? 8.727 34.938 26.938 1 92.62 26 LEU B N 1
ATOM 2729 C CA . LEU B 1 26 ? 8.805 35.438 25.562 1 92.62 26 LEU B CA 1
ATOM 2730 C C . LEU B 1 26 ? 9.094 34.312 24.594 1 92.62 26 LEU B C 1
ATOM 2732 O O . LEU B 1 26 ? 8.492 34.25 23.516 1 92.62 26 LEU B O 1
ATOM 2736 N N . ILE B 1 27 ? 9.992 33.438 24.953 1 94.38 27 ILE B N 1
ATOM 2737 C CA . ILE B 1 27 ? 10.328 32.281 24.141 1 94.38 27 ILE B CA 1
ATOM 2738 C C . ILE B 1 27 ? 9.094 31.422 23.922 1 94.38 27 ILE B C 1
ATOM 2740 O O . ILE B 1 27 ? 8.758 31.078 22.797 1 94.38 27 ILE B O 1
ATOM 2744 N N . THR B 1 28 ? 8.414 31.203 25 1 93.5 28 THR B N 1
ATOM 2745 C CA . THR B 1 28 ? 7.219 30.359 24.953 1 93.5 28 THR B CA 1
ATOM 2746 C C . THR B 1 28 ? 6.137 31.016 24.094 1 93.5 28 THR B C 1
ATOM 2748 O O . THR B 1 28 ? 5.414 30.328 23.359 1 93.5 28 THR B O 1
ATOM 2751 N N . ALA B 1 29 ? 6.047 32.281 24.188 1 93.06 29 ALA B N 1
ATOM 2752 C CA . ALA B 1 29 ? 5.066 33 23.391 1 93.06 29 ALA B CA 1
ATOM 2753 C C . ALA B 1 29 ? 5.367 32.875 21.906 1 93.06 29 ALA B C 1
ATOM 2755 O O . ALA B 1 29 ? 4.457 32.719 21.078 1 93.06 29 ALA B O 1
ATOM 2756 N N . CYS B 1 30 ? 6.625 32.938 21.531 1 95 30 CYS B N 1
ATOM 2757 C CA . CYS B 1 30 ? 7.031 32.781 20.141 1 95 30 CYS B CA 1
ATOM 2758 C C . CYS B 1 30 ? 6.734 31.375 19.641 1 95 30 CYS B C 1
ATOM 2760 O O . CYS B 1 30 ? 6.234 31.188 18.531 1 95 30 CYS B O 1
ATOM 2762 N N . GLU B 1 31 ? 7.02 30.422 20.484 1 96.06 31 GLU B N 1
ATOM 2763 C CA . GLU B 1 31 ? 6.758 29.031 20.125 1 96.06 31 GLU B CA 1
ATOM 2764 C C . GLU B 1 31 ? 5.27 28.781 19.906 1 96.06 31 GLU B C 1
ATOM 2766 O O . GLU B 1 31 ? 4.875 28.188 18.906 1 96.06 31 GLU B O 1
ATOM 2771 N N . LYS B 1 32 ? 4.457 29.266 20.781 1 94.62 32 LYS B N 1
ATOM 2772 C CA . LYS B 1 32 ? 3.016 29.078 20.703 1 94.62 32 LYS B CA 1
ATOM 2773 C C . LYS B 1 32 ? 2.434 29.766 19.469 1 94.62 32 LYS B C 1
ATOM 2775 O O . LYS B 1 32 ? 1.56 29.203 18.797 1 94.62 32 LYS B O 1
ATOM 2780 N N . TRP B 1 33 ? 2.91 30.906 19.25 1 95.38 33 TRP B N 1
ATOM 2781 C CA . TRP B 1 33 ? 2.439 31.641 18.078 1 95.38 33 TRP B CA 1
ATOM 2782 C C . TRP B 1 33 ? 2.779 30.875 16.797 1 95.38 33 TRP B C 1
ATOM 2784 O O . TRP B 1 33 ? 1.931 30.734 15.906 1 95.38 33 TRP B O 1
ATOM 2794 N N . LEU B 1 34 ? 3.973 30.406 16.719 1 96.88 34 LEU B N 1
ATOM 2795 C CA . LEU B 1 34 ? 4.43 29.734 15.516 1 96.88 34 LEU B CA 1
ATOM 2796 C C . LEU B 1 34 ? 3.748 28.375 15.359 1 96.88 34 LEU B C 1
ATOM 2798 O O . LEU B 1 34 ? 3.492 27.922 14.242 1 96.88 34 LEU B O 1
ATOM 2802 N N . GLU B 1 35 ? 3.432 27.719 16.438 1 97.25 35 GLU B N 1
ATOM 2803 C CA . GLU B 1 35 ? 2.707 26.453 16.391 1 97.25 35 GLU B CA 1
ATOM 2804 C C . GLU B 1 35 ? 1.415 26.578 15.586 1 97.25 35 GLU B C 1
ATOM 2806 O O . GLU B 1 35 ? 1.084 25.703 14.789 1 97.25 35 GLU B O 1
ATOM 2811 N N . VAL B 1 36 ? 0.766 27.625 15.789 1 96.94 36 VAL B N 1
ATOM 2812 C CA . VAL B 1 36 ? -0.543 27.812 15.172 1 96.94 36 VAL B CA 1
ATOM 2813 C C . VAL B 1 36 ? -0.377 28.422 13.789 1 96.94 36 VAL B C 1
ATOM 2815 O O . VAL B 1 36 ? -1.093 28.062 12.852 1 96.94 36 VAL B O 1
ATOM 2818 N N . ASN B 1 37 ? 0.641 29.234 13.602 1 96.81 37 ASN B N 1
ATOM 2819 C CA . ASN B 1 37 ? 0.693 30.094 12.422 1 96.81 37 ASN B CA 1
ATOM 2820 C C . ASN B 1 37 ? 1.751 29.625 11.43 1 96.81 37 ASN B C 1
ATOM 2822 O O . ASN B 1 37 ? 1.883 30.188 10.344 1 96.81 37 ASN B O 1
ATOM 2826 N N . LEU B 1 38 ? 2.451 28.578 11.727 1 98.31 38 LEU B N 1
ATOM 2827 C CA . LEU B 1 38 ? 3.518 28.125 10.844 1 98.31 38 LEU B CA 1
ATOM 2828 C C . LEU B 1 38 ? 2.973 27.828 9.453 1 98.31 38 LEU B C 1
ATOM 2830 O O . LEU B 1 38 ? 3.447 28.375 8.461 1 98.31 38 LEU B O 1
ATOM 2834 N N . VAL B 1 39 ? 1.931 27.047 9.352 1 98.44 39 VAL B N 1
ATOM 2835 C CA . VAL B 1 39 ? 1.433 26.547 8.07 1 98.44 39 VAL B CA 1
ATOM 2836 C C . VAL B 1 39 ? 0.473 27.578 7.465 1 98.44 39 VAL B C 1
ATOM 2838 O O . VAL B 1 39 ? 0.691 28.062 6.352 1 98.44 39 VAL B O 1
ATOM 2841 N N . PRO B 1 40 ? -0.51 28.047 8.18 1 97.5 40 PRO B N 1
ATOM 2842 C CA . PRO B 1 40 ? -1.51 28.891 7.523 1 97.5 40 PRO B CA 1
ATOM 2843 C C . PRO B 1 40 ? -1 30.312 7.258 1 97.5 40 PRO B C 1
ATOM 2845 O O . PRO B 1 40 ? -1.46 30.969 6.324 1 97.5 40 PRO B O 1
ATOM 2848 N N . VAL B 1 41 ? -0.037 30.797 8.031 1 96.56 41 VAL B N 1
ATOM 2849 C CA . VAL B 1 41 ? 0.376 32.188 7.898 1 96.56 41 VAL B CA 1
ATOM 2850 C C . VAL B 1 41 ? 1.815 32.25 7.395 1 96.56 41 VAL B C 1
ATOM 2852 O O . VAL B 1 41 ? 2.064 32.688 6.266 1 96.56 41 VAL B O 1
ATOM 2855 N N . MET B 1 42 ? 2.764 31.719 8.141 1 96.56 42 MET B N 1
ATOM 2856 C CA . MET B 1 42 ? 4.176 31.797 7.785 1 96.56 42 MET B CA 1
ATOM 2857 C C . MET B 1 42 ? 4.445 31.109 6.453 1 96.56 42 MET B C 1
ATOM 2859 O O . MET B 1 42 ? 5.293 31.547 5.676 1 96.56 42 MET B O 1
ATOM 2863 N N . GLY B 1 43 ? 3.686 30.016 6.176 1 96.38 43 GLY B N 1
ATOM 2864 C CA . GLY B 1 43 ? 3.875 29.25 4.953 1 96.38 43 GLY B CA 1
ATOM 2865 C C . GLY B 1 43 ? 3.486 30.031 3.705 1 96.38 43 GLY B C 1
ATOM 2866 O O . GLY B 1 43 ? 3.744 29.578 2.586 1 96.38 43 GLY B O 1
ATOM 2867 N N . THR B 1 44 ? 2.957 31.188 3.887 1 95.75 44 THR B N 1
ATOM 2868 C CA . THR B 1 44 ? 2.52 31.984 2.744 1 95.75 44 THR B CA 1
ATOM 2869 C C . THR B 1 44 ? 3.285 33.312 2.678 1 95.75 44 THR B C 1
ATOM 2871 O O . THR B 1 44 ? 2.881 34.219 1.965 1 95.75 44 THR B O 1
ATOM 2874 N N . GLN B 1 45 ? 4.344 33.438 3.492 1 94.56 45 GLN B N 1
ATOM 2875 C CA . GLN B 1 45 ? 5.09 34.688 3.58 1 94.56 45 GLN B CA 1
ATOM 2876 C C . GLN B 1 45 ? 6.59 34.438 3.426 1 94.56 45 GLN B C 1
ATOM 2878 O O . GLN B 1 45 ? 7.102 33.406 3.836 1 94.56 45 GLN B O 1
ATOM 2883 N N . ILE B 1 46 ? 7.254 35.438 2.914 1 95.69 46 ILE B N 1
ATOM 2884 C CA . ILE B 1 46 ? 8.688 35.344 2.688 1 95.69 46 ILE B CA 1
ATOM 2885 C C . ILE B 1 46 ? 9.422 35.312 4.027 1 95.69 46 ILE B C 1
ATOM 2887 O O . ILE B 1 46 ? 10.562 34.844 4.105 1 95.69 46 ILE B O 1
ATOM 2891 N N . HIS B 1 47 ? 8.75 35.812 5.086 1 95.38 47 HIS B N 1
ATOM 2892 C CA . HIS B 1 47 ? 9.359 35.875 6.41 1 95.38 47 HIS B CA 1
ATOM 2893 C C . HIS B 1 47 ? 9.586 34.469 6.984 1 95.38 47 HIS B C 1
ATOM 2895 O O . HIS B 1 47 ? 10.266 34.312 8 1 95.38 47 HIS B O 1
ATOM 2901 N N . LEU B 1 48 ? 9.062 33.469 6.297 1 97.56 48 LEU B N 1
ATOM 2902 C CA . LEU B 1 48 ? 9.336 32.062 6.68 1 97.56 48 LEU B CA 1
ATOM 2903 C C . LEU B 1 48 ? 10.836 31.828 6.77 1 97.56 48 LEU B C 1
ATOM 2905 O O . LEU B 1 48 ? 11.289 31.047 7.617 1 97.56 48 LEU B O 1
ATOM 2909 N N . ARG B 1 49 ? 11.586 32.531 5.984 1 96.5 49 ARG B N 1
ATOM 2910 C CA . ARG B 1 49 ? 13.039 32.375 5.91 1 96.5 49 ARG B CA 1
ATOM 2911 C C . ARG B 1 49 ? 13.695 32.781 7.223 1 96.5 49 ARG B C 1
ATOM 2913 O O . ARG B 1 49 ? 14.789 32.312 7.543 1 96.5 49 ARG B O 1
ATOM 2920 N N . LYS B 1 50 ? 13.008 33.594 7.965 1 95.31 50 LYS B N 1
ATOM 2921 C CA . LYS B 1 50 ? 13.625 34.188 9.141 1 95.31 50 LYS B CA 1
ATOM 2922 C C . LYS B 1 50 ? 13.508 33.281 10.359 1 95.31 50 LYS B C 1
ATOM 2924 O O . LYS B 1 50 ? 14.156 33.5 11.375 1 95.31 50 LYS B O 1
ATOM 2929 N N . ILE B 1 51 ? 12.727 32.219 10.234 1 97.19 51 ILE B N 1
ATOM 2930 C CA . ILE B 1 51 ? 12.531 31.344 11.375 1 97.19 51 ILE B CA 1
ATOM 2931 C C . ILE B 1 51 ? 13.805 30.547 11.625 1 97.19 51 ILE B C 1
ATOM 2933 O O . ILE B 1 51 ? 14.258 29.781 10.766 1 97.19 51 ILE B O 1
ATOM 2937 N N . PRO B 1 52 ? 14.359 30.719 12.82 1 96.5 52 PRO B N 1
ATOM 2938 C CA . PRO B 1 52 ? 15.547 29.922 13.133 1 96.5 52 PRO B CA 1
ATOM 2939 C C . PRO B 1 52 ? 15.266 28.422 13.148 1 96.5 52 PRO B C 1
ATOM 2941 O O . PRO B 1 52 ? 14.188 28 13.562 1 96.5 52 PRO B O 1
ATOM 2944 N N . LYS B 1 53 ? 16.281 27.672 12.812 1 96.38 53 LYS B N 1
ATOM 2945 C CA . LYS B 1 53 ? 16.172 26.219 12.742 1 96.38 53 LYS B CA 1
ATOM 2946 C C . LYS B 1 53 ? 15.758 25.641 14.094 1 96.38 53 LYS B C 1
ATOM 2948 O O . LYS B 1 53 ? 14.93 24.734 14.164 1 96.38 53 LYS B O 1
ATOM 2953 N N . GLU B 1 54 ? 16.297 26.141 15.125 1 95.81 54 GLU B N 1
ATOM 2954 C CA . GLU B 1 54 ? 16.016 25.641 16.469 1 95.81 54 GLU B CA 1
ATOM 2955 C C . GLU B 1 54 ? 14.547 25.844 16.844 1 95.81 54 GLU B C 1
ATOM 2957 O O . GLU B 1 54 ? 13.914 24.969 17.422 1 95.81 54 GLU B O 1
ATOM 2962 N N . LEU B 1 55 ? 14.102 27.031 16.531 1 97.5 55 LEU B N 1
ATOM 2963 C CA . LEU B 1 55 ? 12.695 27.328 16.797 1 97.5 55 LEU B CA 1
ATOM 2964 C C . LEU B 1 55 ? 11.781 26.453 15.953 1 97.5 55 LEU B C 1
ATOM 2966 O O . LEU B 1 55 ? 10.789 25.906 16.453 1 97.5 55 LEU B O 1
ATOM 2970 N N . LEU B 1 56 ? 12.148 26.297 14.672 1 98.25 56 LEU B N 1
ATOM 2971 C CA . LEU B 1 56 ? 11.375 25.453 13.773 1 98.25 56 LEU B CA 1
ATOM 2972 C C . LEU B 1 56 ? 11.32 24.016 14.281 1 98.25 56 LEU B C 1
ATOM 2974 O O . LEU B 1 56 ? 10.258 23.391 14.305 1 98.25 56 LEU B O 1
ATOM 2978 N N . HIS B 1 57 ? 12.445 23.5 14.727 1 97.94 57 HIS B N 1
ATOM 2979 C CA . HIS B 1 57 ? 12.547 22.141 15.25 1 97.94 57 HIS B CA 1
ATOM 2980 C C . HIS B 1 57 ? 11.633 21.953 16.453 1 97.94 57 HIS B C 1
ATOM 2982 O O . HIS B 1 57 ? 10.922 20.953 16.547 1 97.94 57 HIS B O 1
ATOM 2988 N N . LYS B 1 58 ? 11.656 22.922 17.328 1 97.06 58 LYS B N 1
ATOM 2989 C CA . LYS B 1 58 ? 10.828 22.859 18.531 1 97.06 58 LYS B CA 1
ATOM 2990 C C . LYS B 1 58 ? 9.344 22.844 18.172 1 97.06 58 LYS B C 1
ATOM 2992 O O . LYS B 1 58 ? 8.578 22.078 18.734 1 97.06 58 LYS B O 1
ATOM 2997 N N . VAL B 1 59 ? 8.992 23.609 17.266 1 98.06 59 VAL B N 1
ATOM 2998 C CA . VAL B 1 59 ? 7.598 23.75 16.859 1 98.06 59 VAL B CA 1
ATOM 2999 C C . VAL B 1 59 ? 7.133 22.469 16.156 1 98.06 59 VAL B C 1
ATOM 3001 O O . VAL B 1 59 ? 6.02 22 16.391 1 98.06 59 VAL B O 1
ATOM 3004 N N . LEU B 1 60 ? 8 21.859 15.336 1 98.12 60 LEU B N 1
ATOM 3005 C CA . LEU B 1 60 ? 7.664 20.656 14.578 1 98.12 60 LEU B CA 1
ATOM 3006 C C . LEU B 1 60 ? 7.426 19.484 15.508 1 98.12 60 LEU B C 1
ATOM 3008 O O . LEU B 1 60 ? 6.645 18.578 15.188 1 98.12 60 LEU B O 1
ATOM 3012 N N . ARG B 1 61 ? 7.965 19.531 16.625 1 96.44 61 ARG B N 1
ATOM 3013 C CA . ARG B 1 61 ? 7.848 18.438 17.594 1 96.44 61 ARG B CA 1
ATOM 3014 C C . ARG B 1 61 ? 6.633 18.625 18.484 1 96.44 61 ARG B C 1
ATOM 3016 O O . ARG B 1 61 ? 6.238 17.703 19.203 1 96.44 61 ARG B O 1
ATOM 3023 N N . SER B 1 62 ? 6.047 19.734 18.422 1 95.62 62 SER B N 1
ATOM 3024 C CA . SER B 1 62 ? 4.941 20.047 19.312 1 95.62 62 SER B CA 1
ATOM 3025 C C . SER B 1 62 ? 3.658 19.344 18.891 1 95.62 62 SER B C 1
ATOM 3027 O O . SER B 1 62 ? 3.291 19.375 17.703 1 95.62 62 SER B O 1
ATOM 3029 N N . PRO B 1 63 ? 2.92 18.703 19.797 1 92.75 63 PRO B N 1
ATOM 3030 C CA . PRO B 1 63 ? 1.625 18.094 19.469 1 92.75 63 PRO B CA 1
ATOM 3031 C C . PRO B 1 63 ? 0.541 19.141 19.203 1 92.75 63 PRO B C 1
ATOM 3033 O O . PRO B 1 63 ? -0.542 18.797 18.719 1 92.75 63 PRO B O 1
ATOM 3036 N N . ARG B 1 64 ? 0.854 20.422 19.438 1 93.81 64 ARG B N 1
ATOM 3037 C CA . ARG B 1 64 ? -0.128 21.484 19.266 1 93.81 64 ARG B CA 1
ATOM 3038 C C . ARG B 1 64 ? -0.006 22.125 17.891 1 93.81 64 ARG B C 1
ATOM 3040 O O . ARG B 1 64 ? -0.765 23.047 17.562 1 93.81 64 ARG B O 1
ATOM 3047 N N . LEU B 1 65 ? 0.921 21.656 17.188 1 97.69 65 LEU B N 1
ATOM 3048 C CA . LEU B 1 65 ? 1.157 22.25 15.875 1 97.69 65 LEU B CA 1
ATOM 3049 C C . LEU B 1 65 ? -0.077 22.109 14.984 1 97.69 65 LEU B C 1
ATOM 3051 O O . LEU B 1 65 ? -0.586 21 14.789 1 97.69 65 LEU B O 1
ATOM 3055 N N . PHE B 1 66 ? -0.507 23.25 14.492 1 98.19 66 PHE B N 1
ATOM 3056 C CA . PHE B 1 66 ? -1.656 23.266 13.594 1 98.19 66 PHE B CA 1
ATOM 3057 C C . PHE B 1 66 ? -1.213 23.109 12.148 1 98.19 66 PHE B C 1
ATOM 3059 O O . PHE B 1 66 ? -0.265 23.75 11.703 1 98.19 66 PHE B O 1
ATOM 3066 N N . THR B 1 67 ? -1.859 22.25 11.391 1 98.25 67 THR B N 1
ATOM 3067 C CA . THR B 1 67 ? -1.662 22.125 9.953 1 98.25 67 THR B CA 1
ATOM 3068 C C . THR B 1 67 ? -2.947 21.656 9.273 1 98.25 67 THR B C 1
ATOM 3070 O O . THR B 1 67 ? -3.775 20.984 9.891 1 98.25 67 THR B O 1
ATOM 3073 N N . PHE B 1 68 ? -3.135 22.047 8.039 1 97.81 68 PHE B N 1
ATOM 3074 C CA . PHE B 1 68 ? -4.277 21.578 7.266 1 97.81 68 PHE B CA 1
ATOM 3075 C C . PHE B 1 68 ? -4.164 20.078 6.977 1 97.81 68 PHE B C 1
ATOM 3077 O O . PHE B 1 68 ? -5.168 19.359 6.996 1 97.81 68 PHE B O 1
ATOM 3084 N N . SER B 1 69 ? -3.049 19.625 6.672 1 97.12 69 SER B N 1
ATOM 3085 C CA . SER B 1 69 ? -2.643 18.234 6.465 1 97.12 69 SER B CA 1
ATOM 3086 C C . SER B 1 69 ? -1.129 18.078 6.578 1 97.12 69 SER B C 1
ATOM 3088 O O . SER B 1 69 ? -0.399 19.078 6.598 1 97.12 69 SER B O 1
ATOM 3090 N N . GLU B 1 70 ? -0.697 16.859 6.68 1 97.69 70 GLU B N 1
ATOM 3091 C CA . GLU B 1 70 ? 0.742 16.641 6.77 1 97.69 70 GLU B CA 1
ATOM 3092 C C . GLU B 1 70 ? 1.454 17.109 5.508 1 97.69 70 GLU B C 1
ATOM 3094 O O . GLU B 1 70 ? 2.588 17.594 5.57 1 97.69 70 GLU B O 1
ATOM 3099 N N . PHE B 1 71 ? 0.783 17.062 4.418 1 97.38 71 PHE B N 1
ATOM 3100 C CA . PHE B 1 71 ? 1.396 17.484 3.168 1 97.38 71 PHE B CA 1
ATOM 3101 C C . PHE B 1 71 ? 1.575 19 3.146 1 97.38 71 PHE B C 1
ATOM 3103 O O . PHE B 1 71 ? 2.566 19.516 2.615 1 97.38 71 PHE B O 1
ATOM 3110 N N . HIS B 1 72 ? 0.669 19.719 3.695 1 97.88 72 HIS B N 1
ATOM 3111 C CA . HIS B 1 72 ? 0.822 21.156 3.803 1 97.88 72 HIS B CA 1
ATOM 3112 C C . HIS B 1 72 ? 2.029 21.531 4.66 1 97.88 72 HIS B C 1
ATOM 3114 O O . HIS B 1 72 ? 2.775 22.453 4.328 1 97.88 72 HIS B O 1
ATOM 3120 N N . LEU B 1 73 ? 2.105 20.797 5.742 1 98.38 73 LEU B N 1
ATOM 3121 C CA . LEU B 1 73 ? 3.256 21.031 6.609 1 98.38 73 LEU B CA 1
ATOM 3122 C C . LEU B 1 73 ? 4.559 20.75 5.863 1 98.38 73 LEU B C 1
ATOM 3124 O O . LEU B 1 73 ? 5.504 21.547 5.949 1 98.38 73 LEU B O 1
ATOM 3128 N N . LEU B 1 74 ? 4.543 19.672 5.121 1 98.12 74 LEU B N 1
ATOM 3129 C CA . LEU B 1 74 ? 5.715 19.297 4.336 1 98.12 74 LEU B CA 1
ATOM 3130 C C . LEU B 1 74 ? 6.043 20.375 3.311 1 98.12 74 LEU B C 1
ATOM 3132 O O . LEU B 1 74 ? 7.207 20.766 3.158 1 98.12 74 LEU B O 1
ATOM 3136 N N . LYS B 1 75 ? 5.09 20.875 2.641 1 98 75 LYS B N 1
ATOM 3137 C CA . LYS B 1 75 ? 5.293 21.938 1.658 1 98 75 LYS B CA 1
ATOM 3138 C C . LYS B 1 75 ? 5.902 23.172 2.307 1 98 75 LYS B C 1
ATOM 3140 O O . LYS B 1 75 ? 6.773 23.828 1.724 1 98 75 LYS B O 1
ATOM 3145 N N . THR B 1 76 ? 5.43 23.438 3.477 1 98.56 76 THR B N 1
ATOM 3146 C CA . THR B 1 76 ? 5.953 24.578 4.215 1 98.56 76 THR B CA 1
ATOM 3147 C C . THR B 1 76 ? 7.434 24.391 4.535 1 98.56 76 THR B C 1
ATOM 3149 O O . THR B 1 76 ? 8.234 25.312 4.379 1 98.56 76 THR B O 1
ATOM 3152 N N . LEU B 1 77 ? 7.777 23.219 4.898 1 98.31 77 LEU B N 1
ATOM 3153 C CA . LEU B 1 77 ? 9.172 22.938 5.23 1 98.31 77 LEU B CA 1
ATOM 3154 C C . LEU B 1 77 ? 10.047 22.969 3.982 1 98.31 77 LEU B C 1
ATOM 3156 O O . LEU B 1 77 ? 11.172 23.453 4.027 1 98.31 77 LEU B O 1
ATOM 3160 N N . LEU B 1 78 ? 9.531 22.422 2.881 1 98 78 LEU B N 1
ATOM 3161 C CA . LEU B 1 78 ? 10.273 22.484 1.628 1 98 78 LEU B CA 1
ATOM 3162 C C . LEU B 1 78 ? 10.516 23.938 1.211 1 98 78 LEU B C 1
ATOM 3164 O O . LEU B 1 78 ? 11.609 24.281 0.763 1 98 78 LEU B O 1
ATOM 3168 N N . LEU B 1 79 ? 9.5 24.734 1.387 1 98.31 79 LEU B N 1
ATOM 3169 C CA . LEU B 1 79 ? 9.633 26.156 1.084 1 98.31 79 LEU B CA 1
ATOM 3170 C C . LEU B 1 79 ? 10.68 26.797 1.979 1 98.31 79 LEU B C 1
ATOM 3172 O O . LEU B 1 79 ? 11.492 27.609 1.51 1 98.31 79 LEU B O 1
ATOM 3176 N N . TRP B 1 80 ? 10.625 26.469 3.25 1 98.12 80 TRP B N 1
ATOM 3177 C CA . TRP B 1 80 ? 11.617 27 4.184 1 98.12 80 TRP B CA 1
ATOM 3178 C C . TRP B 1 80 ? 13.031 26.656 3.736 1 98.12 80 TRP B C 1
ATOM 3180 O O . TRP B 1 80 ? 13.906 27.516 3.711 1 98.12 80 TRP B O 1
ATOM 3190 N N . VAL B 1 81 ? 13.289 25.422 3.332 1 97.56 81 VAL B N 1
ATOM 3191 C CA . VAL B 1 81 ? 14.609 24.984 2.873 1 97.56 81 VAL B CA 1
ATOM 3192 C C . VAL B 1 81 ? 14.992 25.75 1.611 1 97.56 81 VAL B C 1
ATOM 3194 O O . VAL B 1 81 ? 16.125 26.219 1.49 1 97.56 81 VAL B O 1
ATOM 3197 N N . TYR B 1 82 ? 14.055 25.859 0.71 1 97.5 82 TYR B N 1
ATOM 3198 C CA . TYR B 1 82 ? 14.297 26.594 -0.524 1 97.5 82 TYR B CA 1
ATOM 3199 C C . TYR B 1 82 ? 1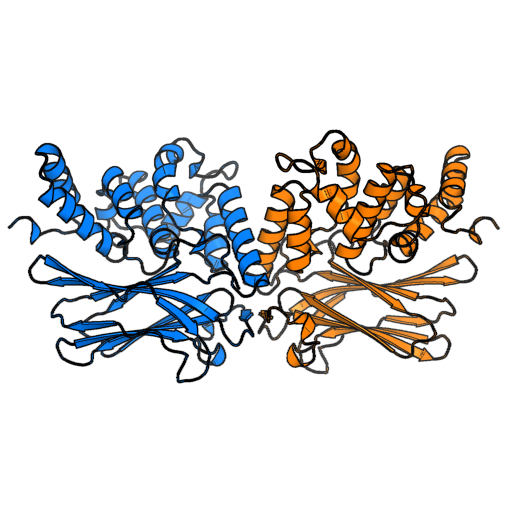4.75 28.016 -0.226 1 97.5 82 TYR B C 1
ATOM 3201 O O . TYR B 1 82 ? 15.727 28.5 -0.805 1 97.5 82 TYR B O 1
ATOM 3209 N N . LEU B 1 83 ? 14.031 28.641 0.689 1 97.19 83 LEU B N 1
ATOM 3210 C CA . LEU B 1 83 ? 14.32 30.031 1.022 1 97.19 83 LEU B CA 1
ATOM 3211 C C . LEU B 1 83 ? 15.672 30.141 1.724 1 97.19 83 LEU B C 1
ATOM 3213 O O . LEU B 1 83 ? 16.375 31.141 1.565 1 97.19 83 LEU B O 1
ATOM 3217 N N . GLN B 1 84 ? 16.031 29.125 2.484 1 95.31 84 GLN B N 1
ATOM 3218 C CA . GLN B 1 84 ? 17.344 29.109 3.143 1 95.31 84 GLN B CA 1
ATOM 3219 C C . GLN B 1 84 ? 18.469 29.031 2.121 1 95.31 84 GLN B C 1
ATOM 3221 O O . GLN B 1 84 ? 19.547 29.578 2.34 1 95.31 84 GLN B O 1
ATOM 3226 N N . LEU B 1 85 ? 18.219 28.375 1.066 1 94.44 85 LEU B N 1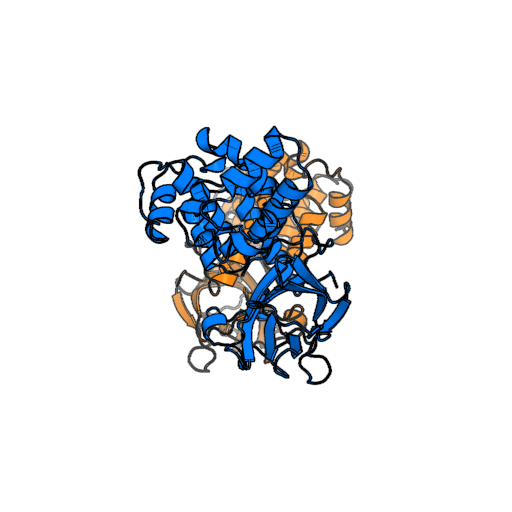
ATOM 3227 C CA . LEU B 1 85 ? 19.266 28.109 0.086 1 94.44 85 LEU B CA 1
ATOM 3228 C C . LEU B 1 85 ? 19.297 29.203 -0.982 1 94.44 85 LEU B C 1
ATOM 3230 O O . LEU B 1 85 ? 20.297 29.359 -1.678 1 94.44 85 LEU B O 1
ATOM 3234 N N . ASN B 1 86 ? 18.156 29.859 -1.145 1 94.88 86 ASN B N 1
ATOM 3235 C CA . ASN B 1 86 ? 18.062 30.938 -2.121 1 94.88 86 ASN B CA 1
ATOM 3236 C C . ASN B 1 86 ? 17.844 32.281 -1.442 1 94.88 86 ASN B C 1
ATOM 3238 O O . ASN B 1 86 ? 16.75 32.844 -1.488 1 94.88 86 ASN B O 1
ATOM 3242 N N . HIS B 1 87 ? 18.859 32.938 -1.025 1 89.56 87 HIS B N 1
ATOM 3243 C CA . HIS B 1 87 ? 18.828 34.125 -0.158 1 89.56 87 HIS B CA 1
ATOM 3244 C C . HIS B 1 87 ? 18.453 35.375 -0.937 1 89.56 87 HIS B C 1
ATOM 3246 O O . HIS B 1 87 ? 18.047 36.375 -0.347 1 89.56 87 HIS B O 1
ATOM 3252 N N . ARG B 1 88 ? 18.484 35.312 -2.195 1 91.12 88 ARG B N 1
ATOM 3253 C CA . ARG B 1 88 ? 18.328 36.531 -2.992 1 91.12 88 ARG B CA 1
ATOM 3254 C C . ARG B 1 88 ? 16.859 36.719 -3.365 1 91.12 88 ARG B C 1
ATOM 3256 O O . ARG B 1 88 ? 16.484 37.812 -3.814 1 91.12 88 ARG B O 1
ATOM 3263 N N . ILE B 1 89 ? 16.094 35.719 -3.082 1 92 89 ILE B N 1
ATOM 3264 C CA . ILE B 1 89 ? 14.688 35.812 -3.49 1 92 89 ILE B CA 1
ATOM 3265 C C . ILE B 1 89 ? 13.961 36.812 -2.611 1 92 89 ILE B C 1
ATOM 3267 O O . ILE B 1 89 ? 14.141 36.844 -1.393 1 92 89 ILE B O 1
ATOM 3271 N N . GLN B 1 90 ? 13.172 37.719 -3.281 1 90.31 90 GLN B N 1
ATOM 3272 C CA . GLN B 1 90 ? 12.484 38.781 -2.537 1 90.31 90 GLN B CA 1
ATOM 3273 C C . GLN B 1 90 ? 10.984 38.5 -2.467 1 90.31 90 GLN B C 1
ATOM 3275 O O . GLN B 1 90 ? 10.281 39.094 -1.645 1 90.31 90 GLN B O 1
ATOM 3280 N N . THR B 1 91 ? 10.586 37.656 -3.381 1 93.5 91 THR B N 1
ATOM 3281 C CA . THR B 1 91 ? 9.172 37.312 -3.396 1 93.5 91 THR B CA 1
ATOM 3282 C C . THR B 1 91 ? 8.977 35.812 -3.186 1 93.5 91 THR B C 1
ATOM 3284 O O . THR B 1 91 ? 9.867 35.031 -3.508 1 93.5 91 THR B O 1
ATOM 3287 N N . LEU B 1 92 ? 7.812 35.5 -2.615 1 94.38 92 LEU B N 1
ATOM 3288 C CA . LEU B 1 92 ? 7.52 34.094 -2.383 1 94.38 92 LEU B CA 1
ATOM 3289 C C . LEU B 1 92 ? 7.422 33.344 -3.703 1 94.38 92 LEU B C 1
ATOM 3291 O O . LEU B 1 92 ? 6.629 33.688 -4.574 1 94.38 92 LEU B O 1
ATOM 3295 N N . PRO B 1 93 ? 8.227 32.344 -3.863 1 96 93 PRO B N 1
ATOM 3296 C CA . PRO B 1 93 ? 8.172 31.578 -5.109 1 96 93 PRO B CA 1
ATOM 3297 C C . PRO B 1 93 ? 6.887 30.766 -5.246 1 96 93 PRO B C 1
ATOM 3299 O O . PRO B 1 93 ? 6.246 30.438 -4.242 1 96 93 PRO B O 1
ATOM 3302 N N . ALA B 1 94 ? 6.609 30.469 -6.488 1 96 94 ALA B N 1
ATOM 3303 C CA . ALA B 1 94 ? 5.516 29.531 -6.73 1 96 94 ALA B CA 1
ATOM 3304 C C . ALA B 1 94 ? 5.906 28.109 -6.316 1 96 94 ALA B C 1
ATOM 3306 O O . ALA B 1 94 ? 7.094 27.781 -6.266 1 96 94 ALA B O 1
ATOM 3307 N N . TYR B 1 95 ? 4.871 27.406 -5.988 1 95.31 95 TYR B N 1
ATOM 3308 C CA . TYR B 1 95 ? 5.09 26.016 -5.578 1 95.31 95 TYR B CA 1
ATOM 3309 C C . TYR B 1 95 ? 5.871 25.266 -6.641 1 95.31 95 TYR B C 1
ATOM 3311 O O . TYR B 1 95 ? 6.809 24.516 -6.324 1 95.31 95 TYR B O 1
ATOM 3319 N N . GLU B 1 96 ? 5.582 25.422 -7.871 1 96.12 96 GLU B N 1
ATOM 3320 C CA . GLU B 1 96 ? 6.215 24.734 -8.992 1 96.12 96 GLU B CA 1
ATOM 3321 C C . GLU B 1 96 ? 7.703 25.062 -9.07 1 96.12 96 GLU B C 1
ATOM 3323 O O . GLU B 1 96 ? 8.516 24.203 -9.445 1 96.12 96 GLU B O 1
ATOM 3328 N N . THR B 1 97 ? 7.969 26.234 -8.75 1 97.06 97 THR B N 1
ATOM 3329 C CA . THR B 1 97 ? 9.359 26.672 -8.766 1 97.06 97 THR B CA 1
ATOM 3330 C C . THR B 1 97 ? 10.172 25.938 -7.695 1 97.06 97 THR B C 1
ATOM 3332 O O . THR B 1 97 ? 11.281 25.484 -7.957 1 97.06 97 THR B O 1
ATOM 3335 N N . VAL B 1 98 ? 9.594 25.844 -6.555 1 97.31 98 VAL B N 1
ATOM 3336 C CA . VAL B 1 98 ? 10.258 25.141 -5.461 1 97.31 98 VAL B CA 1
ATOM 3337 C C . VAL B 1 98 ? 10.477 23.672 -5.848 1 97.31 98 VAL B C 1
ATOM 3339 O O . VAL B 1 98 ? 11.57 23.141 -5.684 1 97.31 98 VAL B O 1
ATOM 3342 N N . MET B 1 99 ? 9.461 23.047 -6.438 1 97 99 MET B N 1
ATOM 3343 C CA . MET B 1 99 ? 9.547 21.656 -6.852 1 97 99 MET B CA 1
ATOM 3344 C C . MET B 1 99 ? 10.602 21.484 -7.938 1 97 99 MET B C 1
ATOM 3346 O O . MET B 1 99 ? 11.391 20.531 -7.898 1 97 99 MET B O 1
ATOM 3350 N N . ALA B 1 100 ? 10.609 22.391 -8.844 1 97.06 100 ALA B N 1
ATOM 3351 C CA . ALA B 1 100 ? 11.586 22.344 -9.93 1 97.06 100 ALA B CA 1
ATOM 3352 C C . ALA B 1 100 ? 13.008 22.453 -9.383 1 97.06 100 ALA B C 1
ATOM 3354 O O . ALA B 1 100 ? 13.93 21.797 -9.883 1 97.06 100 ALA B O 1
ATOM 3355 N N . PHE B 1 101 ? 13.164 23.328 -8.453 1 97.25 101 PHE B N 1
ATOM 3356 C CA . PHE B 1 101 ? 14.469 23.5 -7.816 1 97.25 101 PHE B CA 1
ATOM 3357 C C . PHE B 1 101 ? 14.977 22.188 -7.25 1 97.25 101 PHE B C 1
ATOM 3359 O O . PHE B 1 101 ? 16.094 21.766 -7.551 1 97.25 101 PHE B O 1
ATOM 3366 N N . PHE B 1 102 ? 14.18 21.484 -6.449 1 96.75 102 PHE B N 1
ATOM 3367 C CA . PHE B 1 102 ? 14.609 20.234 -5.836 1 96.75 102 PHE B CA 1
ATOM 3368 C C . PHE B 1 102 ? 14.75 19.141 -6.879 1 96.75 102 PHE B C 1
ATOM 3370 O O . PHE B 1 102 ? 15.609 18.266 -6.758 1 96.75 102 PHE B O 1
ATOM 3377 N N . ASN B 1 103 ? 13.938 19.203 -7.875 1 96.38 103 ASN B N 1
ATOM 3378 C CA . ASN B 1 103 ? 14 18.203 -8.945 1 96.38 103 ASN B CA 1
ATOM 3379 C C . ASN B 1 103 ? 15.266 18.359 -9.781 1 96.38 103 ASN B C 1
ATOM 3381 O O . ASN B 1 103 ? 15.648 17.438 -10.508 1 96.38 103 ASN B O 1
ATOM 3385 N N . SER B 1 104 ? 15.93 19.484 -9.742 1 95.88 104 SER B N 1
ATOM 3386 C CA . SER B 1 104 ? 17.094 19.781 -10.578 1 95.88 104 SER B CA 1
ATOM 3387 C C . SER B 1 104 ? 18.344 19.094 -10.039 1 95.88 104 SER B C 1
ATOM 3389 O O . SER B 1 104 ? 19.359 19.016 -10.734 1 95.88 104 SER B O 1
ATOM 3391 N N . PHE B 1 105 ? 18.297 18.609 -8.859 1 94.38 105 PHE B N 1
ATOM 3392 C CA . PHE B 1 105 ? 19.469 17.969 -8.281 1 94.38 105 PHE B CA 1
ATOM 3393 C C . PHE B 1 105 ? 19.688 16.578 -8.883 1 94.38 105 PHE B C 1
ATOM 3395 O O . PHE B 1 105 ? 18.719 15.922 -9.281 1 94.38 105 PHE B O 1
ATOM 3402 N N . PRO B 1 106 ? 20.922 16.156 -8.93 1 91.81 106 PRO B N 1
ATOM 3403 C CA . PRO B 1 106 ? 21.188 14.797 -9.414 1 91.81 106 PRO B CA 1
ATOM 3404 C C . PRO B 1 106 ? 20.422 13.734 -8.633 1 91.81 106 PRO B C 1
ATOM 3406 O O . PRO B 1 106 ? 20.266 13.852 -7.41 1 91.81 106 PRO B O 1
ATOM 3409 N N . LYS B 1 107 ? 20.047 12.68 -9.359 1 90.81 107 LYS B N 1
ATOM 3410 C CA . LYS B 1 107 ? 19.156 11.68 -8.758 1 90.81 107 LYS B CA 1
ATOM 3411 C C . LYS B 1 107 ? 19.969 10.531 -8.156 1 90.81 107 LYS B C 1
ATOM 3413 O O . LYS B 1 107 ? 19.391 9.57 -7.641 1 90.81 107 LYS B O 1
ATOM 3418 N N . LYS B 1 108 ? 21.172 10.641 -8.125 1 91.31 108 LYS B N 1
ATOM 3419 C CA . LYS B 1 108 ? 22.016 9.602 -7.566 1 91.31 108 LYS B CA 1
ATOM 3420 C C . LYS B 1 108 ? 21.75 9.398 -6.078 1 91.31 108 LYS B C 1
ATOM 3422 O O . LYS B 1 108 ? 21.859 8.289 -5.566 1 91.31 108 LYS B O 1
ATOM 3427 N N . CYS B 1 109 ? 21.469 10.531 -5.395 1 92.88 109 CYS B N 1
ATOM 3428 C CA . CYS B 1 109 ? 21.078 10.484 -3.988 1 92.88 109 CYS B CA 1
ATOM 3429 C C . CYS B 1 109 ? 20.047 11.555 -3.676 1 92.88 109 CYS B C 1
ATOM 3431 O O . CYS B 1 109 ? 19.875 12.5 -4.441 1 92.88 109 CYS B O 1
ATOM 3433 N N . SER B 1 110 ? 19.391 11.359 -2.619 1 95.75 110 SER B N 1
ATOM 3434 C CA . SER B 1 110 ? 18.328 12.297 -2.254 1 95.75 110 SER B CA 1
ATOM 3435 C C . SER B 1 110 ? 18.906 13.594 -1.693 1 95.75 110 SER B C 1
ATOM 3437 O O . SER B 1 110 ? 20.078 13.648 -1.316 1 95.75 110 SER B O 1
ATOM 3439 N N . PHE B 1 111 ? 18.125 14.602 -1.658 1 96.5 111 PHE B N 1
ATOM 3440 C CA . PHE B 1 111 ? 18.562 15.906 -1.172 1 96.5 111 PHE B CA 1
ATOM 3441 C C . PHE B 1 111 ? 19.016 15.82 0.28 1 96.5 111 PHE B C 1
ATOM 3443 O O . PHE B 1 111 ? 20.047 16.375 0.646 1 96.5 111 PHE B O 1
ATOM 3450 N N . LEU B 1 112 ? 18.281 15.086 1.157 1 95.88 112 LEU B N 1
ATOM 3451 C CA . LEU B 1 112 ? 18.562 15.023 2.586 1 95.88 112 LEU B CA 1
ATOM 3452 C C . LEU B 1 112 ? 19.844 14.25 2.846 1 95.88 112 LEU B C 1
ATOM 3454 O O . LEU B 1 112 ? 20.453 14.375 3.918 1 95.88 112 LEU B O 1
ATOM 3458 N N . GLU B 1 113 ? 20.203 13.484 1.901 1 94.81 113 GLU B N 1
ATOM 3459 C CA . GLU B 1 113 ? 21.406 12.68 2.062 1 94.81 113 GLU B CA 1
ATOM 3460 C C . GLU B 1 113 ? 22.641 13.422 1.553 1 94.81 113 GLU B C 1
ATOM 3462 O O . GLU B 1 113 ? 23.766 12.953 1.708 1 94.81 113 GLU B O 1
ATOM 3467 N N . ARG B 1 114 ? 22.438 14.594 0.99 1 92.81 114 ARG B N 1
ATOM 3468 C CA . ARG B 1 114 ? 23.547 15.43 0.538 1 92.81 114 ARG B CA 1
ATOM 3469 C C . ARG B 1 114 ? 24.125 16.25 1.69 1 92.81 114 ARG B C 1
ATOM 3471 O O . ARG B 1 114 ? 23.516 16.344 2.76 1 92.81 114 ARG B O 1
ATOM 3478 N N . ASP B 1 115 ? 25.219 16.875 1.462 1 89.38 115 ASP B N 1
ATOM 3479 C CA . ASP B 1 115 ? 25.891 17.688 2.486 1 89.38 115 ASP B CA 1
ATOM 3480 C C . ASP B 1 115 ? 24.984 18.812 2.973 1 89.38 115 ASP B C 1
ATOM 3482 O O . ASP B 1 115 ? 24.844 19.031 4.18 1 89.38 115 ASP B O 1
ATOM 3486 N N . MET B 1 116 ? 24.312 19.453 2.055 1 85.62 116 MET B N 1
ATOM 3487 C CA . MET B 1 116 ? 23.453 20.594 2.393 1 85.62 116 MET B CA 1
ATOM 3488 C C . MET B 1 116 ? 22.219 20.141 3.158 1 85.62 116 MET B C 1
ATOM 3490 O O . MET B 1 116 ? 21.656 20.906 3.936 1 85.62 116 MET B O 1
ATOM 3494 N N . GLY B 1 117 ? 21.938 18.828 2.971 1 86.44 117 GLY B N 1
ATOM 3495 C CA . GLY B 1 117 ? 20.719 18.297 3.547 1 86.44 117 GLY B CA 1
ATOM 3496 C C . GLY B 1 117 ? 20.922 17.625 4.891 1 86.44 117 GLY B C 1
ATOM 3497 O O . GLY B 1 117 ? 20 17.531 5.699 1 86.44 117 GLY B O 1
ATOM 3498 N N . HIS B 1 118 ? 22.062 17.219 5.219 1 84.5 118 HIS B N 1
ATOM 3499 C CA . HIS B 1 118 ? 22.344 16.438 6.414 1 84.5 118 HIS B CA 1
ATOM 3500 C C . HIS B 1 118 ? 21.969 17.203 7.676 1 84.5 118 HIS B C 1
ATOM 3502 O O . HIS B 1 118 ? 21.453 16.625 8.633 1 84.5 118 HIS B O 1
ATOM 3508 N N . GLY B 1 119 ? 22.172 18.484 7.645 1 91.38 119 GLY B N 1
ATOM 3509 C CA . GLY B 1 119 ? 21.828 19.297 8.797 1 91.38 119 GLY B CA 1
ATOM 3510 C C . GLY B 1 119 ? 20.344 19.5 8.969 1 91.38 119 GLY B C 1
ATOM 3511 O O . GLY B 1 119 ? 19.891 19.938 10.023 1 91.38 119 GLY B O 1
ATOM 3512 N N . LEU B 1 120 ? 19.609 19.109 7.961 1 95.44 120 LEU B N 1
ATOM 3513 C CA . LEU B 1 120 ? 18.156 19.344 7.969 1 95.44 120 LEU B CA 1
ATOM 3514 C C . LEU B 1 120 ? 17.406 18.062 8.344 1 95.44 120 LEU B C 1
ATOM 3516 O O . LEU B 1 120 ? 16.188 18.094 8.547 1 95.44 120 LEU B O 1
ATOM 3520 N N . MET B 1 121 ? 18.125 16.938 8.508 1 94.56 121 MET B N 1
ATOM 3521 C CA . MET B 1 121 ? 17.516 15.633 8.742 1 94.56 121 MET B CA 1
ATOM 3522 C C . MET B 1 121 ? 16.641 15.656 9.992 1 94.56 121 MET B C 1
ATOM 3524 O O . MET B 1 121 ? 15.539 15.109 9.992 1 94.56 121 MET B O 1
ATOM 3528 N N . SER B 1 122 ? 17.141 16.281 10.969 1 95.56 122 SER B N 1
ATOM 3529 C CA . SER B 1 122 ? 16.438 16.297 12.242 1 95.56 122 SER B CA 1
ATOM 3530 C C . SER B 1 122 ? 15.07 16.969 12.109 1 95.56 122 SER B C 1
ATOM 3532 O O . SER B 1 122 ? 14.109 16.562 12.773 1 95.56 122 SER B O 1
ATOM 3534 N N . LEU B 1 123 ? 14.93 18 11.266 1 97.38 123 LEU B N 1
ATOM 3535 C CA . LEU B 1 123 ? 13.664 18.688 11.039 1 97.38 123 LEU B CA 1
ATOM 3536 C C . LEU B 1 123 ? 12.648 17.766 10.375 1 97.38 123 LEU B C 1
ATOM 3538 O O . LEU B 1 123 ? 11.508 17.656 10.828 1 97.38 123 LEU B O 1
ATOM 3542 N N . PHE B 1 124 ? 13.156 17.016 9.43 1 97.44 124 PHE B N 1
ATOM 3543 C CA . PHE B 1 124 ? 12.227 16.234 8.625 1 97.44 124 PHE B CA 1
ATOM 3544 C C . PHE B 1 124 ? 11.883 14.914 9.312 1 97.44 124 PHE B C 1
ATOM 3546 O O . PHE B 1 124 ? 10.867 14.289 9 1 97.44 124 PHE B O 1
ATOM 3553 N N . LEU B 1 125 ? 12.672 14.523 10.273 1 95.75 125 LEU B N 1
ATOM 3554 C CA . LEU B 1 125 ? 12.352 13.359 11.094 1 95.75 125 LEU B CA 1
ATOM 3555 C C . LEU B 1 125 ? 11.172 13.656 12.008 1 95.75 125 LEU B C 1
ATOM 3557 O O . LEU B 1 125 ? 10.547 12.734 12.539 1 95.75 125 LEU B O 1
ATOM 3561 N N . CYS B 1 126 ? 10.844 14.945 12.164 1 96.62 126 CYS B N 1
ATOM 3562 C CA . CYS B 1 126 ? 9.719 15.336 13.016 1 96.62 126 CYS B CA 1
ATOM 3563 C C . CYS B 1 126 ? 8.398 15.203 12.266 1 96.62 126 CYS B C 1
ATOM 3565 O O . CYS B 1 126 ? 7.332 15.234 12.883 1 96.62 126 CYS B O 1
ATOM 3567 N N . LEU B 1 127 ? 8.461 15.008 10.953 1 96.81 127 LEU B N 1
ATOM 3568 C CA . LEU B 1 127 ? 7.25 14.93 10.148 1 96.81 127 LEU B CA 1
ATOM 3569 C C . LEU B 1 127 ? 6.57 13.578 10.312 1 96.81 127 LEU B C 1
ATOM 3571 O O . LEU B 1 127 ? 7.242 12.555 10.484 1 96.81 127 LEU B O 1
ATOM 3575 N N . ARG B 1 128 ? 5.273 13.648 10.336 1 96.69 128 ARG B N 1
ATOM 3576 C CA . ARG B 1 128 ? 4.48 12.422 10.297 1 96.69 128 ARG B CA 1
ATOM 3577 C C . ARG B 1 128 ? 4.18 12.008 8.859 1 96.69 128 ARG B C 1
ATOM 3579 O O . ARG B 1 128 ? 3.033 12.086 8.414 1 96.69 128 ARG B O 1
ATOM 3586 N N . LEU B 1 129 ? 5.156 11.438 8.211 1 96.31 129 LEU B N 1
ATOM 3587 C CA . LEU B 1 129 ? 5.07 11.172 6.777 1 96.31 129 LEU B CA 1
ATOM 3588 C C . LEU B 1 129 ? 3.953 10.18 6.477 1 96.31 129 LEU B C 1
ATOM 3590 O O . LEU B 1 129 ? 3.412 10.164 5.371 1 96.31 129 LEU B O 1
ATOM 3594 N N . HIS B 1 130 ? 3.607 9.344 7.453 1 95.81 130 HIS B N 1
ATOM 3595 C CA . HIS B 1 130 ? 2.498 8.414 7.254 1 95.81 130 HIS B CA 1
ATOM 3596 C C . HIS B 1 130 ? 1.179 9.164 7.09 1 95.81 130 HIS B C 1
ATOM 3598 O O . HIS B 1 130 ? 0.18 8.586 6.66 1 95.81 130 HIS B O 1
ATOM 3604 N N . GLY B 1 131 ? 1.198 10.43 7.395 1 95.88 131 GLY B N 1
ATOM 3605 C CA . GLY B 1 131 ? 0.012 11.25 7.203 1 95.88 131 GLY B CA 1
ATOM 3606 C C . GLY B 1 131 ? -0.202 11.664 5.762 1 95.88 131 GLY B C 1
ATOM 3607 O O . GLY B 1 131 ? -1.256 12.195 5.414 1 95.88 131 GLY B O 1
ATOM 3608 N N . VAL B 1 132 ? 0.765 11.453 4.965 1 95.94 132 VAL B N 1
ATOM 3609 C CA . VAL B 1 132 ? 0.63 11.703 3.531 1 95.94 132 VAL B CA 1
ATOM 3610 C C . VAL B 1 132 ? 0.117 10.445 2.836 1 95.94 132 VAL B C 1
ATOM 3612 O O . VAL B 1 132 ? 0.893 9.539 2.527 1 95.94 132 VAL B O 1
ATOM 3615 N N . THR B 1 133 ? -1.18 10.414 2.506 1 92.12 133 THR B N 1
ATOM 3616 C CA . THR B 1 133 ? -1.778 9.156 2.057 1 92.12 133 THR B CA 1
ATOM 3617 C C . THR B 1 133 ? -2.16 9.242 0.583 1 92.12 133 THR B C 1
ATOM 3619 O O . THR B 1 133 ? -2.389 8.219 -0.063 1 92.12 133 THR B O 1
ATOM 3622 N N . LYS B 1 134 ? -2.219 10.445 0.041 1 91 134 LYS B N 1
ATOM 3623 C CA . LYS B 1 134 ? -2.619 10.586 -1.355 1 91 134 LYS B CA 1
ATOM 3624 C C . LYS B 1 134 ? -1.497 10.156 -2.297 1 91 134 LYS B C 1
ATOM 3626 O O . LYS B 1 134 ? -0.356 10.602 -2.156 1 91 134 LYS B O 1
ATOM 3631 N N . GLY B 1 135 ? -1.853 9.391 -3.244 1 89.12 135 GLY B N 1
ATOM 3632 C CA . GLY B 1 135 ? -0.876 8.883 -4.191 1 89.12 135 GLY B CA 1
ATOM 3633 C C . GLY B 1 135 ? -0.154 9.977 -4.953 1 89.12 135 GLY B C 1
ATOM 3634 O O . GLY B 1 135 ? 1.067 9.93 -5.113 1 89.12 135 GLY B O 1
ATOM 3635 N N . LYS B 1 136 ? -0.875 10.922 -5.367 1 89.88 136 LYS B N 1
ATOM 3636 C CA . LYS B 1 136 ? -0.281 12.008 -6.133 1 89.88 136 LYS B CA 1
ATOM 3637 C C . LYS B 1 136 ? 0.771 12.75 -5.316 1 89.88 136 LYS B C 1
ATOM 3639 O O . LYS B 1 136 ? 1.81 13.148 -5.844 1 89.88 136 LYS B O 1
ATOM 3644 N N . ASP B 1 137 ? 0.448 12.93 -4.055 1 93.25 137 ASP B N 1
ATOM 3645 C CA . ASP B 1 137 ? 1.394 13.609 -3.172 1 93.25 137 ASP B CA 1
ATOM 3646 C C . ASP B 1 137 ? 2.662 12.773 -2.986 1 93.25 137 ASP B C 1
ATOM 3648 O O . ASP B 1 137 ? 3.771 13.305 -3.049 1 93.25 137 ASP B O 1
ATOM 3652 N N . LEU B 1 138 ? 2.471 11.477 -2.809 1 94.38 138 LEU B N 1
ATOM 3653 C CA . LEU B 1 138 ? 3.613 10.586 -2.619 1 94.38 138 LEU B CA 1
ATOM 3654 C C . LEU B 1 138 ? 4.477 10.539 -3.877 1 94.38 138 LEU B C 1
ATOM 3656 O O . LEU B 1 138 ? 5.707 10.516 -3.789 1 94.38 138 LEU B O 1
ATOM 3660 N N . GLU B 1 139 ? 3.873 10.555 -5.012 1 92.5 139 GLU B N 1
ATOM 3661 C CA . GLU B 1 139 ? 4.605 10.547 -6.277 1 92.5 139 GLU B CA 1
ATOM 3662 C C . GLU B 1 139 ? 5.406 11.828 -6.461 1 92.5 139 GLU B C 1
ATOM 3664 O O . GLU B 1 139 ? 6.527 11.797 -6.969 1 92.5 139 GLU B O 1
ATOM 3669 N N . GLU B 1 140 ? 4.805 12.875 -6.078 1 94.25 140 GLU B N 1
ATOM 3670 C CA . GLU B 1 140 ? 5.504 14.156 -6.148 1 94.25 140 GLU B CA 1
ATOM 3671 C C . GLU B 1 140 ? 6.758 14.148 -5.277 1 94.25 140 GLU B C 1
ATOM 3673 O O . GLU B 1 140 ? 7.816 14.617 -5.699 1 94.25 140 GLU B O 1
ATOM 3678 N N . LEU B 1 141 ? 6.613 13.625 -4.109 1 94.88 141 LEU B N 1
ATOM 3679 C CA . LEU B 1 141 ? 7.746 13.555 -3.197 1 94.88 141 LEU B CA 1
ATOM 3680 C C . LEU B 1 141 ? 8.836 12.648 -3.762 1 94.88 141 LEU B C 1
ATOM 3682 O O . LEU B 1 141 ? 10.031 12.945 -3.617 1 94.88 141 LEU B O 1
ATOM 3686 N N . LYS B 1 142 ? 8.414 11.609 -4.371 1 94 142 LYS B N 1
ATOM 3687 C CA . LYS B 1 142 ? 9.375 10.719 -5.02 1 94 142 LYS B CA 1
ATOM 3688 C C . LYS B 1 142 ? 10.102 11.438 -6.156 1 94 142 LYS B C 1
ATOM 3690 O O . LYS B 1 142 ? 11.32 11.312 -6.301 1 94 142 LYS B O 1
ATOM 3695 N N . HIS B 1 143 ? 9.406 12.203 -6.859 1 93.81 143 HIS B N 1
ATOM 3696 C CA . HIS B 1 143 ? 9.93 12.867 -8.047 1 93.81 143 HIS B CA 1
ATOM 3697 C C . HIS B 1 143 ? 10.992 13.898 -7.676 1 93.81 143 HIS B C 1
ATOM 3699 O O . HIS B 1 143 ? 12.016 14 -8.352 1 93.81 143 HIS B O 1
ATOM 3705 N N . ILE B 1 144 ? 10.797 14.586 -6.676 1 94.88 144 ILE B N 1
ATOM 3706 C CA . ILE B 1 144 ? 11.75 15.641 -6.324 1 94.88 144 ILE B CA 1
ATOM 3707 C C . ILE B 1 144 ? 12.945 15.023 -5.594 1 94.88 144 ILE B C 1
ATOM 3709 O O . ILE B 1 144 ? 13.961 15.695 -5.375 1 94.88 144 ILE B O 1
ATOM 3713 N N . ASN B 1 145 ? 12.852 13.828 -5.219 1 95.44 145 ASN B N 1
ATOM 3714 C CA . ASN B 1 145 ? 13.961 13.086 -4.621 1 95.44 145 ASN B CA 1
ATOM 3715 C C . ASN B 1 145 ? 14.523 13.812 -3.402 1 95.44 145 ASN B C 1
ATOM 3717 O O . ASN B 1 145 ? 15.742 13.984 -3.285 1 95.44 145 ASN B O 1
ATOM 3721 N N . PHE B 1 146 ? 13.586 14.258 -2.604 1 96.38 146 PHE B N 1
ATOM 3722 C CA . PHE B 1 146 ? 13.992 15.016 -1.425 1 96.38 146 PHE B CA 1
ATOM 3723 C C . PHE B 1 146 ? 14.375 14.078 -0.285 1 96.38 146 PHE B C 1
ATOM 3725 O O . PHE B 1 146 ? 15.375 14.297 0.396 1 96.38 146 PHE B O 1
ATOM 3732 N N . PHE B 1 147 ? 13.625 13 -0.087 1 96.62 147 PHE B N 1
ATOM 3733 C CA . PHE B 1 147 ? 13.805 12.031 0.986 1 96.62 147 PHE B CA 1
ATOM 3734 C C . PHE B 1 147 ? 14.586 10.82 0.49 1 96.62 147 PHE B C 1
ATOM 3736 O O . PHE B 1 147 ? 14.5 10.461 -0.687 1 96.62 147 PHE B O 1
ATOM 3743 N N . PRO B 1 148 ? 15.312 10.227 1.437 1 94.5 148 PRO B N 1
ATOM 3744 C CA . PRO B 1 148 ? 15.82 8.898 1.071 1 94.5 148 PRO B CA 1
ATOM 3745 C C . PRO B 1 148 ? 14.727 7.969 0.559 1 94.5 148 PRO B C 1
ATOM 3747 O O . PRO B 1 148 ? 13.625 7.953 1.1 1 94.5 148 PRO B O 1
ATOM 3750 N N . THR B 1 149 ? 15.062 7.191 -0.417 1 93.31 149 THR B N 1
ATOM 3751 C CA . THR B 1 149 ? 14.086 6.312 -1.055 1 93.31 149 THR B CA 1
ATOM 3752 C C . THR B 1 149 ? 13.469 5.363 -0.034 1 93.31 149 THR B C 1
ATOM 3754 O O . THR B 1 149 ? 12.273 5.059 -0.108 1 93.31 149 THR B O 1
ATOM 3757 N N . SER B 1 150 ? 14.195 4.957 0.93 1 94.38 150 SER B N 1
ATOM 3758 C CA . SER B 1 150 ? 13.719 3.998 1.925 1 94.38 150 SER B CA 1
ATOM 3759 C C . SER B 1 150 ? 12.586 4.586 2.76 1 94.38 150 SER B C 1
ATOM 3761 O O . SER B 1 150 ? 11.695 3.857 3.201 1 94.38 150 SER B O 1
ATOM 3763 N N . TRP B 1 151 ? 12.57 5.914 2.961 1 95.81 151 TRP B N 1
ATOM 3764 C CA . TRP B 1 151 ? 11.516 6.551 3.744 1 95.81 151 TRP B CA 1
ATOM 3765 C C . TRP B 1 151 ? 10.156 6.391 3.064 1 95.81 151 TRP B C 1
ATOM 3767 O O . TRP B 1 151 ? 9.203 5.914 3.678 1 95.81 151 TRP B O 1
ATOM 3777 N N . LEU B 1 152 ? 10.195 6.734 1.79 1 96.06 152 LEU B N 1
ATOM 3778 C CA . LEU B 1 152 ? 8.938 6.734 1.061 1 96.06 152 LEU B CA 1
ATOM 3779 C C . LEU B 1 152 ? 8.453 5.309 0.807 1 96.06 152 LEU B C 1
ATOM 3781 O O . LEU B 1 152 ? 7.254 5.035 0.833 1 96.06 152 LEU B O 1
ATOM 3785 N N . VAL B 1 153 ? 9.367 4.449 0.595 1 96.69 153 VAL B N 1
ATOM 3786 C CA . VAL B 1 153 ? 9.023 3.043 0.387 1 96.69 153 VAL B CA 1
ATOM 3787 C C . VAL B 1 153 ? 8.383 2.475 1.649 1 96.69 153 VAL B C 1
ATOM 3789 O O . VAL B 1 153 ? 7.375 1.767 1.576 1 96.69 153 VAL B O 1
ATOM 3792 N N . ARG B 1 154 ? 8.914 2.789 2.742 1 95.94 154 ARG B N 1
ATOM 3793 C CA . ARG B 1 154 ? 8.375 2.311 4.012 1 95.94 154 ARG B CA 1
ATOM 3794 C C . ARG B 1 154 ? 6.984 2.893 4.27 1 95.94 154 ARG B C 1
ATOM 3796 O O . ARG B 1 154 ? 6.09 2.189 4.738 1 95.94 154 ARG B O 1
ATOM 3803 N N . VAL B 1 155 ? 6.832 4.137 3.973 1 96.62 155 VAL B N 1
ATOM 3804 C CA . VAL B 1 155 ? 5.535 4.785 4.133 1 96.62 155 VAL B CA 1
ATOM 3805 C C . VAL B 1 155 ? 4.496 4.082 3.266 1 96.62 155 VAL B C 1
ATOM 3807 O O . VAL B 1 155 ? 3.418 3.719 3.746 1 96.62 155 VAL B O 1
ATOM 3810 N N . LYS B 1 156 ? 4.852 3.859 2.062 1 96.56 156 LYS B N 1
ATOM 3811 C CA . LYS B 1 156 ? 3.936 3.199 1.139 1 96.56 156 LYS B CA 1
ATOM 3812 C C . LYS B 1 156 ? 3.621 1.777 1.598 1 96.56 156 LYS B C 1
ATOM 3814 O O . LYS B 1 156 ? 2.473 1.334 1.52 1 96.56 156 LYS B O 1
ATOM 3819 N N . ALA B 1 157 ? 4.633 1.113 2.025 1 96.5 157 ALA B N 1
ATOM 3820 C CA . ALA B 1 157 ? 4.438 -0.247 2.521 1 96.5 157 ALA B CA 1
ATOM 3821 C C . ALA B 1 157 ? 3.479 -0.267 3.707 1 96.5 157 ALA B C 1
ATOM 3823 O O . ALA B 1 157 ? 2.598 -1.127 3.787 1 96.5 157 ALA B O 1
ATOM 3824 N N . ASN B 1 158 ? 3.625 0.665 4.594 1 95.19 158 ASN B N 1
ATOM 3825 C CA . ASN B 1 158 ? 2.744 0.763 5.754 1 95.19 158 ASN B CA 1
ATOM 3826 C C . ASN B 1 158 ? 1.312 1.088 5.34 1 95.19 158 ASN B C 1
ATOM 3828 O O . ASN B 1 158 ? 0.359 0.579 5.934 1 95.19 158 ASN B O 1
ATOM 3832 N N . HIS B 1 159 ? 1.211 1.957 4.383 1 95.75 159 HIS B N 1
ATOM 3833 C CA . HIS B 1 159 ? -0.115 2.275 3.867 1 95.75 159 HIS B CA 1
ATOM 3834 C C . HIS B 1 159 ? -0.796 1.037 3.295 1 95.75 159 HIS B C 1
ATOM 3836 O O . HIS B 1 159 ? -1.983 0.809 3.537 1 95.75 159 HIS B O 1
ATOM 3842 N N . TYR B 1 160 ? -0.05 0.274 2.549 1 95.25 160 TYR B N 1
ATOM 3843 C CA . TYR B 1 160 ? -0.628 -0.938 1.979 1 95.25 160 TYR B CA 1
ATOM 3844 C C . TYR B 1 160 ? -1.075 -1.896 3.076 1 95.25 160 TYR B C 1
ATOM 3846 O O . TYR B 1 160 ? -2.15 -2.496 2.988 1 95.25 160 TYR B O 1
ATOM 3854 N N . HIS B 1 161 ? -0.271 -2.033 4.02 1 93.56 161 HIS B N 1
ATOM 3855 C CA . HIS B 1 161 ? -0.628 -2.871 5.16 1 93.56 161 HIS B CA 1
ATOM 3856 C C . HIS B 1 161 ? -1.941 -2.418 5.789 1 93.56 161 HIS B C 1
ATOM 3858 O O . HIS B 1 161 ? -2.811 -3.24 6.082 1 93.56 161 HIS B O 1
ATOM 3864 N N . ALA B 1 162 ? -2.035 -1.168 6.008 1 93.69 162 ALA B N 1
ATOM 3865 C CA . ALA B 1 162 ? -3.258 -0.626 6.598 1 93.69 162 ALA B CA 1
ATOM 3866 C C . ALA B 1 162 ? -4.465 -0.915 5.711 1 93.69 162 ALA B C 1
ATOM 3868 O O . ALA B 1 162 ? -5.496 -1.39 6.195 1 93.69 162 ALA B O 1
ATOM 3869 N N . LEU B 1 163 ? -4.324 -0.683 4.465 1 91.88 163 LEU B N 1
ATOM 3870 C CA . LEU B 1 163 ? -5.418 -0.893 3.521 1 91.88 163 LEU B CA 1
ATOM 3871 C C . LEU B 1 163 ? -5.871 -2.348 3.529 1 91.88 163 LEU B C 1
ATOM 3873 O O . LEU B 1 163 ? -7.074 -2.629 3.574 1 91.88 163 LEU B O 1
ATOM 3877 N N . GLU B 1 164 ? -4.945 -3.264 3.533 1 89.12 164 GLU B N 1
ATOM 3878 C CA . GLU B 1 164 ? -5.238 -4.691 3.467 1 89.12 164 GLU B CA 1
ATOM 3879 C C . GLU B 1 164 ? -5.832 -5.195 4.781 1 89.12 164 GLU B C 1
ATOM 3881 O O . GLU B 1 164 ? -6.438 -6.27 4.82 1 89.12 164 GLU B O 1
ATOM 3886 N N . ASN B 1 165 ? -5.629 -4.422 5.781 1 89.5 165 ASN B N 1
ATOM 3887 C CA . ASN B 1 165 ? -6.125 -4.836 7.086 1 89.5 165 ASN B CA 1
ATOM 3888 C C . ASN B 1 165 ? -7.25 -3.926 7.574 1 89.5 165 ASN B C 1
ATOM 3890 O O . ASN B 1 165 ? -7.371 -3.672 8.773 1 89.5 165 ASN B O 1
ATOM 3894 N N . GLY B 1 166 ? -7.973 -3.441 6.652 1 88.69 166 GLY B N 1
ATOM 3895 C CA . GLY B 1 166 ? -9.172 -2.684 6.977 1 88.69 166 GLY B CA 1
ATOM 3896 C C . GLY B 1 166 ? -8.875 -1.323 7.578 1 88.69 166 GLY B C 1
ATOM 3897 O O . GLY B 1 166 ? -9.641 -0.82 8.398 1 88.69 166 GLY B O 1
ATOM 3898 N N . GLY B 1 167 ? -7.734 -0.809 7.285 1 92.25 167 GLY B N 1
ATOM 3899 C CA . GLY B 1 167 ? -7.387 0.523 7.754 1 92.25 167 GLY B CA 1
ATOM 3900 C C . GLY B 1 167 ? -6.539 0.509 9.016 1 92.25 167 GLY B C 1
ATOM 3901 O O . GLY B 1 167 ? -6.199 1.565 9.555 1 92.25 167 GLY B O 1
ATOM 3902 N N . ASP B 1 168 ? -6.09 -0.623 9.453 1 91.38 168 ASP B N 1
ATOM 3903 C CA . ASP B 1 168 ? -5.371 -0.758 10.719 1 91.38 168 ASP B CA 1
ATOM 3904 C C . ASP B 1 168 ? -3.984 -0.125 10.633 1 91.38 168 ASP B C 1
ATOM 3906 O O . ASP B 1 168 ? -3.17 -0.516 9.789 1 91.38 168 ASP B O 1
ATOM 3910 N N . MET B 1 169 ? -3.842 0.842 11.453 1 93.06 169 MET B N 1
ATOM 3911 C CA . MET B 1 169 ? -2.529 1.467 11.586 1 93.06 169 MET B CA 1
ATOM 3912 C C . MET B 1 169 ? -1.739 0.833 12.727 1 93.06 169 MET B C 1
ATOM 3914 O O . MET B 1 169 ? -1.407 1.504 13.711 1 93.06 169 MET B O 1
ATOM 3918 N N . THR B 1 170 ? -1.316 -0.287 12.578 1 84.75 170 THR B N 1
ATOM 3919 C CA . THR B 1 170 ? -0.838 -1.151 13.648 1 84.75 170 THR B CA 1
ATOM 3920 C C . THR B 1 170 ? 0.416 -0.569 14.297 1 84.75 170 THR B C 1
ATOM 3922 O O . THR B 1 170 ? 0.726 -0.875 15.445 1 84.75 170 THR B O 1
ATOM 3925 N N . TYR B 1 171 ? 1.035 0.324 13.688 1 84.06 171 TYR B N 1
ATOM 3926 C CA . TYR B 1 171 ? 2.295 0.805 14.242 1 84.06 171 TYR B CA 1
ATOM 3927 C C . TYR B 1 171 ? 2.105 2.139 14.953 1 84.06 171 TYR B C 1
ATOM 3929 O O . TYR B 1 171 ? 3.049 2.678 15.539 1 84.06 171 TYR B O 1
ATOM 3937 N N . LEU B 1 172 ? 0.874 2.557 14.891 1 89.44 172 LEU B N 1
ATOM 3938 C CA . LEU B 1 172 ? 0.599 3.855 15.492 1 89.44 172 LEU B CA 1
ATOM 3939 C C . LEU B 1 172 ? -0.272 3.701 16.734 1 89.44 172 LEU B C 1
ATOM 3941 O O . LEU B 1 172 ? -1.25 2.951 16.719 1 89.44 172 LEU B O 1
ATOM 3945 N N . SER B 1 173 ? 0.177 4.309 17.844 1 88.56 173 SER B N 1
ATOM 3946 C CA . SER B 1 173 ? -0.612 4.191 19.078 1 88.56 173 SER B CA 1
ATOM 3947 C C . SER B 1 173 ? -0.679 5.52 19.812 1 88.56 173 SER B C 1
ATOM 3949 O O . SER B 1 173 ? -1.64 5.785 20.547 1 88.56 173 SER B O 1
ATOM 3951 N N . ASP B 1 174 ? 0.279 6.352 19.594 1 92.56 174 ASP B N 1
ATOM 3952 C CA . ASP B 1 174 ? 0.358 7.617 20.312 1 92.56 174 ASP B CA 1
ATOM 3953 C C . ASP B 1 174 ? -0.3 8.742 19.531 1 92.56 174 ASP B C 1
ATOM 3955 O O . ASP B 1 174 ? 0.252 9.211 18.531 1 92.56 174 ASP B O 1
ATOM 3959 N N . LEU B 1 175 ? -1.367 9.25 20 1 92.44 175 LEU B N 1
ATOM 3960 C CA . LEU B 1 175 ? -2.119 10.289 19.297 1 92.44 175 LEU B CA 1
ATOM 3961 C C . LEU B 1 175 ? -1.315 11.578 19.234 1 92.44 175 LEU B C 1
ATOM 3963 O O . LEU B 1 175 ? -1.333 12.266 18.203 1 92.44 175 LEU B O 1
ATOM 3967 N N . ALA B 1 176 ? -0.6 11.906 20.219 1 91 176 ALA B N 1
ATOM 3968 C CA . ALA B 1 176 ? 0.098 13.188 20.328 1 91 176 ALA B CA 1
ATOM 3969 C C . ALA B 1 176 ? 1.221 13.281 19.297 1 91 176 ALA B C 1
ATOM 3971 O O . ALA B 1 176 ? 1.423 14.336 18.688 1 91 176 ALA B O 1
ATOM 3972 N N . THR B 1 177 ? 1.776 12.109 19.047 1 92.62 177 THR B N 1
ATOM 3973 C CA . THR B 1 177 ? 2.992 12.203 18.25 1 92.62 177 THR B CA 1
ATOM 3974 C C . THR B 1 177 ? 2.803 11.523 16.906 1 92.62 177 THR B C 1
ATOM 3976 O O . THR B 1 177 ? 3.564 11.766 15.961 1 92.62 177 THR B O 1
ATOM 3979 N N . GLN B 1 178 ? 1.751 10.766 16.812 1 94.94 178 GLN B N 1
ATOM 3980 C CA . GLN B 1 178 ? 1.725 9.914 15.625 1 94.94 178 GLN B CA 1
ATOM 3981 C C . GLN B 1 178 ? 0.393 10.031 14.891 1 94.94 178 GLN B C 1
ATOM 3983 O O . GLN B 1 178 ? 0.24 9.516 13.781 1 94.94 178 GLN B O 1
ATOM 3988 N N . ALA B 1 179 ? -0.535 10.75 15.383 1 95.94 179 ALA B N 1
ATOM 3989 C CA . ALA B 1 179 ? -1.869 10.797 14.789 1 95.94 179 ALA B CA 1
ATOM 3990 C C . ALA B 1 179 ? -1.836 11.461 13.414 1 95.94 179 ALA B C 1
ATOM 3992 O O . ALA B 1 179 ? -0.963 12.281 13.141 1 95.94 179 ALA B O 1
ATOM 3993 N N . MET B 1 180 ? -2.738 11.031 12.594 1 95.31 180 MET B N 1
ATOM 3994 C CA . MET B 1 180 ? -3.035 11.836 11.406 1 95.31 180 MET B CA 1
ATOM 3995 C C . MET B 1 180 ? -3.699 13.148 11.797 1 95.31 180 MET B C 1
ATOM 3997 O O . MET B 1 180 ? -4.574 13.18 12.664 1 95.31 180 MET B O 1
ATOM 4001 N N . ARG B 1 181 ? -3.213 14.188 11.18 1 96.12 181 ARG B N 1
ATOM 4002 C CA . ARG B 1 181 ? -3.715 15.5 11.562 1 96.12 181 ARG B CA 1
ATOM 4003 C C . ARG B 1 181 ? -4.328 16.219 10.367 1 96.12 181 ARG B C 1
ATOM 4005 O O . ARG B 1 181 ? -3.715 16.297 9.297 1 96.12 181 ARG B O 1
ATOM 4012 N N . PHE B 1 182 ? -5.527 16.75 10.625 1 97.62 182 PHE B N 1
ATOM 4013 C CA . PHE B 1 182 ? -6.195 17.609 9.648 1 97.62 182 PHE B CA 1
ATOM 4014 C C . PHE B 1 182 ? -6.73 18.859 10.32 1 97.62 182 PHE B C 1
ATOM 4016 O O . PHE B 1 182 ? -7.234 18.812 11.438 1 97.62 182 PHE B O 1
ATOM 4023 N N . GLY B 1 183 ? -6.578 19.938 9.633 1 98 183 GLY B N 1
ATOM 4024 C CA . GLY B 1 183 ? -6.949 21.203 10.25 1 98 183 GLY B CA 1
ATOM 4025 C C . GLY B 1 183 ? -8.023 21.953 9.477 1 98 183 GLY B C 1
ATOM 4026 O O . GLY B 1 183 ? -8.102 21.844 8.25 1 98 183 GLY B O 1
ATOM 4027 N N . LEU B 1 184 ? -8.836 22.641 10.203 1 97.31 184 LEU B N 1
ATOM 4028 C CA . LEU B 1 184 ? -9.867 23.547 9.695 1 97.31 184 LEU B CA 1
ATOM 4029 C C . LEU B 1 184 ? -9.695 24.938 10.289 1 97.31 184 LEU B C 1
ATOM 4031 O O . LEU B 1 184 ? -9.648 25.094 11.516 1 97.31 184 LEU B O 1
ATOM 4035 N N . MET B 1 185 ? -9.43 25.844 9.43 1 97 185 MET B N 1
ATOM 4036 C CA . MET B 1 185 ? -9.422 27.234 9.875 1 97 185 MET B CA 1
ATOM 4037 C C . MET B 1 185 ? -10.812 27.859 9.742 1 97 185 MET B C 1
ATOM 4039 O O . MET B 1 185 ? -11.297 28.062 8.633 1 97 185 MET B O 1
ATOM 4043 N N . PHE B 1 186 ? -11.43 28.172 10.891 1 96.88 186 PHE B N 1
ATOM 4044 C CA . PHE B 1 186 ? -12.812 28.641 10.93 1 96.88 186 PHE B CA 1
ATOM 4045 C C . PHE B 1 186 ? -12.867 30.125 11.203 1 96.88 186 PHE B C 1
ATOM 4047 O O . PHE B 1 186 ? -12.484 30.594 12.281 1 96.88 186 PHE B O 1
ATOM 4054 N N . ASN B 1 187 ? -13.367 30.797 10.211 1 94.06 187 ASN B N 1
ATOM 4055 C CA . ASN B 1 187 ? -13.516 32.25 10.32 1 94.06 187 ASN B CA 1
ATOM 4056 C C . ASN B 1 187 ? -14.93 32.625 10.719 1 94.06 187 ASN B C 1
ATOM 4058 O O . ASN B 1 187 ? -15.891 31.938 10.367 1 94.06 187 ASN B O 1
ATOM 4062 N N . GLN B 1 188 ? -15.047 33.75 11.312 1 87.88 188 GLN B N 1
ATOM 4063 C CA . GLN B 1 188 ? -16.328 34.188 11.852 1 87.88 188 GLN B CA 1
ATOM 4064 C C . GLN B 1 188 ? -17.328 34.469 10.727 1 87.88 188 GLN B C 1
ATOM 4066 O O . GLN B 1 188 ? -18.531 34.5 10.961 1 87.88 188 GLN B O 1
ATOM 4071 N N . GLU B 1 189 ? -16.844 34.562 9.547 1 90.25 189 GLU B N 1
ATOM 4072 C CA . GLU B 1 189 ? -17.734 34.812 8.422 1 90.25 189 GLU B CA 1
ATOM 4073 C C . GLU B 1 189 ? -18.469 33.562 8.008 1 90.25 189 GLU B C 1
ATOM 4075 O O . GLU B 1 189 ? -19.5 33.625 7.344 1 90.25 189 GLU B O 1
ATOM 4080 N N . TYR B 1 190 ? -18 32.469 8.445 1 91.94 190 TYR B N 1
ATOM 4081 C CA . TYR B 1 190 ? -18.625 31.203 8.086 1 91.94 190 TYR B CA 1
ATOM 4082 C C . TYR B 1 190 ? -19.75 30.859 9.055 1 91.94 190 TYR B C 1
ATOM 4084 O O . TYR B 1 190 ? -19.625 31.078 10.258 1 91.94 190 TYR B O 1
ATOM 4092 N N . THR B 1 191 ? -20.812 30.359 8.547 1 95.44 191 THR B N 1
ATOM 4093 C CA . THR B 1 191 ? -21.812 29.703 9.375 1 95.44 191 THR B CA 1
ATOM 4094 C C . THR B 1 191 ? -21.516 28.203 9.508 1 95.44 191 THR B C 1
ATOM 4096 O O . THR B 1 191 ? -21.672 27.625 10.578 1 95.44 191 THR B O 1
ATOM 4099 N N . THR B 1 192 ? -21.141 27.703 8.398 1 96.38 192 THR B N 1
ATOM 4100 C CA . THR B 1 192 ? -20.672 26.328 8.336 1 96.38 192 THR B CA 1
ATOM 4101 C C . THR B 1 192 ? -19.422 26.203 7.453 1 96.38 192 THR B C 1
ATOM 4103 O O . THR B 1 192 ? -19.281 26.953 6.48 1 96.38 192 THR B O 1
ATOM 4106 N N . HIS B 1 193 ? -18.516 25.484 7.867 1 96.88 193 HIS B N 1
ATOM 4107 C CA . HIS B 1 193 ? -17.312 25.188 7.098 1 96.88 193 HIS B CA 1
ATOM 4108 C C . HIS B 1 193 ? -16.875 23.75 7.285 1 96.88 193 HIS B C 1
ATOM 4110 O O . HIS B 1 193 ? -16.766 23.266 8.414 1 96.88 193 HIS B O 1
ATOM 4116 N N . SER B 1 194 ? -16.75 23.031 6.148 1 94.5 194 SER B N 1
ATOM 4117 C CA . SER B 1 194 ? -16.406 21.625 6.273 1 94.5 194 SER B CA 1
ATOM 4118 C C . SER B 1 194 ? -15.43 21.188 5.18 1 94.5 194 SER B C 1
ATOM 4120 O O . SER B 1 194 ? -15.25 21.906 4.188 1 94.5 194 SER B O 1
ATOM 4122 N N . LYS B 1 195 ? -14.711 20.203 5.434 1 93.12 195 LYS B N 1
ATOM 4123 C CA . LYS B 1 195 ? -13.773 19.562 4.512 1 93.12 195 LYS B CA 1
ATOM 4124 C C . LYS B 1 195 ? -13.883 18.047 4.566 1 93.12 195 LYS B C 1
ATOM 4126 O O . LYS B 1 195 ? -14.039 17.469 5.645 1 93.12 195 LYS B O 1
ATOM 4131 N N . MET B 1 196 ? -13.828 17.422 3.359 1 92.12 196 MET B N 1
ATOM 4132 C CA . MET B 1 196 ? -13.867 15.969 3.287 1 92.12 196 MET B CA 1
ATOM 4133 C C . MET B 1 196 ? -12.453 15.391 3.316 1 92.12 196 MET B C 1
ATOM 4135 O O . MET B 1 196 ? -11.547 15.914 2.67 1 92.12 196 MET B O 1
ATOM 4139 N N . ILE B 1 197 ? -12.273 14.352 4.09 1 91.81 197 ILE B N 1
ATOM 4140 C CA . ILE B 1 197 ? -11.008 13.633 4.184 1 91.81 197 ILE B CA 1
ATOM 4141 C C . ILE B 1 197 ? -11.219 12.172 3.779 1 91.81 197 ILE B C 1
ATOM 4143 O O . ILE B 1 197 ? -12.25 11.578 4.094 1 91.81 197 ILE B O 1
ATOM 4147 N N . ALA B 1 198 ? -10.312 11.664 3.02 1 90.81 198 ALA B N 1
ATOM 4148 C CA . ALA B 1 198 ? -10.344 10.266 2.605 1 90.81 198 ALA B CA 1
ATOM 4149 C C . ALA B 1 198 ? -9.086 9.523 3.07 1 90.81 198 ALA B C 1
ATOM 4151 O O . ALA B 1 198 ? -7.969 9.93 2.752 1 90.81 198 ALA B O 1
ATOM 4152 N N . ILE B 1 199 ? -9.289 8.422 3.855 1 91.12 199 ILE B N 1
ATOM 4153 C CA . ILE B 1 199 ? -8.172 7.637 4.367 1 91.12 199 ILE B CA 1
ATOM 4154 C C . ILE B 1 199 ? -8.492 6.148 4.238 1 91.12 199 ILE B C 1
ATOM 4156 O O . ILE B 1 199 ? -9.422 5.648 4.871 1 91.12 199 ILE B O 1
ATOM 4160 N N . TYR B 1 200 ? -7.691 5.441 3.502 1 91.12 200 TYR B N 1
ATOM 4161 C CA . TYR B 1 200 ? -7.789 3.994 3.334 1 91.12 200 TYR B CA 1
ATOM 4162 C C . TYR B 1 200 ? -9.195 3.586 2.912 1 91.12 200 TYR B C 1
ATOM 4164 O O . TYR B 1 200 ? -9.719 2.572 3.379 1 91.12 200 TYR B O 1
ATOM 4172 N N . GLY B 1 201 ? -9.852 4.418 2.123 1 89.81 201 GLY B N 1
ATOM 4173 C CA . GLY B 1 201 ? -11.172 4.094 1.619 1 89.81 201 GLY B CA 1
ATOM 4174 C C . GLY B 1 201 ? -12.289 4.59 2.518 1 89.81 201 GLY B C 1
ATOM 4175 O O . GLY B 1 201 ? -13.469 4.465 2.178 1 89.81 201 GLY B O 1
ATOM 4176 N N . PHE B 1 202 ? -11.953 5.129 3.65 1 92.44 202 PHE B N 1
ATOM 4177 C CA . PHE B 1 202 ? -12.93 5.727 4.555 1 92.44 202 PHE B CA 1
ATOM 4178 C C . PHE B 1 202 ? -13.039 7.227 4.324 1 92.44 202 PHE B C 1
ATOM 4180 O O . PHE B 1 202 ? -12.031 7.898 4.094 1 92.44 202 PHE B O 1
ATOM 4187 N N . PHE B 1 203 ? -14.281 7.715 4.438 1 92.5 203 PHE B N 1
ATOM 4188 C CA . PHE B 1 203 ? -14.516 9.133 4.203 1 92.5 203 PHE B CA 1
ATOM 4189 C C . PHE B 1 203 ? -15.086 9.797 5.449 1 92.5 203 PHE B C 1
ATOM 4191 O O . PHE B 1 203 ? -16.016 9.289 6.062 1 92.5 203 PHE B O 1
ATOM 4198 N N . PHE B 1 204 ? -14.445 10.859 5.793 1 94.25 204 PHE B N 1
ATOM 4199 C CA . PHE B 1 204 ? -14.922 11.664 6.91 1 94.25 204 PHE B CA 1
ATOM 4200 C C . PHE B 1 204 ? -15.055 13.133 6.508 1 94.25 204 PHE B C 1
ATOM 4202 O O . PHE B 1 204 ? -14.281 13.625 5.688 1 94.25 204 PHE B O 1
ATOM 4209 N N . GLU B 1 205 ? -16.031 13.68 7.035 1 95.31 205 GLU B N 1
ATOM 4210 C CA . GLU B 1 205 ? -16.172 15.133 6.945 1 95.31 205 GLU B CA 1
ATOM 4211 C C . GLU B 1 205 ? -15.82 15.805 8.273 1 95.31 205 GLU B C 1
ATOM 4213 O O . GLU B 1 205 ? -16.375 15.445 9.312 1 95.31 205 GLU B O 1
ATOM 4218 N N . ILE B 1 206 ? -14.867 16.656 8.289 1 97.31 206 ILE B N 1
ATOM 4219 C CA . ILE B 1 206 ? -14.625 17.5 9.453 1 97.31 206 ILE B CA 1
ATOM 4220 C C . ILE B 1 206 ? -15.375 18.828 9.297 1 97.31 206 ILE B C 1
ATOM 4222 O O . ILE B 1 206 ? -15.352 19.438 8.227 1 97.31 206 ILE B O 1
ATOM 4226 N N . LYS B 1 207 ? -16.031 19.188 10.398 1 97.19 207 LYS B N 1
ATOM 4227 C CA . LYS B 1 207 ? -17.031 20.25 10.234 1 97.19 207 LYS B CA 1
ATOM 4228 C C . LYS B 1 207 ? -17 21.219 11.414 1 97.19 207 LYS B C 1
ATOM 4230 O O . LYS B 1 207 ? -16.781 20.797 12.555 1 97.19 207 LYS B O 1
ATOM 4235 N N . GLY B 1 208 ? -17.141 22.5 11.062 1 98 208 GLY B N 1
ATOM 4236 C CA . GLY B 1 208 ? -17.391 23.547 12.031 1 98 208 GLY B CA 1
ATOM 4237 C C . GLY B 1 208 ? -18.688 24.297 11.789 1 98 208 GLY B C 1
ATOM 4238 O O . GLY B 1 208 ? -19.062 24.562 10.641 1 98 208 GLY B O 1
ATOM 4239 N N . ILE B 1 209 ? -19.406 24.547 12.875 1 98.12 209 ILE B N 1
ATOM 4240 C CA . ILE B 1 209 ? -20.672 25.25 12.805 1 98.12 209 ILE B CA 1
ATOM 4241 C C . ILE B 1 209 ? -20.672 26.406 13.797 1 98.12 209 ILE B C 1
ATOM 4243 O O . ILE B 1 209 ? -20.266 26.25 14.953 1 98.12 209 ILE B O 1
ATOM 4247 N N . LYS B 1 210 ? -21.094 27.5 13.305 1 97.5 210 LYS B N 1
ATOM 4248 C CA . LYS B 1 210 ? -21.344 28.641 14.188 1 97.5 210 LYS B CA 1
ATOM 4249 C C . LYS B 1 210 ? -22.781 28.594 14.727 1 97.5 210 LYS B C 1
ATOM 4251 O O . LYS B 1 210 ? -23.734 28.75 13.977 1 97.5 210 LYS B O 1
ATOM 4256 N N . ASN B 1 211 ? -22.922 28.375 16.031 1 96.5 211 ASN B N 1
ATOM 4257 C CA . ASN B 1 211 ? -24.234 28.281 16.641 1 96.5 211 ASN B CA 1
ATOM 4258 C C . ASN B 1 211 ? -24.797 29.656 16.984 1 96.5 211 ASN B C 1
ATOM 4260 O O . ASN B 1 211 ? -26.016 29.859 16.922 1 96.5 211 ASN B O 1
ATOM 4264 N N . ASP B 1 212 ? -23.938 30.484 17.5 1 93.25 212 ASP B N 1
ATOM 4265 C CA . ASP B 1 212 ? -24.266 31.859 17.859 1 93.25 212 ASP B CA 1
ATOM 4266 C C . ASP B 1 212 ? -23.062 32.781 17.703 1 93.25 212 ASP B C 1
ATOM 4268 O O . ASP B 1 212 ? -22.031 32.344 17.172 1 93.25 212 ASP B O 1
ATOM 4272 N N . THR B 1 213 ? -23.156 34.031 18.156 1 91.06 213 THR B N 1
ATOM 4273 C CA . THR B 1 213 ? -22.109 35.031 17.953 1 91.06 213 THR B CA 1
ATOM 4274 C C . THR B 1 213 ? -20.797 34.562 18.562 1 91.06 213 THR B C 1
ATOM 4276 O O . THR B 1 213 ? -19.719 34.938 18.062 1 91.06 213 THR B O 1
ATOM 4279 N N . THR B 1 214 ? -20.828 33.719 19.562 1 94.5 214 THR B N 1
ATOM 4280 C CA . THR B 1 214 ? -19.594 33.344 20.219 1 94.5 214 THR B CA 1
ATOM 4281 C C . THR B 1 214 ? -19.562 31.844 20.469 1 94.5 214 THR B C 1
ATOM 4283 O O . THR B 1 214 ? -18.703 31.344 21.219 1 94.5 214 THR B O 1
ATOM 4286 N N . SER B 1 215 ? -20.562 31.125 19.906 1 96.88 215 SER B N 1
ATOM 4287 C CA . SER B 1 215 ? -20.688 29.703 20.172 1 96.88 215 SER B CA 1
ATOM 4288 C C . SER B 1 215 ? -20.438 28.891 18.891 1 96.88 215 SER B C 1
ATOM 4290 O O . SER B 1 215 ? -21.062 29.141 17.859 1 96.88 215 SER B O 1
ATOM 4292 N N . TYR B 1 216 ? -19.531 27.969 19.062 1 97.94 216 TYR B N 1
ATOM 4293 C CA . TYR B 1 216 ? -19.141 27.172 17.906 1 97.94 216 TYR B CA 1
ATOM 4294 C C . TYR B 1 216 ? -19.141 25.688 18.25 1 97.94 216 TYR B C 1
ATOM 4296 O O . TYR B 1 216 ? -18.953 25.297 19.406 1 97.94 216 TYR B O 1
ATOM 4304 N N . SER B 1 217 ? -19.422 24.828 17.25 1 98.31 217 SER B N 1
ATOM 4305 C CA . SER B 1 217 ? -19.359 23.375 17.375 1 98.31 217 SER B CA 1
ATOM 4306 C C . SER B 1 217 ? -18.469 22.766 16.297 1 98.31 217 SER B C 1
ATOM 4308 O O . SER B 1 217 ? -18.531 23.188 15.133 1 98.31 217 SER B O 1
ATOM 4310 N N . PHE B 1 218 ? -17.609 21.859 16.734 1 98.5 218 PHE B N 1
ATOM 4311 C CA . PHE B 1 218 ? -16.734 21.172 15.805 1 98.5 218 PHE B CA 1
ATOM 4312 C C . PHE B 1 218 ? -16.828 19.656 15.984 1 98.5 218 PHE B C 1
ATOM 4314 O O . PHE B 1 218 ? -16.828 19.172 17.125 1 98.5 218 PHE B O 1
ATOM 4321 N N . TYR B 1 219 ? -16.922 18.906 14.875 1 98.06 219 TYR B N 1
ATOM 4322 C CA . TYR B 1 219 ? -17 17.453 14.945 1 98.06 219 TYR B CA 1
ATOM 4323 C C . TYR B 1 219 ? -16.594 16.828 13.617 1 98.06 219 TYR B C 1
ATOM 4325 O O . TYR B 1 219 ? -16.406 17.531 12.625 1 98.06 219 TYR B O 1
ATOM 4333 N N . MET B 1 220 ? -16.359 15.586 13.609 1 97.12 220 MET B N 1
ATOM 4334 C CA . MET B 1 220 ? -16.141 14.82 12.391 1 97.12 220 MET B CA 1
ATOM 4335 C C . MET B 1 220 ? -17.234 13.766 12.211 1 97.12 220 MET B C 1
ATOM 4337 O O . MET B 1 220 ? -17.797 13.289 13.188 1 97.12 220 MET B O 1
ATOM 4341 N N . GLN B 1 221 ? -17.5 13.508 10.992 1 96 221 GLN B N 1
ATOM 4342 C CA . GLN B 1 221 ? -18.578 12.586 10.672 1 96 221 GLN B CA 1
ATOM 4343 C C . GLN B 1 221 ? -18.188 11.656 9.531 1 96 221 GLN B C 1
ATOM 4345 O O . GLN B 1 221 ? -17.625 12.094 8.531 1 96 221 GLN B O 1
ATOM 4350 N N . ARG B 1 222 ? -18.438 10.344 9.75 1 95.81 222 ARG B N 1
ATOM 4351 C CA . ARG B 1 222 ? -18.203 9.367 8.695 1 95.81 222 ARG B CA 1
ATOM 4352 C C . ARG B 1 222 ? -19.203 9.531 7.559 1 95.81 222 ARG B C 1
ATOM 4354 O O . ARG B 1 222 ? -20.391 9.734 7.805 1 95.81 222 ARG B O 1
ATOM 4361 N N . MET B 1 223 ? -18.656 9.57 6.402 1 91.75 223 MET B N 1
ATOM 4362 C CA . MET B 1 223 ? -19.5 9.781 5.23 1 91.75 223 MET B CA 1
ATOM 4363 C C . MET B 1 223 ? -19.422 8.578 4.289 1 91.75 223 MET B C 1
ATOM 4365 O O . MET B 1 223 ? -18.453 7.82 4.312 1 91.75 223 MET B O 1
ATOM 4369 N N . ARG B 1 224 ? -20.531 8.414 3.475 1 89.12 224 ARG B N 1
ATOM 4370 C CA . ARG B 1 224 ? -20.469 7.457 2.371 1 89.12 224 ARG B CA 1
ATOM 4371 C C . ARG B 1 224 ? -19.672 8.023 1.198 1 89.12 224 ARG B C 1
ATOM 4373 O O . ARG B 1 224 ? -19.672 9.234 0.967 1 89.12 224 ARG B O 1
ATOM 4380 N N . HIS B 1 225 ? -19.047 7.141 0.521 1 83.44 225 HIS B N 1
ATOM 4381 C CA . HIS B 1 225 ? -18.266 7.582 -0.635 1 83.44 225 HIS B CA 1
ATOM 4382 C C . HIS B 1 225 ? -19.156 8.297 -1.649 1 83.44 225 HIS B C 1
ATOM 4384 O O . HIS B 1 225 ? -18.688 9.18 -2.371 1 83.44 225 HIS B O 1
ATOM 4390 N N . THR B 1 226 ? -20.391 7.922 -1.691 1 82.12 226 THR B N 1
ATOM 4391 C CA . THR B 1 226 ? -21.312 8.508 -2.648 1 82.12 226 THR B CA 1
ATOM 4392 C C . THR B 1 226 ? -21.625 9.953 -2.285 1 82.12 226 THR B C 1
ATOM 4394 O O . THR B 1 226 ? -22.078 10.734 -3.133 1 82.12 226 THR B O 1
ATOM 4397 N N . ASP B 1 227 ? -21.469 10.25 -1.047 1 78.56 227 ASP B N 1
ATOM 4398 C CA . ASP B 1 227 ? -21.75 11.602 -0.577 1 78.56 227 ASP B CA 1
ATOM 4399 C C . ASP B 1 227 ? -20.516 12.492 -0.7 1 78.56 227 ASP B C 1
ATOM 4401 O O . ASP B 1 227 ? -20.594 13.703 -0.453 1 78.56 227 ASP B O 1
ATOM 4405 N N . ALA B 1 228 ? -19.469 11.852 -1.034 1 72.38 228 ALA B N 1
ATOM 4406 C CA . ALA B 1 228 ? -18.203 12.578 -1.084 1 72.38 228 ALA B CA 1
ATOM 4407 C C . ALA B 1 228 ? -17.984 13.203 -2.459 1 72.38 228 ALA B C 1
ATOM 4409 O O . ALA B 1 228 ? -18.641 12.82 -3.434 1 72.38 228 ALA B O 1
ATOM 4410 N N . ASP B 1 229 ? -17.25 14.227 -2.473 1 68.88 229 ASP B N 1
ATOM 4411 C CA . ASP B 1 229 ? -16.797 14.836 -3.717 1 68.88 229 ASP B CA 1
ATOM 4412 C C . ASP B 1 229 ? -16.109 13.805 -4.617 1 68.88 229 ASP B C 1
ATOM 4414 O O . ASP B 1 229 ? -15.203 13.094 -4.184 1 68.88 229 ASP B O 1
ATOM 4418 N N . PRO B 1 230 ? -16.656 13.75 -5.734 1 64.12 230 PRO B N 1
ATOM 4419 C CA . PRO B 1 230 ? -16.078 12.781 -6.672 1 64.12 230 PRO B CA 1
ATOM 4420 C C . PRO B 1 230 ? -14.57 12.953 -6.859 1 64.12 230 PRO B C 1
ATOM 4422 O O . PRO B 1 230 ? -13.859 11.984 -7.129 1 64.12 230 PRO B O 1
ATOM 4425 N N . SER B 1 231 ? -14.164 14.203 -6.609 1 63.41 231 SER B N 1
ATOM 4426 C CA . SER B 1 231 ? -12.742 14.477 -6.805 1 63.41 231 SER B CA 1
ATOM 4427 C C . SER B 1 231 ? -11.891 13.734 -5.77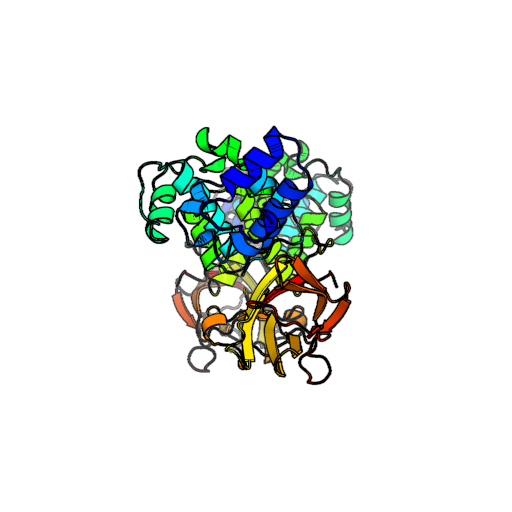7 1 63.41 231 SER B C 1
ATOM 4429 O O . SER B 1 231 ? -10.711 13.469 -6.016 1 63.41 231 SER B O 1
ATOM 4431 N N . LEU B 1 232 ? -12.523 13.461 -4.711 1 62.47 232 LEU B N 1
ATOM 4432 C CA . LEU B 1 232 ? -11.797 12.773 -3.65 1 62.47 232 LEU B CA 1
ATOM 4433 C C . LEU B 1 232 ? -11.672 11.281 -3.963 1 62.47 232 LEU B C 1
ATOM 4435 O O . LEU B 1 232 ? -10.789 10.602 -3.428 1 62.47 232 LEU B O 1
ATOM 4439 N N . CYS B 1 233 ? -12.641 10.906 -4.848 1 62.78 233 CYS B N 1
ATOM 4440 C CA . CYS B 1 233 ? -12.688 9.484 -5.18 1 62.78 233 CYS B CA 1
ATOM 4441 C C . CYS B 1 233 ? -11.969 9.211 -6.5 1 62.78 233 CYS B C 1
ATOM 4443 O O . CYS B 1 233 ? -12.422 8.391 -7.297 1 62.78 233 CYS B O 1
ATOM 4445 N N . GLU B 1 234 ? -11.023 10.133 -6.754 1 59.53 234 GLU B N 1
ATOM 4446 C CA . GLU B 1 234 ? -10.406 10.039 -8.07 1 59.53 234 GLU B CA 1
ATOM 4447 C C . GLU B 1 234 ? -10.078 8.594 -8.43 1 59.53 234 GLU B C 1
ATOM 4449 O O . GLU B 1 234 ? -10.281 8.164 -9.562 1 59.53 234 GLU B O 1
ATOM 4454 N N . HIS B 1 235 ? -9.453 7.949 -7.43 1 61.22 235 HIS B N 1
ATOM 4455 C CA . HIS B 1 235 ? -9.062 6.602 -7.828 1 61.22 235 HIS B CA 1
ATOM 4456 C C . HIS B 1 235 ? -10.039 5.562 -7.293 1 61.22 235 HIS B C 1
ATOM 4458 O O . HIS B 1 235 ? -9.984 4.395 -7.684 1 61.22 235 HIS B O 1
ATOM 4464 N N . GLY B 1 236 ? -11.055 6.055 -6.711 1 69.94 236 GLY B N 1
ATOM 4465 C CA . GLY B 1 236 ? -12.234 5.215 -6.582 1 69.94 236 GLY B CA 1
ATOM 4466 C C . GLY B 1 236 ? -12.047 4.082 -5.586 1 69.94 236 GLY B C 1
ATOM 4467 O O . GLY B 1 236 ? -12.688 3.033 -5.711 1 69.94 236 GLY B O 1
ATOM 4468 N N . LEU B 1 237 ? -11.039 4.23 -4.48 1 83.81 237 LEU B N 1
ATOM 4469 C CA . LEU B 1 237 ? -10.898 3.127 -3.535 1 83.81 237 LEU B CA 1
ATOM 4470 C C . LEU B 1 237 ? -11.859 3.287 -2.363 1 83.81 237 LEU B C 1
ATOM 4472 O O . LEU B 1 237 ? -11.961 4.371 -1.781 1 83.81 237 LEU B O 1
ATOM 4476 N N . ILE B 1 238 ? -12.578 2.184 -2.119 1 88.44 238 ILE B N 1
ATOM 4477 C CA . ILE B 1 238 ? -13.586 2.24 -1.065 1 88.44 238 ILE B CA 1
ATOM 4478 C C . ILE B 1 238 ? -13.438 1.026 -0.15 1 88.44 238 ILE B C 1
ATOM 4480 O O . ILE B 1 238 ? -13.203 -0.089 -0.62 1 88.44 238 ILE B O 1
ATOM 4484 N N . SER B 1 239 ? -13.562 1.27 1.089 1 88.5 239 SER B N 1
ATOM 4485 C CA . SER B 1 239 ? -13.648 0.181 2.057 1 88.5 239 SER B CA 1
ATOM 4486 C C . SER B 1 239 ? -15.102 -0.178 2.355 1 88.5 239 SER B C 1
ATOM 4488 O O . SER B 1 239 ? -15.922 0.703 2.611 1 88.5 239 SER B O 1
ATOM 4490 N N . LEU B 1 240 ? -15.43 -1.424 2.369 1 83.69 240 LEU B N 1
ATOM 4491 C CA . LEU B 1 240 ? -16.797 -1.887 2.611 1 83.69 240 LEU B CA 1
ATOM 4492 C C . LEU B 1 240 ? -17.031 -2.141 4.098 1 83.69 240 LEU B C 1
ATOM 4494 O O . LEU B 1 240 ? -18.109 -2.596 4.492 1 83.69 240 LEU B O 1
ATOM 4498 N N . ARG B 1 241 ? -16.078 -1.815 4.859 1 87.31 241 ARG B N 1
ATOM 4499 C CA . ARG B 1 241 ? -16.234 -2.047 6.293 1 87.31 241 ARG B CA 1
ATOM 4500 C C . ARG B 1 241 ? -17.359 -1.198 6.867 1 87.31 241 ARG B C 1
ATOM 4502 O O . ARG B 1 241 ? -17.375 0.023 6.703 1 87.31 241 ARG B O 1
ATOM 4509 N N . ALA B 1 242 ? -18.188 -1.892 7.578 1 84.94 242 ALA B N 1
ATOM 4510 C CA . ALA B 1 242 ? -19.375 -1.229 8.117 1 84.94 242 ALA B CA 1
ATOM 4511 C C . ALA B 1 242 ? -19 -0.295 9.266 1 84.94 242 ALA B C 1
ATOM 4513 O O . ALA B 1 242 ? -19.656 0.735 9.469 1 84.94 242 ALA B O 1
ATOM 4514 N N . GLU B 1 243 ? -17.984 -0.768 10.016 1 92.12 243 GLU B N 1
ATOM 4515 C CA . GLU B 1 243 ? -17.594 0.024 11.172 1 92.12 243 GLU B CA 1
ATOM 4516 C C . GLU B 1 243 ? -16.078 0.215 11.219 1 92.12 243 GLU B C 1
ATOM 4518 O O . GLU B 1 243 ? -15.32 -0.62 10.711 1 92.12 243 GLU B O 1
ATOM 4523 N N . ARG B 1 244 ? -15.672 1.338 11.727 1 94.69 244 ARG B N 1
ATOM 4524 C CA . ARG B 1 244 ? -14.25 1.624 11.922 1 94.69 244 ARG B CA 1
ATOM 4525 C C . ARG B 1 244 ? -14 2.275 13.273 1 94.69 244 ARG B C 1
ATOM 4527 O O . ARG B 1 244 ? -14.531 3.348 13.562 1 94.69 244 ARG B O 1
ATOM 4534 N N . LEU B 1 245 ? -13.258 1.521 14.117 1 96.06 245 LEU B N 1
ATOM 4535 C CA . LEU B 1 245 ? -12.836 2.09 15.391 1 96.06 245 LEU B CA 1
ATOM 4536 C C . LEU B 1 245 ? -11.828 3.215 15.172 1 96.06 245 LEU B C 1
ATOM 4538 O O . LEU B 1 245 ? -10.844 3.047 14.445 1 96.06 245 LEU B O 1
ATOM 4542 N N . VAL B 1 246 ? -12.125 4.379 15.742 1 96.81 246 VAL B N 1
ATOM 4543 C CA . VAL B 1 246 ? -11.25 5.539 15.602 1 96.81 246 VAL B CA 1
ATOM 4544 C C . VAL B 1 246 ? -10.898 6.094 16.984 1 96.81 246 VAL B C 1
ATOM 4546 O O . VAL B 1 246 ? -11.773 6.266 17.828 1 96.81 246 VAL B O 1
ATOM 4549 N N . LYS B 1 247 ? -9.656 6.211 17.266 1 97.12 247 LYS B N 1
ATOM 4550 C CA . LYS B 1 247 ? -9.156 7.027 18.375 1 97.12 247 LYS B CA 1
ATOM 4551 C C . LYS B 1 247 ? -8.891 8.461 17.922 1 97.12 247 LYS B C 1
ATOM 4553 O O . LYS B 1 247 ? -8.117 8.688 16.984 1 97.12 247 LYS B O 1
ATOM 4558 N N . TYR B 1 248 ? -9.57 9.438 18.547 1 97.69 248 TYR B N 1
ATOM 4559 C CA . TYR B 1 248 ? -9.406 10.781 18.016 1 97.69 248 TYR B CA 1
ATOM 4560 C C . TYR B 1 248 ? -9.469 11.828 19.125 1 97.69 248 TYR B C 1
ATOM 4562 O O . TYR B 1 248 ? -9.828 11.516 20.266 1 97.69 248 TYR B O 1
ATOM 4570 N N . GLU B 1 249 ? -8.992 12.93 18.812 1 97.94 249 GLU B N 1
ATOM 4571 C CA . GLU B 1 249 ? -9.07 14.141 19.625 1 97.94 249 GLU B CA 1
ATOM 4572 C C . GLU B 1 249 ? -9.281 15.375 18.734 1 97.94 249 GLU B C 1
ATOM 4574 O O . GLU B 1 249 ? -8.656 15.5 17.688 1 97.94 249 GLU B O 1
ATOM 4579 N N . ILE B 1 250 ? -10.219 16.203 19.141 1 98.12 250 ILE B N 1
ATOM 4580 C CA . ILE B 1 250 ? -10.445 17.484 18.469 1 98.12 250 ILE B CA 1
ATOM 4581 C C . ILE B 1 250 ? -9.953 18.625 19.359 1 98.12 250 ILE B C 1
ATOM 4583 O O . ILE B 1 250 ? -10.297 18.688 20.547 1 98.12 250 ILE B O 1
ATOM 4587 N N . THR B 1 251 ? -9.133 19.438 18.766 1 97.94 251 THR B N 1
ATOM 4588 C CA . THR B 1 251 ? -8.617 20.594 19.5 1 97.94 251 THR B CA 1
ATOM 4589 C C . THR B 1 251 ? -8.867 21.875 18.734 1 97.94 251 THR B C 1
ATOM 4591 O O . THR B 1 251 ? -8.828 21.891 17.5 1 97.94 251 THR B O 1
ATOM 4594 N N . ALA B 1 252 ? -9.133 22.953 19.453 1 98 252 ALA B N 1
ATOM 4595 C CA . ALA B 1 252 ? -9.32 24.281 18.875 1 98 252 ALA B CA 1
ATOM 4596 C C . ALA B 1 252 ? -8.461 25.312 19.594 1 98 252 ALA B C 1
ATOM 4598 O O . ALA B 1 252 ? -8.32 25.281 20.812 1 98 252 ALA B O 1
ATOM 4599 N N . GLN B 1 253 ? -7.844 26.094 18.781 1 97.31 253 GLN B N 1
ATOM 4600 C CA . GLN B 1 253 ? -7.004 27.172 19.297 1 97.31 253 GLN B CA 1
ATOM 4601 C C . GLN B 1 253 ? -7.391 28.516 18.703 1 97.31 253 GLN B C 1
ATOM 4603 O O . GLN B 1 253 ? -7.719 28.594 17.516 1 97.31 253 GLN B O 1
ATOM 4608 N N . THR B 1 254 ? -7.383 29.547 19.531 1 95.88 254 THR B N 1
ATOM 4609 C CA . THR B 1 254 ? -7.66 30.891 19.047 1 95.88 254 THR B CA 1
ATOM 4610 C C . THR B 1 254 ? -7.02 31.938 19.953 1 95.88 254 THR B C 1
ATOM 4612 O O . THR B 1 254 ? -6.758 31.672 21.125 1 95.88 254 THR B O 1
ATOM 4615 N N . LEU B 1 255 ? -6.762 33.031 19.344 1 91.56 255 LEU B N 1
ATOM 4616 C CA . LEU B 1 255 ? -6.145 34.125 20.078 1 91.56 255 LEU B CA 1
ATOM 4617 C C . LEU B 1 255 ? -7.188 35.156 20.516 1 91.56 255 LEU B C 1
ATOM 4619 O O . LEU B 1 255 ? -7.926 35.688 19.672 1 91.56 255 LEU B O 1
ATOM 4623 N N . VAL B 1 256 ? -7.281 35.344 21.844 1 91.12 256 VAL B N 1
ATOM 4624 C CA . VAL B 1 256 ? -8.18 36.375 22.406 1 91.12 256 VAL B CA 1
ATOM 4625 C C . VAL B 1 256 ? -7.398 37.281 23.328 1 91.12 256 VAL B C 1
ATOM 4627 O O . VAL B 1 256 ? -6.844 36.844 24.344 1 91.12 256 VAL B O 1
ATOM 4630 N N . GLY B 1 257 ? -7.418 38.562 23.078 1 85.69 257 GLY B N 1
ATOM 4631 C CA . GLY B 1 257 ? -6.754 39.531 23.922 1 85.69 257 GLY B CA 1
ATOM 4632 C C . GLY B 1 257 ? -5.285 39.25 24.141 1 85.69 257 GLY B C 1
ATOM 4633 O O . GLY B 1 257 ? -4.781 39.344 25.266 1 85.69 257 GLY B O 1
ATOM 4634 N N . GLY B 1 258 ? -4.66 38.688 23.219 1 81.19 258 GLY B N 1
ATOM 4635 C CA . GLY B 1 258 ? -3.236 38.406 23.312 1 81.19 258 GLY B CA 1
ATOM 4636 C C . GLY B 1 258 ? -2.938 37.062 23.984 1 81.19 258 GLY B C 1
ATOM 4637 O O . GLY B 1 258 ? -1.772 36.688 24.156 1 81.19 258 GLY B O 1
ATOM 4638 N N . ARG B 1 259 ? -3.926 36.406 24.375 1 87.88 259 ARG B N 1
ATOM 4639 C CA . ARG B 1 259 ? -3.752 35.125 25.031 1 87.88 259 ARG B CA 1
ATOM 4640 C C . ARG B 1 259 ? -4.391 34 24.203 1 87.88 259 ARG B C 1
ATOM 4642 O O . ARG B 1 259 ? -5.484 34.156 23.656 1 87.88 259 ARG B O 1
ATOM 4649 N N . TRP B 1 260 ? -3.686 32.875 24.156 1 90.81 260 TRP B N 1
ATOM 4650 C CA . TRP B 1 260 ? -4.211 31.75 23.406 1 90.81 260 TRP B CA 1
ATOM 4651 C C . TRP B 1 260 ? -5.203 30.953 24.266 1 90.81 260 TRP B C 1
ATOM 4653 O O . TRP B 1 260 ? -4.926 30.641 25.422 1 90.81 260 TRP B O 1
ATOM 4663 N N . GLN B 1 261 ? -6.367 30.75 23.703 1 94.62 261 GLN B N 1
ATOM 4664 C CA . GLN B 1 261 ? -7.344 29.828 24.281 1 94.62 261 GLN B CA 1
ATOM 4665 C C . GLN B 1 261 ? -7.293 28.469 23.609 1 94.62 261 GLN B C 1
ATOM 4667 O O . GLN B 1 261 ? -7.168 28.375 22.375 1 94.62 261 GLN B O 1
ATOM 4672 N N . GLU B 1 262 ? -7.305 27.453 24.406 1 95.5 262 GLU B N 1
ATOM 4673 C CA . GLU B 1 262 ? -7.277 26.094 23.875 1 95.5 262 GLU B CA 1
ATOM 4674 C C . GLU B 1 262 ? -8.453 25.266 24.391 1 95.5 262 GLU B C 1
ATOM 4676 O O . GLU B 1 262 ? -8.805 25.359 25.562 1 95.5 262 GLU B O 1
ATOM 4681 N N . PHE B 1 263 ? -9.117 24.625 23.484 1 97.5 263 PHE B N 1
ATOM 4682 C CA . PHE B 1 263 ? -10.219 23.719 23.781 1 97.5 263 PHE B CA 1
ATOM 4683 C C . PHE B 1 263 ? -9.93 22.312 23.234 1 97.5 263 PHE B C 1
ATOM 4685 O O . PHE B 1 263 ? -9.281 22.172 22.203 1 97.5 263 PHE B O 1
ATOM 4692 N N . ARG B 1 264 ? -10.305 21.281 23.828 1 96.75 264 ARG B N 1
ATOM 4693 C CA . ARG B 1 264 ? -10.062 19.922 23.328 1 96.75 264 ARG B CA 1
ATOM 4694 C C . ARG B 1 264 ? -11.148 18.969 23.812 1 96.75 264 ARG B C 1
ATOM 4696 O O . ARG B 1 264 ? -11.797 19.219 24.828 1 96.75 264 ARG B O 1
ATOM 4703 N N . THR B 1 265 ? -11.312 17.984 22.969 1 92.06 265 THR B N 1
ATOM 4704 C CA . THR B 1 265 ? -12.055 16.812 23.422 1 92.06 265 THR B CA 1
ATOM 4705 C C . THR B 1 265 ? -11.133 15.844 24.156 1 92.06 265 THR B C 1
ATOM 4707 O O . THR B 1 265 ? -9.906 15.945 24.062 1 92.06 265 THR B O 1
ATOM 4710 N N . ASN B 1 266 ? -11.062 15.289 25.234 1 92.06 266 ASN B N 1
ATOM 4711 C CA . ASN B 1 266 ? -10.234 14.172 25.688 1 92.06 266 ASN B CA 1
ATOM 4712 C C . ASN B 1 266 ? -10.055 13.117 24.609 1 92.06 266 ASN B C 1
ATOM 4714 O O . ASN B 1 266 ? -10.602 13.25 23.516 1 92.06 266 ASN B O 1
ATOM 4718 N N . GLU B 1 267 ? -9.055 12.344 24.703 1 95.06 267 GLU B N 1
ATOM 4719 C CA . GLU B 1 267 ? -8.914 11.211 23.781 1 95.06 267 GLU B CA 1
ATOM 4720 C C . GLU B 1 267 ? -10.133 10.297 23.859 1 95.06 267 GLU B C 1
ATOM 4722 O O . GLU B 1 267 ? -10.531 9.859 24.938 1 95.06 267 GLU B O 1
ATOM 4727 N N . ILE B 1 268 ? -10.75 10.117 22.688 1 96.88 268 ILE B N 1
ATOM 4728 C CA . ILE B 1 268 ? -11.977 9.32 22.641 1 96.88 268 ILE B CA 1
ATOM 4729 C C . ILE B 1 268 ? -11.789 8.141 21.703 1 96.88 268 ILE B C 1
ATOM 4731 O O . ILE B 1 268 ? -11.141 8.258 20.656 1 96.88 268 ILE B O 1
ATOM 4735 N N . MET B 1 269 ? -12.219 7.016 22.047 1 95.56 269 MET B N 1
ATOM 4736 C CA . MET B 1 269 ? -12.32 5.84 21.188 1 95.56 269 MET B CA 1
ATOM 4737 C C . MET B 1 269 ? -13.773 5.547 20.828 1 95.56 269 MET B C 1
ATOM 4739 O O . MET B 1 269 ? -14.617 5.406 21.719 1 95.56 269 MET B O 1
ATOM 4743 N N . GLN B 1 270 ? -14.023 5.559 19.594 1 95.81 270 GLN B N 1
ATOM 4744 C CA . GLN B 1 270 ? -15.406 5.395 19.156 1 95.81 270 GLN B CA 1
ATOM 4745 C C . GLN B 1 270 ? -15.469 4.59 17.859 1 95.81 270 GLN B C 1
ATOM 4747 O O . GLN B 1 270 ? -14.617 4.738 16.984 1 95.81 270 GLN B O 1
ATOM 4752 N N . LYS B 1 271 ? -16.453 3.727 17.75 1 95.25 271 LYS B N 1
ATOM 4753 C CA . LYS B 1 271 ? -16.734 3.027 16.5 1 95.25 271 LYS B CA 1
ATOM 4754 C C . LYS B 1 271 ? -17.656 3.852 15.609 1 95.25 271 LYS B C 1
ATOM 4756 O O . LYS B 1 271 ? -18.781 4.188 16 1 95.25 271 LYS B O 1
ATOM 4761 N N . PHE B 1 272 ? -17.156 4.207 14.453 1 96.44 272 PHE B N 1
ATOM 4762 C CA . PHE B 1 272 ? -17.953 4.973 13.508 1 96.44 272 PHE B CA 1
ATOM 4763 C C . PHE B 1 272 ? -18.672 4.047 12.523 1 96.44 272 PHE B C 1
ATOM 4765 O O . PHE B 1 272 ? -18.047 3.146 11.953 1 96.44 272 PHE B O 1
ATOM 4772 N N . ARG B 1 273 ? -19.938 4.266 12.406 1 94.06 273 ARG B N 1
ATOM 4773 C CA . ARG B 1 273 ? -20.766 3.555 11.438 1 94.06 273 ARG B CA 1
ATOM 4774 C C . ARG B 1 273 ? -21.406 4.527 10.453 1 94.06 273 ARG B C 1
ATOM 4776 O O . ARG B 1 273 ? -21.203 5.738 10.555 1 94.06 273 ARG B O 1
ATOM 4783 N N . LEU B 1 274 ? -22.031 4.004 9.492 1 90.31 274 LEU B N 1
ATOM 4784 C CA . LEU B 1 274 ? -22.641 4.855 8.477 1 90.31 274 LEU B CA 1
ATOM 4785 C C . LEU B 1 274 ? -24.062 5.246 8.875 1 90.31 274 LEU B C 1
ATOM 4787 O O . LEU B 1 274 ? -24.672 6.129 8.258 1 90.31 274 LEU B O 1
ATOM 4791 N N . VAL B 1 275 ? -24.453 4.766 9.906 1 84.44 275 VAL B N 1
ATOM 4792 C CA . VAL B 1 275 ? -25.797 5.074 10.367 1 84.44 275 VAL B CA 1
ATOM 4793 C C . VAL B 1 275 ? -25.797 6.402 11.117 1 84.44 275 VAL B C 1
ATOM 4795 O O . VAL B 1 275 ? -24.797 6.762 11.758 1 84.44 275 VAL B O 1
ATOM 4798 N N . LYS B 1 276 ? -26.906 7.062 11.109 1 77.38 276 LYS B N 1
ATOM 4799 C CA . LYS B 1 276 ? -27.047 8.445 11.555 1 77.38 276 LYS B CA 1
ATOM 4800 C C . LYS B 1 276 ? -26.594 8.594 13.008 1 77.38 276 LYS B C 1
ATOM 4802 O O . LYS B 1 276 ? -25.828 9.508 13.336 1 77.38 276 LYS B O 1
ATOM 4807 N N . LEU B 1 277 ? -26.891 7.719 13.867 1 77.94 277 LEU B N 1
ATOM 4808 C CA . LEU B 1 277 ? -26.609 7.914 15.289 1 77.94 277 LEU B CA 1
ATOM 4809 C C . LEU B 1 277 ? -25.156 7.637 15.594 1 77.94 277 LEU B C 1
ATOM 4811 O O . LEU B 1 277 ? -24.609 8.148 16.578 1 77.94 277 LEU B O 1
ATOM 4815 N N . SER B 1 278 ? -24.438 6.977 14.758 1 85.38 278 SER B N 1
ATOM 4816 C CA . SER B 1 278 ? -23.094 6.523 15.094 1 85.38 278 SER B CA 1
ATOM 4817 C C . SER B 1 278 ? -22.062 7.062 14.109 1 85.38 278 SER B C 1
ATOM 4819 O O . SER B 1 278 ? -20.891 6.699 14.172 1 85.38 278 SER B O 1
ATOM 4821 N N . CYS B 1 279 ? -22.469 8 13.359 1 92.12 279 CYS B N 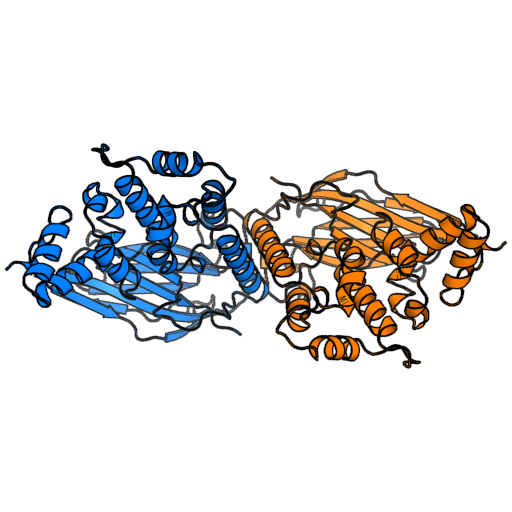1
ATOM 4822 C CA . CYS B 1 279 ? -21.547 8.438 12.312 1 92.12 279 CYS B CA 1
ATOM 4823 C C . CYS B 1 279 ? -20.812 9.703 12.734 1 92.12 279 CYS B C 1
ATOM 4825 O O . CYS B 1 279 ? -19.812 10.078 12.109 1 92.12 279 CYS B O 1
ATOM 4827 N N . ARG B 1 280 ? -21.281 10.297 13.859 1 95.56 280 ARG B N 1
ATOM 4828 C CA . ARG B 1 280 ? -20.703 11.586 14.25 1 95.56 280 ARG B CA 1
ATOM 4829 C C . ARG B 1 280 ? -19.844 11.438 15.5 1 95.56 280 ARG B C 1
ATOM 4831 O O . ARG B 1 280 ? -20.172 10.68 16.406 1 95.56 280 ARG B O 1
ATOM 4838 N N . SER B 1 281 ? -18.797 12.172 15.523 1 97.44 281 SER B N 1
ATOM 4839 C CA . SER B 1 281 ? -17.938 12.195 16.703 1 97.44 281 SER B CA 1
ATOM 4840 C C . SER B 1 281 ? -18.578 13.016 17.828 1 97.44 281 SER B C 1
ATOM 4842 O O . SER B 1 281 ? -19.609 13.648 17.641 1 97.44 281 SER B O 1
ATOM 4844 N N . HIS B 1 282 ? -17.938 12.891 19.016 1 97 282 HIS B N 1
ATOM 4845 C CA . HIS B 1 282 ? -18.25 13.875 20.047 1 97 282 HIS B CA 1
ATOM 4846 C C . HIS B 1 282 ? -18.031 15.289 19.531 1 97 282 HIS B C 1
ATOM 4848 O O . HIS B 1 282 ? -17.062 15.562 18.828 1 97 282 HIS B O 1
ATOM 4854 N N . VAL B 1 283 ? -18.953 16.141 19.953 1 97.69 283 VAL B N 1
ATOM 4855 C CA . VAL B 1 283 ? -18.891 17.516 19.484 1 97.69 283 VAL B CA 1
ATOM 4856 C C . VAL B 1 283 ? -18.062 18.359 20.438 1 97.69 283 VAL B C 1
ATOM 4858 O O . VAL B 1 283 ? -18.266 18.312 21.656 1 97.69 283 VAL B O 1
ATOM 4861 N N . LEU B 1 284 ? -17.078 19.016 19.938 1 98.56 284 LEU B N 1
ATOM 4862 C CA . LEU B 1 284 ? -16.375 20.047 20.703 1 98.56 284 LEU B CA 1
ATOM 4863 C C . LEU B 1 284 ? -17.141 21.359 20.672 1 98.56 284 LEU B C 1
ATOM 4865 O O . LEU B 1 284 ? -17.141 22.047 19.641 1 98.56 284 LEU B O 1
ATOM 4869 N N . LYS B 1 285 ? -17.734 21.672 21.719 1 98 285 LYS B N 1
ATOM 4870 C CA . LYS B 1 285 ? -18.453 22.953 21.844 1 98 285 LYS B CA 1
ATOM 4871 C C . LYS B 1 285 ? -17.578 23.984 22.562 1 98 285 LYS B C 1
ATOM 4873 O O . LYS B 1 285 ? -17.062 23.734 23.641 1 98 285 LYS B O 1
ATOM 4878 N N . ILE B 1 286 ? -17.531 25.109 21.891 1 97.44 286 ILE B N 1
ATOM 4879 C CA . ILE B 1 286 ? -16.688 26.109 22.516 1 97.44 286 ILE B CA 1
ATOM 4880 C C . ILE B 1 286 ? -17.375 27.469 22.484 1 97.44 286 ILE B C 1
ATOM 4882 O O . ILE B 1 286 ? -18.266 27.703 21.656 1 97.44 286 ILE B O 1
ATOM 4886 N N . GLN B 1 287 ? -17.047 28.328 23.469 1 97 287 GLN B N 1
ATOM 4887 C CA . GLN B 1 287 ? -17.453 29.734 23.516 1 97 287 GLN B CA 1
ATOM 4888 C C . GLN B 1 287 ? -16.234 30.656 23.469 1 97 287 GLN B C 1
ATOM 4890 O O . GLN B 1 287 ? -15.352 30.578 24.328 1 97 287 GLN B O 1
ATOM 4895 N N . THR B 1 288 ? -16.203 31.453 22.406 1 96.44 288 THR B N 1
ATOM 4896 C CA . THR B 1 288 ? -15.055 32.344 22.281 1 96.44 288 THR B CA 1
ATOM 4897 C C . THR B 1 288 ? -15.375 33.5 21.344 1 96.44 288 THR B C 1
ATOM 4899 O O . THR B 1 288 ? -16.297 33.438 20.531 1 96.44 288 THR B O 1
ATOM 4902 N N . VAL B 1 289 ? -14.617 34.594 21.547 1 95.38 289 VAL B N 1
ATOM 4903 C CA . VAL B 1 289 ? -14.703 35.75 20.641 1 95.38 289 VAL B CA 1
ATOM 4904 C C . VAL B 1 289 ? -13.508 35.75 19.688 1 95.38 289 VAL B C 1
ATOM 4906 O O . VAL B 1 289 ? -13.383 36.625 18.844 1 95.38 289 VAL B O 1
ATOM 4909 N N . GLY B 1 290 ? -12.703 34.719 19.859 1 94.06 290 GLY B N 1
ATOM 4910 C CA . GLY B 1 290 ? -11.508 34.625 19.047 1 94.06 290 GLY B CA 1
ATOM 4911 C C . GLY B 1 290 ? -11.805 34.375 17.578 1 94.06 290 GLY B C 1
ATOM 4912 O O . GLY B 1 290 ? -12.773 33.719 17.234 1 94.06 290 GLY B O 1
ATOM 4913 N N . ASN B 1 291 ? -10.891 34.969 16.734 1 93.75 291 ASN B N 1
ATOM 4914 C CA . ASN B 1 291 ? -10.984 34.844 15.281 1 93.75 291 ASN B CA 1
ATOM 4915 C C . ASN B 1 291 ? -9.633 35.031 14.617 1 93.75 291 ASN B C 1
ATOM 4917 O O . ASN B 1 291 ? -8.984 36.062 14.805 1 93.75 291 ASN B O 1
ATOM 4921 N N . PRO B 1 292 ? -9.273 34.031 13.766 1 95.69 292 PRO B N 1
ATOM 4922 C CA . PRO B 1 292 ? -9.898 32.781 13.406 1 95.69 292 PRO B CA 1
ATOM 4923 C C . PRO B 1 292 ? -9.727 31.703 14.484 1 95.69 292 PRO B C 1
ATOM 4925 O O . PRO B 1 292 ? -8.977 31.906 15.445 1 95.69 292 PRO B O 1
ATOM 4928 N N . ILE B 1 293 ? -10.477 30.656 14.398 1 97.88 293 ILE B N 1
ATOM 4929 C CA . ILE B 1 293 ? -10.344 29.469 15.234 1 97.88 293 ILE B CA 1
ATOM 4930 C C . ILE B 1 293 ? -9.641 28.359 14.461 1 97.88 293 ILE B C 1
ATOM 4932 O O . ILE B 1 293 ? -10.094 27.969 13.383 1 97.88 293 ILE B O 1
ATOM 4936 N N . TYR B 1 294 ? -8.539 27.906 14.969 1 98.25 294 TYR B N 1
ATOM 4937 C CA . TYR B 1 294 ? -7.785 26.812 14.352 1 98.25 294 TYR B CA 1
ATOM 4938 C C . TYR B 1 294 ? -8.156 25.469 14.969 1 98.25 294 TYR B C 1
ATOM 4940 O O . TYR B 1 294 ? -7.828 25.188 16.125 1 98.25 294 TYR B O 1
ATOM 4948 N N . VAL B 1 295 ? -8.812 24.688 14.195 1 98.44 295 VAL B N 1
ATOM 4949 C CA . VAL B 1 295 ? -9.312 23.422 14.719 1 98.44 295 VAL B CA 1
ATOM 4950 C C . VAL B 1 295 ? -8.5 22.266 14.133 1 98.44 295 VAL B C 1
ATOM 4952 O O . VAL B 1 295 ? -8.328 22.172 12.922 1 98.44 295 VAL B O 1
ATOM 4955 N N . SER B 1 296 ? -7.969 21.438 15 1 98.06 296 SER B N 1
ATOM 4956 C CA . SER B 1 296 ? -7.191 20.266 14.586 1 98.06 296 SER B CA 1
ATOM 4957 C C . SER B 1 296 ? -7.93 18.969 14.906 1 98.06 296 SER B C 1
ATOM 4959 O O . SER B 1 296 ? -8.406 18.781 16.031 1 98.06 296 SER B O 1
ATOM 4961 N N . PHE B 1 297 ? -8.086 18.172 13.938 1 98 297 PHE B N 1
ATOM 4962 C CA . PHE B 1 297 ? -8.625 16.828 14.094 1 98 297 PHE B CA 1
ATOM 4963 C C . PHE B 1 297 ? -7.508 15.797 14.023 1 98 297 PHE B C 1
ATOM 4965 O O . PHE B 1 297 ? -6.926 15.57 12.961 1 98 297 PHE B O 1
ATOM 4972 N N . SER B 1 298 ? -7.176 15.195 15.188 1 97.06 298 SER B N 1
ATOM 4973 C CA . SER B 1 298 ? -6.164 14.148 15.273 1 97.06 298 SER B CA 1
ATOM 4974 C C . SER B 1 298 ? -6.801 12.773 15.438 1 97.06 298 SER B C 1
ATOM 4976 O O . SER B 1 298 ? -7.664 12.586 16.297 1 97.06 298 SER B O 1
ATOM 4978 N N . PHE B 1 299 ? -6.441 11.797 14.617 1 95.44 299 PHE B N 1
ATOM 4979 C CA . PHE B 1 299 ? -7.059 10.5 14.844 1 95.44 299 PHE B CA 1
ATOM 4980 C C . PHE B 1 299 ? -6.152 9.375 14.352 1 95.44 299 PHE B C 1
ATOM 4982 O O . PHE B 1 299 ? -5.215 9.617 13.594 1 95.44 299 PHE B O 1
ATOM 4989 N N . ILE B 1 300 ? -6.297 8.195 14.852 1 96.88 300 ILE B N 1
ATOM 4990 C CA . ILE B 1 300 ? -5.645 6.93 14.523 1 96.88 300 ILE B CA 1
ATOM 4991 C C . ILE B 1 300 ? -6.695 5.836 14.352 1 96.88 300 ILE B C 1
ATOM 4993 O O . ILE B 1 300 ? -7.699 5.816 15.07 1 96.88 300 ILE B O 1
ATOM 4997 N N . PHE B 1 301 ? -6.516 5.023 13.312 1 96.75 301 PHE B N 1
ATOM 4998 C CA . PHE B 1 301 ? -7.281 3.787 13.203 1 96.75 301 PHE B CA 1
ATOM 4999 C C . PHE B 1 301 ? -6.582 2.648 13.938 1 96.75 301 PHE B C 1
ATOM 5001 O O . PHE B 1 301 ? -5.668 2.023 13.391 1 96.75 301 PHE B O 1
ATOM 5008 N N . PRO B 1 302 ? -7.062 2.35 15.125 1 94.06 302 PRO B N 1
ATOM 5009 C CA . PRO B 1 302 ? -6.398 1.277 15.867 1 94.06 302 PRO B CA 1
ATOM 5010 C C . PRO B 1 302 ? -6.582 -0.093 15.219 1 94.06 302 PRO B C 1
ATOM 5012 O O . PRO B 1 302 ? -7.484 -0.274 14.398 1 94.06 302 PRO B O 1
ATOM 5015 N N . GLY B 1 303 ? -5.688 -1.001 15.609 1 88.56 303 GLY B N 1
ATOM 5016 C CA . GLY B 1 303 ? -5.801 -2.367 15.117 1 88.56 303 GLY B CA 1
ATOM 5017 C C . GLY B 1 303 ? -7.062 -3.064 15.594 1 88.56 303 GLY B C 1
ATOM 5018 O O . GLY B 1 303 ? -7.523 -2.836 16.719 1 88.56 303 GLY B O 1
ATOM 5019 N N . SER B 1 304 ? -7.66 -3.844 14.602 1 77.69 304 SER B N 1
ATOM 5020 C CA . SER B 1 304 ? -8.844 -4.621 14.953 1 77.69 304 SER B CA 1
ATOM 5021 C C . SER B 1 304 ? -8.461 -5.965 15.562 1 77.69 304 SER B C 1
ATOM 5023 O O . SER B 1 304 ? -7.395 -6.504 15.273 1 77.69 304 SER B O 1
#

InterPro domains:
  IPR042833 BTB/POZ domain-containing protein 16 [PTHR46843] (1-303)
  IPR048859 BTB/POZ domain-containing protein 16, C-terminal domain [PF21059] (180-283)

Radius of gyration: 29.53 Å; Cα contacts (8 Å, |Δi|>4): 1116; chains: 2; bounding box: 53×89×58 Å

pLDDT: mean 92.72, std 8.13, range [38.88, 98.56]

Nearest PDB structures (foldseek):
  2vvd-assembly1_A  TM=3.310E-01  e=3.308E-01  Corticovirus PM2
  3pvd-assembly1_A  TM=3.112E-01  e=2.636E-01  Human calicivirus NLV/VA97207/1997
  3pvd-assembly1_B  TM=3.070E-01  e=2.490E-01  Human calicivirus NLV/VA97207/1997
  5bsx-assembly1_A  TM=2.505E-01  e=4.286E-02  Norwalk virus
  3pvd-assembly1_B  TM=2.808E-01  e=2.828E-01  Human calicivirus NLV/VA97207/1997

Sequence (608 aa):
MMMKGLEPRNIKDFYLTGRKYKEEQLITACEKWLEVNLVPVMGTQIHLRKIPKELLHKVLRSPRLFTFSEFHLLKTLLLWVYLQLNHRIQTLPAYETVMAFFNSFPKKCSFLERDMGHGLMSLFLCLRLHGVTKGKDLEELKHINFFPTSWLVRVKANHYHALENGGDMTYLSDLATQAMRFGLMFNQEYTTHSKMIAIYGFFFEIKGIKNDTTSYSFYMQRMRHTDADPSLCEHGLISLRAERLVKYEITAQTLVGGRWQEFRTNEIMQKFRLVKLSCRSHVLKIQTVGNPIYVSFSFIFPGSMMMKGLEPRNIKDFYLTGRKYKEEQLITACEKWLEVNLVPVMGTQIHLRKIPKELLHKVLRSPRLFTFSEFHLLKTLLLWVYLQLNHRIQTLPAYETVMAFFNSFPKKCSFLERDMGHGLMSLFLCLRLHGVTKGKDLEELKHINFFPTSWLVRVKANHYHALENGGDMTYLSDLATQAMRFGLMFNQEYTTHSKMIAIYGFFFEIKGIKNDTTSYSFYMQRMRHTDADPSLCEHGLISLRAERLVKYEITAQTLVGGRWQEFRTNEIMQKFRLVKLSCRSHVLKIQTVGNPIYVSFSFIFPGS